Protein AF-0000000078809913 (afdb_homodimer)

InterPro domains:
  IPR000792 Transcription regulator LuxR, C-terminal [PF00196] (135-190)
  IPR000792 Transcription regulator LuxR, C-terminal [PR00038] (136-150)
  IPR000792 Transcription regulator LuxR, C-terminal [PR00038] (150-166)
  IPR000792 Transcription regulator LuxR, C-terminal [PR00038] (166-178)
  IPR000792 Transcription regulator LuxR, C-terminal [PS00622] (150-177)
  IPR000792 Transcription regulator LuxR, C-terminal [PS50043] (129-194)
  IPR000792 Transcription regulator LuxR, C-terminal [SM00421] (133-190)
  IPR000792 Transcription regulator LuxR, C-terminal [cd06170] (136-191)
  IPR016032 Signal transduction response regulator, C-terminal effector [SSF46894] (128-197)
  IPR036388 Winged helix-like DNA-binding domain superfamily [G3DSA:1.10.10.10] (109-200)

Organism: NCBI:txid997884

Sequence (408 aa):
MTMKNNEAIRIAVAENSVIIRSGLTLALKRLPNLKVQPVELLSVEALHDCLRTQYPDILVVNPTFGDYFDVVRFREETTGKGIRVVALVSSFIDANLLSKYDDSISIFDDLETLSNKITRLENIEPDTEEDGQETLSQREKEIVVCVVKGMTNKEIAEKLFLSIHTVITHRRNISKKLQIHSAAGLTIYAIVNKLVELSDVKDLMTMKNNEAIRIAVAENSVIIRSGLTLALKRLPNLKVQPVELLSVEALHDCLRTQYPDILVVNPTFGDYFDVVRFREETTGKGIRVVALVSSFIDANLLSKYDDSISIFDDLETLSNKITRLENIEPDTEEDGQETLSQREKEIVVCVVKGMTNKEIAEKLFLSIHTVITHRRNISKKLQIHSAAGLTIYAIVNKLVELSDVKDL

Nearest PDB structures (foldseek):
  7cci-assembly1_A  TM=7.708E-01  e=5.374E-04  Acinetobacter baumannii
  4kfc-assembly1_B  TM=5.614E-01  e=1.396E-04  Escherichia coli K-12
  3kyj-assembly1_B  TM=7.255E-01  e=3.305E-03  Cereibacter sphaeroides
  3qp6-assembly1_A-2  TM=6.341E-01  e=2.068E-03  Chromobacterium violaceum
  6oap-assembly1_B  TM=6.037E-01  e=5.938E-03  [Leptolyngbya] sp. JSC-1

Foldseek 3Di:
DPPLPPDAQEEEEQDQDPVLQVVVQVLQPVAPPHRHDYDYDNAPVSVVVCVVPDDGQEYEHACPRPNGDDLVVVCVVCPPVNYAYEHEDAADDDPVVRVSHPYYDYSPDDSVRVNVVVVCSSVPPVDDDPPPPLDQDPVLLLLLLCLLLVHDLVRSCVVVVHDSVVSVVSLVVNCVSVVDDDSVRSNVVCVVVVSDDPVSRPDD/DPPPPPDAQEEEEQDQDPVLQVVVQVLQCVAPPHRHDYDYDNAPVSVVVCLVPDDGQEYEHACPRPNGDDLVVVCVVCPPVNYAYEHEDAADDDPVVRLSHPYYDYSPDDSVRVNVVVVCSVVPPVDDDPPPPLDQDPVLLLLLLCLLLVHDLVRSCVVVVHDSVVSVVSLVVNCVSRVDDDSVRSNVVCVVVVSDDPVSRPDD

pLDDT: mean 79.13, std 18.29, range [27.48, 98.44]

Secondary structure (DSSP, 8-state):
------PPEEEEEE-S-HHHHHHHHHHHHT-TT--EEEEEE-SHHHHHHHHHH---SEEEE-TTSSS---HHHHHHHTTTS--EEEEEESS---HHHHTTSSEEEETT--HHHHHHHHHHHHH--S--S-TTTTSPPHHHHHHHHHHHTT--HHHHHHHTT--HHHHHHHHHHHHHHH---SHHHHHHHHHHTTSS-GGGS---/------PPEEEEEE-S-HHHHHHHHHHHHT-TT--EEEEEE-SHHHHHHHHHH---SEEEE-TTSSS---HHHHHHHTTTS--EEEEEESS---HHHHTTSSEEEETT--HHHHHHHHHHHHH--S--S-TTTTSPPHHHHHHHHHHHTT--HHHHHHHHT--HHHHHHHHHHHHHHH---SHHHHHHHHHHTTSS-GGGS---

Structure (mmCIF, N/CA/C/O backbone):
data_AF-0000000078809913-model_v1
#
loop_
_entity.id
_entity.type
_entity.pdbx_description
1 polymer 'HTH luxR-type domain-containing protein'
#
loop_
_atom_site.group_PDB
_atom_site.id
_atom_site.type_symbol
_atom_site.label_atom_id
_atom_site.label_alt_id
_atom_site.label_comp_id
_atom_site.label_asym_id
_atom_site.label_entity_id
_atom_site.label_seq_id
_atom_site.pdbx_PDB_ins_code
_atom_site.Cartn_x
_atom_site.Cartn_y
_atom_site.Cartn_z
_atom_site.occupancy
_atom_site.B_iso_or_equiv
_atom_site.auth_seq_id
_atom_site.auth_comp_id
_atom_site.auth_asym_id
_atom_site.auth_atom_id
_atom_site.pdbx_PDB_model_num
ATOM 1 N N . MET A 1 1 ? -7.301 24.984 32.375 1 28.19 1 MET A N 1
ATOM 2 C CA . MET A 1 1 ? -7.09 23.594 31.984 1 28.19 1 MET A CA 1
ATOM 3 C C . MET A 1 1 ? -7.793 23.281 30.656 1 28.19 1 MET A C 1
ATOM 5 O O . MET A 1 1 ? -9.016 23.172 30.609 1 28.19 1 MET A O 1
ATOM 9 N N . THR A 1 2 ? -7.613 23.953 29.578 1 34.75 2 THR A N 1
ATOM 10 C CA . THR A 1 2 ? -8.422 24.125 28.375 1 34.75 2 THR A CA 1
ATOM 11 C C . THR A 1 2 ? -8.867 22.781 27.828 1 34.75 2 THR A C 1
ATOM 13 O O . THR A 1 2 ? -8.055 21.875 27.656 1 34.75 2 THR A O 1
ATOM 16 N N . MET A 1 3 ? -10.133 22.406 28.078 1 35.59 3 MET A N 1
ATOM 17 C CA . MET A 1 3 ? -10.984 21.266 27.734 1 35.59 3 MET A CA 1
ATOM 18 C C . MET A 1 3 ? -10.617 20.703 26.375 1 35.59 3 MET A C 1
ATOM 20 O O . MET A 1 3 ? -10.789 21.359 25.344 1 35.59 3 MET A O 1
ATOM 24 N N . LYS A 1 4 ? -9.469 20.094 26.203 1 44.69 4 LYS A N 1
ATOM 25 C CA . LYS A 1 4 ? -9.07 19.391 24.984 1 44.69 4 LYS A CA 1
ATOM 26 C C . LYS A 1 4 ? -10.281 18.781 24.297 1 44.69 4 LYS A C 1
ATOM 28 O O . LYS A 1 4 ? -10.938 17.891 24.844 1 44.69 4 LYS A O 1
ATOM 33 N N . ASN A 1 5 ? -11.281 19.5 23.766 1 48.75 5 ASN A N 1
ATOM 34 C CA . ASN A 1 5 ? -12.602 19.25 23.203 1 48.75 5 ASN A CA 1
ATOM 35 C C . ASN A 1 5 ? -12.664 17.922 22.469 1 48.75 5 ASN A C 1
ATOM 37 O O . ASN A 1 5 ? -11.797 17.609 21.656 1 48.75 5 ASN A O 1
ATOM 41 N N . ASN A 1 6 ? -13.148 16.828 23.344 1 61 6 ASN A N 1
ATOM 42 C CA . ASN A 1 6 ? -13.633 15.492 23 1 61 6 ASN A CA 1
ATOM 43 C C . ASN A 1 6 ? -14.18 15.438 21.578 1 61 6 ASN A C 1
ATOM 45 O O . ASN A 1 6 ? -15.008 14.586 21.266 1 61 6 ASN A O 1
ATOM 49 N N . GLU A 1 7 ? -14.102 16.484 21 1 78.88 7 GLU A N 1
ATOM 50 C CA . GLU A 1 7 ? -14.758 16.484 19.703 1 78.88 7 GLU A CA 1
ATOM 51 C C . GLU A 1 7 ? -13.93 15.727 18.656 1 78.88 7 GLU A C 1
ATOM 53 O O . GLU A 1 7 ? -12.703 15.703 18.75 1 78.88 7 GLU A O 1
ATOM 58 N N . ALA A 1 8 ? -14.688 15.008 17.906 1 91.31 8 ALA A N 1
ATOM 59 C CA . ALA A 1 8 ? -14.102 14.227 16.812 1 91.31 8 ALA A CA 1
ATOM 60 C C . ALA A 1 8 ? -13.367 15.133 15.828 1 91.31 8 ALA A C 1
ATOM 62 O O . ALA A 1 8 ? -13.852 16.219 15.5 1 91.31 8 ALA A O 1
ATOM 63 N N . ILE A 1 9 ? -12.086 14.82 15.594 1 94.81 9 ILE A N 1
ATOM 64 C CA . ILE A 1 9 ? -11.297 15.539 14.602 1 94.81 9 ILE A CA 1
ATOM 65 C C . ILE A 1 9 ? -11.844 15.25 13.203 1 94.81 9 ILE A C 1
ATOM 67 O O . ILE A 1 9 ? -11.914 14.094 12.781 1 94.81 9 ILE A O 1
ATOM 71 N N . ARG A 1 10 ? -12.273 16.25 12.508 1 96.06 10 ARG A N 1
ATOM 72 C CA . ARG A 1 10 ? -12.781 16.094 11.148 1 96.06 10 ARG A CA 1
ATOM 73 C C . ARG A 1 10 ? -11.641 16.109 10.133 1 96.06 10 ARG A C 1
ATOM 75 O O . ARG A 1 10 ? -10.945 17.125 9.984 1 96.06 10 ARG A O 1
ATOM 82 N N . ILE A 1 11 ? -11.438 14.961 9.477 1 97.94 11 ILE A N 1
ATOM 83 C CA . ILE A 1 11 ? -10.359 14.828 8.5 1 97.94 11 ILE A CA 1
ATOM 84 C C . ILE A 1 11 ? -10.953 14.508 7.125 1 97.94 11 ILE A C 1
ATOM 86 O O . ILE A 1 11 ? -11.664 13.516 6.961 1 97.94 11 ILE A O 1
ATOM 90 N N . ALA A 1 12 ? -10.75 15.461 6.117 1 98.38 12 ALA A N 1
ATOM 91 C CA . ALA A 1 12 ? -11.125 15.195 4.73 1 98.38 12 ALA A CA 1
ATOM 92 C C . ALA A 1 12 ? -9.969 14.555 3.967 1 98.38 12 ALA A C 1
ATOM 94 O O . ALA A 1 12 ? -8.828 15 4.07 1 98.38 12 ALA A O 1
ATOM 95 N N . VAL A 1 13 ? -10.258 13.469 3.268 1 98.44 13 VAL A N 1
ATOM 96 C CA . VAL A 1 13 ? -9.258 12.766 2.473 1 98.44 13 VAL A CA 1
ATOM 97 C C . VAL A 1 13 ? -9.562 12.938 0.987 1 98.44 13 VAL A C 1
ATOM 99 O O . VAL A 1 13 ? -10.531 12.359 0.474 1 98.44 13 VAL A O 1
ATOM 102 N N . ALA A 1 14 ? -8.742 13.766 0.287 1 97.75 14 ALA A N 1
ATOM 103 C CA . ALA A 1 14 ? -8.875 14 -1.149 1 97.75 14 ALA A CA 1
ATOM 104 C C . ALA A 1 14 ? -7.883 13.141 -1.934 1 97.75 14 ALA A C 1
ATOM 106 O O . ALA A 1 14 ? -6.699 13.477 -2.023 1 97.75 14 ALA A O 1
ATOM 107 N N . GLU A 1 15 ? -8.359 12.031 -2.471 1 94.5 15 GLU A N 1
ATOM 108 C CA . GLU A 1 15 ? -7.566 10.992 -3.123 1 94.5 15 GLU A CA 1
ATOM 109 C C . GLU A 1 15 ? -8.391 10.25 -4.172 1 94.5 15 GLU A C 1
ATOM 111 O O . GLU A 1 15 ? -9.5 9.789 -3.889 1 94.5 15 GLU A O 1
ATOM 116 N N . ASN A 1 16 ? -7.812 10.133 -5.383 1 88.06 16 ASN A N 1
ATOM 117 C CA . ASN A 1 16 ? -8.555 9.562 -6.496 1 88.06 16 ASN A CA 1
ATOM 118 C C . ASN A 1 16 ? -8.602 8.039 -6.414 1 88.06 16 ASN A C 1
ATOM 120 O O . ASN A 1 16 ? -9.578 7.414 -6.828 1 88.06 16 ASN A O 1
ATOM 124 N N . SER A 1 17 ? -7.527 7.469 -5.926 1 89.31 17 SER A N 1
ATOM 125 C CA . SER A 1 17 ? -7.469 6.016 -5.836 1 89.31 17 SER A CA 1
ATOM 126 C C . SER A 1 17 ? -8.422 5.488 -4.766 1 89.31 17 SER A C 1
ATOM 128 O O . SER A 1 17 ? -8.32 5.859 -3.596 1 89.31 17 SER A O 1
ATOM 130 N N . VAL A 1 18 ? -9.312 4.605 -5.223 1 93.5 18 VAL A N 1
ATOM 131 C CA . VAL A 1 18 ? -10.273 4.027 -4.289 1 93.5 18 VAL A CA 1
ATOM 132 C C . VAL A 1 18 ? -9.539 3.211 -3.229 1 93.5 18 VAL A C 1
ATOM 134 O O . VAL A 1 18 ? -9.953 3.18 -2.066 1 93.5 18 VAL A O 1
ATOM 137 N N . ILE A 1 19 ? -8.484 2.561 -3.543 1 95 19 ILE A N 1
ATOM 138 C CA . ILE A 1 19 ? -7.734 1.71 -2.625 1 95 19 ILE A CA 1
ATOM 139 C C . ILE A 1 19 ? -7.047 2.572 -1.569 1 95 19 ILE A C 1
ATOM 141 O O . ILE A 1 19 ? -7.195 2.33 -0.369 1 95 19 ILE A O 1
ATOM 145 N N . ILE A 1 20 ? -6.41 3.584 -1.968 1 94.62 20 ILE A N 1
ATOM 146 C CA . ILE A 1 20 ? -5.684 4.449 -1.045 1 94.62 20 ILE A CA 1
ATOM 147 C C . ILE A 1 20 ? -6.676 5.234 -0.187 1 94.62 20 ILE A C 1
ATOM 149 O O . ILE A 1 20 ? -6.535 5.289 1.037 1 94.62 20 ILE A O 1
ATOM 153 N N . ARG A 1 21 ? -7.652 5.816 -0.848 1 97.38 21 ARG A N 1
ATOM 154 C CA . ARG A 1 21 ? -8.648 6.648 -0.176 1 97.38 21 ARG A CA 1
ATOM 155 C C . ARG A 1 21 ? -9.383 5.859 0.903 1 97.38 21 ARG A C 1
ATOM 157 O O . ARG A 1 21 ? -9.453 6.293 2.057 1 97.38 21 ARG A O 1
ATOM 164 N N . SER A 1 22 ? -9.906 4.699 0.623 1 96.56 22 SER A N 1
ATOM 165 C CA . SER A 1 22 ? -10.648 3.883 1.574 1 96.56 22 SER A CA 1
ATOM 166 C C . SER A 1 22 ? -9.734 3.322 2.658 1 96.56 22 SER A C 1
ATOM 168 O O . SER A 1 22 ? -10.125 3.244 3.826 1 96.56 22 SER A O 1
ATOM 170 N N . GLY A 1 23 ? -8.578 2.963 2.248 1 97.75 23 GLY A N 1
ATOM 171 C CA . GLY A 1 23 ? -7.613 2.459 3.215 1 97.75 23 GLY A CA 1
ATOM 172 C C . GLY A 1 23 ? -7.223 3.486 4.258 1 97.75 23 GLY A C 1
ATOM 173 O O . GLY A 1 23 ? -7.16 3.178 5.449 1 97.75 23 GLY A O 1
ATOM 174 N N . LEU A 1 24 ? -6.926 4.637 3.828 1 97.94 24 LEU A N 1
ATOM 175 C CA . LEU A 1 24 ? -6.559 5.695 4.762 1 97.94 24 LEU A CA 1
ATOM 176 C C . LEU A 1 24 ? -7.727 6.035 5.688 1 97.94 24 LEU A C 1
ATOM 178 O O . LEU A 1 24 ? -7.535 6.215 6.891 1 97.94 24 LEU A O 1
ATOM 182 N N . THR A 1 25 ? -8.953 6.152 5.137 1 97.81 25 THR A N 1
ATOM 183 C CA . THR A 1 25 ? -10.141 6.434 5.934 1 97.81 25 THR A CA 1
ATOM 184 C C . THR A 1 25 ? -10.328 5.375 7.016 1 97.81 25 THR A C 1
ATOM 186 O O . THR A 1 25 ? -10.602 5.707 8.172 1 97.81 25 THR A O 1
ATOM 189 N N . LEU A 1 26 ? -10.18 4.129 6.684 1 96.5 26 LEU A N 1
ATOM 190 C CA . LEU A 1 26 ? -10.312 3.039 7.645 1 96.5 26 LEU A CA 1
ATOM 191 C C . LEU A 1 26 ? -9.219 3.119 8.703 1 96.5 26 LEU A C 1
ATOM 193 O O . LEU A 1 26 ? -9.492 2.951 9.898 1 96.5 26 LEU A O 1
ATOM 197 N N . ALA A 1 27 ? -7.961 3.33 8.305 1 96.62 27 ALA A N 1
ATOM 198 C CA . ALA A 1 27 ? -6.844 3.447 9.234 1 96.62 27 ALA A CA 1
ATOM 199 C C . ALA A 1 27 ? -7.074 4.578 10.234 1 96.62 27 ALA A C 1
ATOM 201 O O . ALA A 1 27 ? -6.801 4.426 11.43 1 96.62 27 ALA A O 1
ATOM 202 N N . LEU A 1 28 ? -7.586 5.711 9.75 1 97.31 28 LEU A N 1
ATOM 203 C CA . LEU A 1 28 ? -7.844 6.871 10.594 1 97.31 28 LEU A CA 1
ATOM 204 C C . LEU A 1 28 ? -8.898 6.555 11.648 1 97.31 28 LEU A C 1
ATOM 206 O O . LEU A 1 28 ? -8.797 7.016 12.789 1 97.31 28 LEU A O 1
ATOM 210 N N . LYS A 1 29 ? -9.859 5.742 11.258 1 96 29 LYS A N 1
ATOM 211 C CA . LYS A 1 29 ? -10.93 5.367 12.18 1 96 29 LYS A CA 1
ATOM 212 C C . LYS A 1 29 ? -10.414 4.43 13.273 1 96 29 LYS A C 1
ATOM 214 O O . LYS A 1 29 ? -11.008 4.328 14.344 1 96 29 LYS A O 1
ATOM 219 N N . ARG A 1 30 ? -9.312 3.85 13.016 1 94.38 30 ARG A N 1
ATOM 220 C CA . ARG A 1 30 ? -8.789 2.826 13.922 1 94.38 30 ARG A CA 1
ATOM 221 C C . ARG A 1 30 ? -7.715 3.402 14.836 1 94.38 30 ARG A C 1
ATOM 223 O O . ARG A 1 30 ? -7.148 2.684 15.664 1 94.38 30 ARG A O 1
ATOM 230 N N . LEU A 1 31 ? -7.391 4.641 14.727 1 93.12 31 LEU A N 1
ATOM 231 C CA . LEU A 1 31 ? -6.316 5.227 15.523 1 93.12 31 LEU A CA 1
ATOM 232 C C . LEU A 1 31 ? -6.664 5.191 17 1 93.12 31 LEU A C 1
ATOM 234 O O . LEU A 1 31 ? -7.758 5.594 17.406 1 93.12 31 LEU A O 1
ATOM 238 N N . PRO A 1 32 ? -5.66 4.73 17.734 1 86.25 32 PRO A N 1
ATOM 239 C CA . PRO A 1 32 ? -5.91 4.648 19.172 1 86.25 32 PRO A CA 1
ATOM 240 C C . PRO A 1 32 ? -5.949 6.023 19.844 1 86.25 32 PRO A C 1
ATOM 242 O O . PRO A 1 32 ? -5.207 6.926 19.453 1 86.25 32 PRO A O 1
ATOM 245 N N . ASN A 1 33 ? -6.801 6.266 20.703 1 84.75 33 ASN A N 1
ATOM 246 C CA . ASN A 1 33 ? -6.871 7.418 21.594 1 84.75 33 ASN A CA 1
ATOM 247 C C . ASN A 1 33 ? -7.242 8.688 20.844 1 84.75 33 ASN A C 1
ATOM 249 O O . ASN A 1 33 ? -6.957 9.797 21.297 1 84.75 33 ASN A O 1
ATOM 253 N N . LEU A 1 34 ? -7.664 8.539 19.547 1 90.69 34 LEU A N 1
ATOM 254 C CA . LEU A 1 34 ? -8.109 9.68 18.75 1 90.69 34 LEU A CA 1
ATOM 255 C C . LEU A 1 34 ? -9.5 9.438 18.188 1 90.69 34 LEU A C 1
ATOM 257 O O . LEU A 1 34 ? -9.781 8.352 17.672 1 90.69 34 LEU A O 1
ATOM 261 N N . LYS A 1 35 ? -10.375 10.234 18.422 1 93.44 35 LYS A N 1
ATOM 262 C CA . LYS A 1 35 ? -11.672 10.219 17.75 1 93.44 35 LYS A CA 1
ATOM 263 C C . LYS A 1 35 ? -11.625 10.992 16.438 1 93.44 35 LYS A C 1
ATOM 265 O O . LYS A 1 35 ? -11.539 12.227 16.438 1 93.44 35 LYS A O 1
ATOM 270 N N . VAL A 1 36 ? -11.703 10.25 15.336 1 95.81 36 VAL A N 1
ATOM 271 C CA . VAL A 1 36 ? -11.562 10.852 14.016 1 95.81 36 VAL A CA 1
ATOM 272 C C . VAL A 1 36 ? -12.836 10.617 13.203 1 95.81 36 VAL A C 1
ATOM 274 O O . VAL A 1 36 ? -13.406 9.523 13.234 1 95.81 36 VAL A O 1
ATOM 277 N N . GLN A 1 37 ? -13.32 11.578 12.547 1 95.88 37 GLN A N 1
ATOM 278 C CA . GLN A 1 37 ? -14.398 11.508 11.57 1 95.88 37 GLN A CA 1
ATOM 279 C C . GLN A 1 37 ? -13.891 11.812 10.164 1 95.88 37 GLN A C 1
ATOM 281 O O . GLN A 1 37 ? -13.922 12.961 9.727 1 95.88 37 GLN A O 1
ATOM 286 N N . PRO A 1 38 ? -13.492 10.789 9.477 1 96.81 38 PRO A N 1
ATOM 287 C CA . PRO A 1 38 ? -12.977 11.008 8.125 1 96.81 38 PRO A CA 1
ATOM 288 C C . PRO A 1 38 ? -14.078 11.148 7.082 1 96.81 38 PRO A C 1
ATOM 290 O O . PRO A 1 38 ? -15.133 10.508 7.203 1 96.81 38 PRO A O 1
ATOM 293 N N . VAL A 1 39 ? -13.914 12.016 6.125 1 96.94 39 VAL A N 1
ATOM 294 C CA . VAL A 1 39 ? -14.781 12.172 4.961 1 96.94 39 VAL A CA 1
ATOM 295 C C . VAL A 1 39 ? -13.969 11.953 3.682 1 96.94 39 VAL A C 1
ATOM 297 O O . VAL A 1 39 ? -12.883 12.516 3.525 1 96.94 39 VAL A O 1
ATOM 300 N N . GLU A 1 40 ? -14.484 11.094 2.814 1 97.38 40 GLU A N 1
ATOM 301 C CA . GLU A 1 40 ? -13.797 10.805 1.559 1 97.38 40 GLU A CA 1
ATOM 302 C C . GLU A 1 40 ? -14.227 11.773 0.46 1 97.38 40 GLU A C 1
ATOM 304 O O . GLU A 1 40 ? -15.422 11.984 0.242 1 97.38 40 GLU A O 1
ATOM 309 N N . LEU A 1 41 ? -13.242 12.383 -0.205 1 97.19 41 LEU A N 1
ATOM 310 C CA . LEU A 1 41 ? -13.477 13.266 -1.342 1 97.19 41 LEU A CA 1
ATOM 311 C C . LEU A 1 41 ? -12.938 12.656 -2.629 1 97.19 41 LEU A C 1
ATOM 313 O O . LEU A 1 41 ? -11.719 12.5 -2.781 1 97.19 41 LEU A O 1
ATOM 317 N N . LEU A 1 42 ? -13.812 12.398 -3.59 1 91.81 42 LEU A N 1
ATOM 318 C CA . LEU A 1 42 ? -13.453 11.633 -4.781 1 91.81 42 LEU A CA 1
ATOM 319 C C . LEU A 1 42 ? -13.141 12.562 -5.945 1 91.81 42 LEU A C 1
ATOM 321 O O . LEU A 1 42 ? -12.609 12.125 -6.969 1 91.81 42 LEU A O 1
ATOM 325 N N . SER A 1 43 ? -13.516 13.883 -5.781 1 91.25 43 SER A N 1
ATOM 326 C CA . SER A 1 43 ? -13.352 14.828 -6.879 1 91.25 43 SER A CA 1
ATOM 327 C C . SER A 1 43 ? -13.102 16.234 -6.355 1 91.25 43 SER A C 1
ATOM 329 O O . SER A 1 43 ? -13.312 16.516 -5.172 1 91.25 43 SER A O 1
ATOM 331 N N . VAL A 1 44 ? -12.688 17.031 -7.305 1 91.44 44 VAL A N 1
ATOM 332 C CA . VAL A 1 44 ? -12.469 18.438 -6.969 1 91.44 44 VAL A CA 1
ATOM 333 C C . VAL A 1 44 ? -13.797 19.094 -6.582 1 91.44 44 VAL A C 1
ATOM 335 O O . VAL A 1 44 ? -13.844 19.922 -5.676 1 91.44 44 VAL A O 1
ATOM 338 N N . GLU A 1 45 ? -14.844 18.688 -7.227 1 94.5 45 GLU A N 1
ATOM 339 C CA . GLU A 1 45 ? -16.172 19.188 -6.887 1 94.5 45 GLU A CA 1
ATOM 340 C C . GLU A 1 45 ? -16.547 18.828 -5.457 1 94.5 45 GLU A C 1
ATOM 342 O O . GLU A 1 45 ? -17.109 19.641 -4.727 1 94.5 45 GLU A O 1
ATOM 347 N N . ALA A 1 46 ? -16.297 17.625 -5.043 1 94.81 46 ALA A N 1
ATOM 348 C CA . ALA A 1 46 ? -16.578 17.188 -3.678 1 94.81 46 ALA A CA 1
ATOM 349 C C . ALA A 1 46 ? -15.781 18 -2.666 1 94.81 46 ALA A C 1
ATOM 351 O O . ALA A 1 46 ? -16.281 18.312 -1.577 1 94.81 46 ALA A O 1
ATOM 352 N N . LEU A 1 47 ? -14.555 18.375 -2.992 1 95.94 47 LEU A N 1
ATOM 353 C CA . LEU A 1 47 ? -13.734 19.234 -2.135 1 95.94 47 LEU A CA 1
ATOM 354 C C . LEU A 1 47 ? -14.383 20.594 -1.948 1 95.94 47 LEU A C 1
ATOM 356 O O . LEU A 1 47 ? -14.5 21.078 -0.822 1 95.94 47 LEU A O 1
ATOM 360 N N . HIS A 1 48 ? -14.789 21.156 -3.072 1 93.88 48 HIS A N 1
ATOM 361 C CA . HIS A 1 48 ? -15.445 22.469 -3.004 1 93.88 48 HIS A CA 1
ATOM 362 C C . HIS A 1 48 ? -16.719 22.406 -2.166 1 93.88 48 HIS A C 1
ATOM 364 O O . HIS A 1 48 ? -16.969 23.297 -1.358 1 93.88 48 HIS A O 1
ATOM 370 N N . ASP A 1 49 ? -17.484 21.344 -2.373 1 95.56 49 ASP A N 1
ATOM 371 C CA . ASP A 1 49 ? -18.703 21.172 -1.595 1 95.56 49 ASP A CA 1
ATOM 372 C C . ASP A 1 49 ? -18.391 21.031 -0.105 1 95.56 49 ASP A C 1
ATOM 374 O O . ASP A 1 49 ? -19.094 21.609 0.731 1 95.56 49 ASP A O 1
ATOM 378 N N . CYS A 1 50 ? -17.375 20.312 0.233 1 94.62 50 CYS A N 1
ATOM 379 C CA . CYS A 1 50 ? -16.953 20.125 1.615 1 94.62 50 CYS A CA 1
ATOM 380 C C . CYS A 1 50 ? -16.594 21.453 2.258 1 94.62 50 CYS A C 1
ATOM 382 O O . CYS A 1 50 ? -16.969 21.719 3.4 1 94.62 50 CYS A O 1
ATOM 384 N N . LEU A 1 51 ? -15.938 22.359 1.512 1 93.5 51 LEU A N 1
ATOM 385 C CA . LEU A 1 51 ? -15.461 23.641 2.02 1 93.5 51 LEU A CA 1
ATOM 386 C C . LEU A 1 51 ? -16.625 24.609 2.189 1 93.5 51 LEU A C 1
ATOM 388 O O . LEU A 1 51 ? -16.484 25.625 2.881 1 93.5 51 LEU A O 1
ATOM 392 N N . ARG A 1 52 ? -17.703 24.312 1.488 1 91.38 52 ARG A N 1
ATOM 393 C CA . ARG A 1 52 ? -18.859 25.188 1.585 1 91.38 52 ARG A CA 1
ATOM 394 C C . ARG A 1 52 ? -19.766 24.781 2.75 1 91.38 52 ARG A C 1
ATOM 396 O O . ARG A 1 52 ? -20.516 25.594 3.271 1 91.38 52 ARG A O 1
ATOM 403 N N . THR A 1 53 ? -19.75 23.562 3.117 1 91 53 THR A N 1
ATOM 404 C CA . THR A 1 53 ? -20.656 23.047 4.137 1 91 53 THR A CA 1
ATOM 405 C C . THR A 1 53 ? -19.984 23.047 5.508 1 91 53 THR A C 1
ATOM 407 O O . THR A 1 53 ? -20.453 23.703 6.438 1 91 53 THR A O 1
ATOM 410 N N . GLN A 1 54 ? -18.891 22.359 5.586 1 89.12 54 GLN A N 1
ATOM 411 C CA . GLN A 1 54 ? -18.156 22.266 6.84 1 89.12 54 GLN A CA 1
ATOM 412 C C . GLN A 1 54 ? -16.672 22.062 6.582 1 89.12 54 GLN A C 1
ATOM 414 O O . GLN A 1 54 ? -16.266 21.062 5.992 1 89.12 54 GLN A O 1
ATOM 419 N N . TYR A 1 55 ? -15.938 23.062 7.172 1 92.56 55 TYR A N 1
ATOM 420 C CA . TYR A 1 55 ? -14.492 22.984 7.012 1 92.56 55 TYR A CA 1
ATOM 421 C C . TYR A 1 55 ? -13.914 21.828 7.832 1 92.56 55 TYR A C 1
ATOM 423 O O . TYR A 1 55 ? -14.281 21.641 8.992 1 92.56 55 TYR A O 1
ATOM 431 N N . PRO A 1 56 ? -13.055 21.062 7.242 1 96.25 56 PRO A N 1
ATOM 432 C CA . PRO A 1 56 ? -12.32 20.078 8.039 1 96.25 56 PRO A CA 1
ATOM 433 C C . PRO A 1 56 ? -11.219 20.703 8.891 1 96.25 56 PRO A C 1
ATOM 435 O O . PRO A 1 56 ? -10.781 21.828 8.602 1 96.25 56 PRO A O 1
ATOM 438 N N . ASP A 1 57 ? -10.906 20 9.969 1 95.56 57 ASP A N 1
ATOM 439 C CA . ASP A 1 57 ? -9.742 20.422 10.742 1 95.56 57 ASP A CA 1
ATOM 440 C C . ASP A 1 57 ? -8.445 20.141 9.977 1 95.56 57 ASP A C 1
ATOM 442 O O . ASP A 1 57 ? -7.516 20.938 10.016 1 95.56 57 ASP A O 1
ATOM 446 N N . ILE A 1 58 ? -8.414 19.031 9.312 1 97.19 58 ILE A N 1
ATOM 447 C CA . ILE A 1 58 ? -7.254 18.578 8.547 1 97.19 58 ILE A CA 1
ATOM 448 C C . ILE A 1 58 ? -7.699 18.125 7.16 1 97.19 58 ILE A C 1
ATOM 450 O O . ILE A 1 58 ? -8.68 17.375 7.031 1 97.19 58 ILE A O 1
ATOM 454 N N . LEU A 1 59 ? -7.105 18.625 6.109 1 98.12 59 LEU A N 1
ATOM 455 C CA . LEU A 1 59 ? -7.23 18.109 4.75 1 98.12 59 LEU A CA 1
ATOM 456 C C . LEU A 1 59 ? -6.004 17.297 4.359 1 98.12 59 LEU A C 1
ATOM 458 O O . LEU A 1 59 ? -4.895 17.828 4.293 1 98.12 59 LEU A O 1
ATOM 462 N N . VAL A 1 60 ? -6.164 16 4.227 1 98.31 60 VAL A N 1
ATOM 463 C CA . VAL A 1 60 ? -5.141 15.148 3.637 1 98.31 60 VAL A CA 1
ATOM 464 C C . VAL A 1 60 ? -5.383 15.016 2.135 1 98.31 60 VAL A C 1
ATOM 466 O O . VAL A 1 60 ? -6.41 14.484 1.708 1 98.31 60 VAL A O 1
ATOM 469 N N . VAL A 1 61 ? -4.398 15.547 1.335 1 97.62 61 VAL A N 1
ATOM 470 C CA . VAL A 1 61 ? -4.688 15.648 -0.091 1 97.62 61 VAL A CA 1
ATOM 471 C C . VAL A 1 61 ? -3.496 15.141 -0.9 1 97.62 61 VAL A C 1
ATOM 473 O O . VAL A 1 61 ? -2.344 15.43 -0.567 1 97.62 61 VAL A O 1
ATOM 476 N N . ASN A 1 62 ? -3.816 14.305 -1.885 1 92.62 62 ASN A N 1
ATOM 477 C CA . ASN A 1 62 ? -2.834 13.969 -2.908 1 92.62 62 ASN A CA 1
ATOM 478 C C . ASN A 1 62 ? -2.432 15.188 -3.73 1 92.62 62 ASN A C 1
ATOM 480 O O . ASN A 1 62 ? -3.287 15.852 -4.316 1 92.62 62 ASN A O 1
ATOM 484 N N . PRO A 1 63 ? -1.15 15.453 -3.779 1 88.62 63 PRO A N 1
ATOM 485 C CA . PRO A 1 63 ? -0.705 16.625 -4.535 1 88.62 63 PRO A CA 1
ATOM 486 C C . PRO A 1 63 ? -1.103 16.578 -6.008 1 88.62 63 PRO A C 1
ATOM 488 O O . PRO A 1 63 ? -1.111 17.594 -6.691 1 88.62 63 PRO A O 1
ATOM 491 N N . THR A 1 64 ? -1.444 15.367 -6.504 1 79.56 64 THR A N 1
ATOM 492 C CA . THR A 1 64 ? -1.896 15.234 -7.883 1 79.56 64 THR A CA 1
ATOM 493 C C . THR A 1 64 ? -3.406 15.016 -7.941 1 79.56 64 THR A C 1
ATOM 495 O O . THR A 1 64 ? -3.92 14.438 -8.906 1 79.56 64 THR A O 1
ATOM 498 N N . PHE A 1 65 ? -4.098 15.32 -6.887 1 89.25 65 PHE A N 1
ATOM 499 C CA . PHE A 1 65 ? -5.551 15.211 -6.84 1 89.25 65 PHE A CA 1
ATOM 500 C C . PHE A 1 65 ? -6.191 16.078 -7.914 1 89.25 65 PHE A C 1
ATOM 502 O O . PHE A 1 65 ? -5.836 17.25 -8.062 1 89.25 65 PHE A O 1
ATOM 509 N N . GLY A 1 66 ? -7.141 15.406 -8.688 1 78.25 66 GLY A N 1
ATOM 510 C CA . GLY A 1 66 ? -7.625 16.062 -9.891 1 78.25 66 GLY A CA 1
ATOM 511 C C . GLY A 1 66 ? -6.59 16.125 -10.992 1 78.25 66 GLY A C 1
ATOM 512 O O . GLY A 1 66 ? -6.062 15.102 -11.414 1 78.25 66 GLY A O 1
ATOM 513 N N . ASP A 1 67 ? -6.18 17.219 -11.453 1 66 67 ASP A N 1
ATOM 514 C CA . ASP A 1 67 ? -5.043 17.406 -12.352 1 66 67 ASP A CA 1
ATOM 515 C C . ASP A 1 67 ? -3.787 17.797 -11.57 1 66 67 ASP A C 1
ATOM 517 O O . ASP A 1 67 ? -2.723 17.203 -11.766 1 66 67 ASP A O 1
ATOM 521 N N . TYR A 1 68 ? -4.047 18.719 -10.742 1 77.62 68 TYR A N 1
ATOM 522 C CA . TYR A 1 68 ? -3.008 19.219 -9.844 1 77.62 68 TYR A CA 1
ATOM 523 C C . TYR A 1 68 ? -3.615 20.016 -8.695 1 77.62 68 TYR A C 1
ATOM 525 O O . TYR A 1 68 ? -4.445 20.906 -8.914 1 77.62 68 TYR A O 1
ATOM 533 N N . PHE A 1 69 ? -3.166 19.578 -7.504 1 90.12 69 PHE A N 1
ATOM 534 C CA . PHE A 1 69 ? -3.643 20.328 -6.344 1 90.12 69 PHE A CA 1
ATOM 535 C C . PHE A 1 69 ? -2.73 21.5 -6.051 1 90.12 69 PHE A C 1
ATOM 537 O O . PHE A 1 69 ? -1.594 21.328 -5.609 1 90.12 69 PHE A O 1
ATOM 544 N N . ASP A 1 70 ? -3.24 22.688 -6.289 1 90.88 70 ASP A N 1
ATOM 545 C CA . ASP A 1 70 ? -2.504 23.922 -6.004 1 90.88 70 ASP A CA 1
ATOM 546 C C . ASP A 1 70 ? -2.652 24.312 -4.539 1 90.88 70 ASP A C 1
ATOM 548 O O . ASP A 1 70 ? -3.586 25.04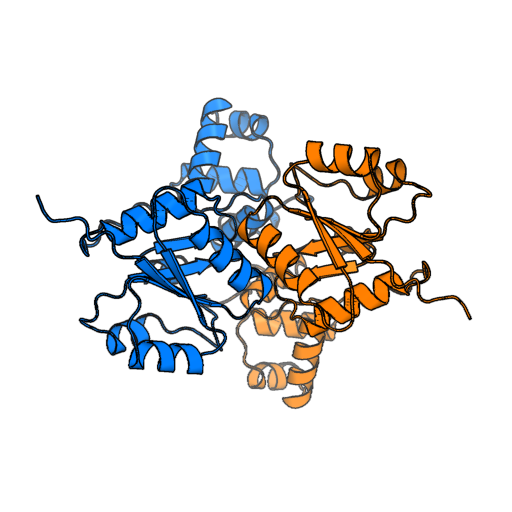7 -4.176 1 90.88 70 ASP A O 1
ATOM 552 N N . VAL A 1 71 ? -1.657 23.938 -3.713 1 94.44 71 VAL A N 1
ATOM 553 C CA . VAL A 1 71 ? -1.745 24.125 -2.27 1 94.44 71 VAL A CA 1
ATOM 554 C C . VAL A 1 71 ? -1.632 25.625 -1.942 1 94.44 71 VAL A C 1
ATOM 556 O O . VAL A 1 71 ? -2.248 26.094 -0.988 1 94.44 71 VAL A O 1
ATOM 559 N N . VAL A 1 72 ? -0.887 26.391 -2.721 1 92.25 72 VAL A N 1
ATOM 560 C CA . VAL A 1 72 ? -0.744 27.828 -2.486 1 92.25 72 VAL A CA 1
ATOM 561 C C . VAL A 1 72 ? -2.086 28.516 -2.697 1 92.25 72 VAL A C 1
ATOM 563 O O . VAL A 1 72 ? -2.533 29.297 -1.845 1 92.25 72 VAL A O 1
ATOM 566 N N . ARG A 1 73 ? -2.691 28.219 -3.838 1 92.94 73 ARG A N 1
ATOM 567 C CA . ARG A 1 73 ? -4.004 28.781 -4.125 1 92.94 73 ARG A CA 1
ATOM 568 C C . ARG A 1 73 ? -5.031 28.359 -3.084 1 92.94 73 ARG A C 1
ATOM 570 O O . ARG A 1 73 ? -5.859 29.156 -2.654 1 92.94 73 ARG A O 1
ATOM 577 N N . PHE A 1 74 ? -5.043 27.109 -2.662 1 96.31 74 PHE A N 1
ATOM 578 C CA . PHE A 1 74 ? -5.965 26.594 -1.662 1 96.31 74 PHE A CA 1
ATOM 579 C C . PHE A 1 74 ? -5.84 27.359 -0.354 1 96.31 74 PHE A C 1
ATOM 581 O O . PHE A 1 74 ? -6.844 27.734 0.256 1 96.31 74 PHE A O 1
ATOM 588 N N . ARG A 1 75 ? -4.637 27.641 0.034 1 93.06 75 ARG A N 1
ATOM 589 C CA . ARG A 1 75 ? -4.402 28.359 1.276 1 93.06 75 ARG A CA 1
ATOM 590 C C . ARG A 1 75 ? -4.945 29.781 1.189 1 93.06 75 ARG A C 1
ATOM 592 O O . ARG A 1 75 ? -5.504 30.312 2.16 1 93.06 75 ARG A O 1
ATOM 599 N N . GLU A 1 76 ? -4.734 30.328 0.019 1 93.12 76 GLU A N 1
ATOM 600 C CA . GLU A 1 76 ? -5.258 31.672 -0.184 1 93.12 76 GLU A CA 1
ATOM 601 C C . GLU A 1 76 ? -6.781 31.703 -0.074 1 93.12 76 GLU A C 1
ATOM 603 O O . GLU A 1 76 ? -7.348 32.594 0.552 1 93.12 76 GLU A O 1
ATOM 608 N N . GLU A 1 77 ? -7.387 30.688 -0.605 1 92.75 77 GLU A N 1
ATOM 609 C CA . GLU A 1 77 ? -8.844 30.625 -0.64 1 92.75 77 GLU A CA 1
ATOM 610 C C . GLU A 1 77 ? -9.414 30.266 0.73 1 92.75 77 GLU A C 1
ATOM 612 O O . GLU A 1 77 ? -10.594 30.5 1.003 1 92.75 77 GLU A O 1
ATOM 617 N N . THR A 1 78 ? -8.539 29.703 1.59 1 93.56 78 THR A N 1
ATOM 618 C CA . THR A 1 78 ? -9.039 29.25 2.883 1 93.56 78 THR A CA 1
ATOM 619 C C . THR A 1 78 ? -8.344 29.984 4.023 1 93.56 78 THR A C 1
ATOM 621 O O . THR A 1 78 ? -8.281 29.5 5.148 1 93.56 78 THR A O 1
ATOM 624 N N . THR A 1 79 ? -7.832 31.109 3.689 1 89.81 79 THR A N 1
ATOM 625 C CA . THR A 1 79 ? -7.156 31.938 4.684 1 89.81 79 THR A CA 1
ATOM 626 C C . THR A 1 79 ? -8.07 32.219 5.871 1 89.81 79 THR A C 1
ATOM 628 O O . THR A 1 79 ? -9.25 32.531 5.691 1 89.81 79 THR A O 1
ATOM 631 N N . GLY A 1 80 ? -7.527 31.922 7.133 1 88.69 80 GLY A N 1
ATOM 632 C CA . GLY A 1 80 ? -8.289 32.25 8.336 1 88.69 80 GLY A CA 1
ATOM 633 C C . GLY A 1 80 ? -9.164 31.094 8.797 1 88.69 80 GLY A C 1
ATOM 634 O O . GLY A 1 80 ? -9.797 31.172 9.852 1 88.69 80 GLY A O 1
ATOM 635 N N . LYS A 1 81 ? -9.305 30 8.07 1 91.56 81 LYS A N 1
ATOM 636 C CA . LYS A 1 81 ? -10.195 28.906 8.406 1 91.56 81 LYS A CA 1
ATOM 637 C C . LYS A 1 81 ? -9.5 27.875 9.297 1 91.56 81 LYS A C 1
ATOM 639 O O . LYS A 1 81 ? -10.148 27.016 9.891 1 91.56 81 LYS A O 1
ATOM 644 N N . GLY A 1 82 ? -8.234 27.953 9.391 1 90.44 82 GLY A N 1
ATOM 645 C CA . GLY A 1 82 ? -7.488 27.109 10.312 1 90.44 82 GLY A CA 1
ATOM 646 C C . GLY A 1 82 ? -7.352 25.672 9.844 1 90.44 82 GLY A C 1
ATOM 647 O O . GLY A 1 82 ? -7.199 24.766 10.656 1 90.44 82 GLY A O 1
ATOM 648 N N . ILE A 1 83 ? -7.523 25.453 8.594 1 95.38 83 ILE A N 1
ATOM 649 C CA . ILE A 1 83 ? -7.398 24.109 8.039 1 95.38 83 ILE A CA 1
ATOM 650 C C . ILE A 1 83 ? -5.922 23.734 7.906 1 95.38 83 ILE A C 1
ATOM 652 O O . ILE A 1 83 ? -5.141 24.484 7.312 1 95.38 83 ILE A O 1
ATOM 656 N N . ARG A 1 84 ? -5.52 22.578 8.5 1 95.94 84 ARG A N 1
ATOM 657 C CA . ARG A 1 84 ? -4.195 22.016 8.25 1 95.94 84 ARG A CA 1
ATOM 658 C C . ARG A 1 84 ? -4.188 21.188 6.973 1 95.94 84 ARG A C 1
ATOM 660 O O . ARG A 1 84 ? -5.082 20.375 6.746 1 95.94 84 ARG A O 1
ATOM 667 N N . VAL A 1 85 ? -3.195 21.453 6.105 1 96.94 85 VAL A N 1
ATOM 668 C CA . VAL A 1 85 ? -3.123 20.766 4.82 1 96.94 85 VAL A CA 1
ATOM 669 C C . VAL A 1 85 ? -1.938 19.812 4.816 1 96.94 85 VAL A C 1
ATOM 671 O O . VAL A 1 85 ? -0.788 20.234 4.965 1 96.94 85 VAL A O 1
ATOM 674 N N . VAL A 1 86 ? -2.238 18.516 4.668 1 96.62 86 VAL A N 1
ATOM 675 C CA . VAL A 1 86 ? -1.259 17.438 4.738 1 96.62 86 VAL A CA 1
ATOM 676 C C . VAL A 1 86 ? -1.146 16.766 3.375 1 96.62 86 VAL A C 1
ATOM 678 O O . VAL A 1 86 ? -2.158 16.391 2.773 1 96.62 86 VAL A O 1
ATOM 681 N N . ALA A 1 87 ? 0.08 16.625 2.883 1 94.06 87 ALA A N 1
ATOM 682 C CA . ALA A 1 87 ? 0.306 15.953 1.605 1 94.06 87 ALA A CA 1
ATOM 683 C C . ALA A 1 87 ? 0.245 14.438 1.767 1 94.06 87 ALA A C 1
ATOM 685 O O . ALA A 1 87 ? 0.905 13.875 2.643 1 94.06 87 ALA A O 1
ATOM 686 N N . LEU A 1 88 ? -0.651 13.82 1 1 93.88 88 LEU A N 1
ATOM 687 C CA . LEU A 1 88 ? -0.652 12.359 0.905 1 93.88 88 LEU A CA 1
ATOM 688 C C . LEU A 1 88 ? 0.335 11.891 -0.155 1 93.88 88 LEU A C 1
ATOM 690 O O . LEU A 1 88 ? 0.154 12.156 -1.345 1 93.88 88 LEU A O 1
ATOM 694 N N . VAL A 1 89 ? 1.314 11.117 0.296 1 83.44 89 VAL A N 1
ATOM 695 C CA . VAL A 1 89 ? 2.436 10.789 -0.579 1 83.44 89 VAL A CA 1
ATOM 696 C C . VAL A 1 89 ? 2.459 9.289 -0.855 1 83.44 89 VAL A C 1
ATOM 698 O O . VAL A 1 89 ? 2.506 8.484 0.075 1 83.44 89 VAL A O 1
ATOM 701 N N . SER A 1 90 ? 2.287 8.914 -2.061 1 74.94 90 SER A N 1
ATOM 702 C CA . SER A 1 90 ? 2.346 7.52 -2.473 1 74.94 90 SER A CA 1
ATOM 703 C C . SER A 1 90 ? 3.689 7.184 -3.111 1 74.94 90 SER A C 1
ATOM 705 O O . SER A 1 90 ? 4.059 6.016 -3.219 1 74.94 90 SER A O 1
ATOM 707 N N . SER A 1 91 ? 4.258 8.203 -3.6 1 63.78 91 SER A N 1
ATOM 708 C CA . SER A 1 91 ? 5.551 8.031 -4.258 1 63.78 91 SER A CA 1
ATOM 709 C C . SER A 1 91 ? 6.469 9.219 -3.984 1 63.78 91 SER A C 1
ATOM 711 O O . SER A 1 91 ? 6.316 9.914 -2.977 1 63.78 91 SER A O 1
ATOM 713 N N . PHE A 1 92 ? 7.227 9.539 -4.926 1 54.16 92 PHE A N 1
ATOM 714 C CA . PHE A 1 92 ? 8.203 10.617 -4.805 1 54.16 92 PHE A CA 1
ATOM 715 C C . PHE A 1 92 ? 7.539 11.977 -4.949 1 54.16 92 PHE A C 1
ATOM 717 O O . PHE A 1 92 ? 6.633 12.148 -5.773 1 54.16 92 PHE A O 1
ATOM 724 N N . ILE A 1 93 ? 7.941 12.852 -3.994 1 62.88 93 ILE A N 1
ATOM 725 C CA . ILE A 1 93 ? 7.469 14.227 -4.078 1 62.88 93 ILE A CA 1
ATOM 726 C C . ILE A 1 93 ? 8.633 15.188 -3.861 1 62.88 93 ILE A C 1
ATOM 728 O O . ILE A 1 93 ? 9.516 14.93 -3.031 1 62.88 93 ILE A O 1
ATOM 732 N N . ASP A 1 94 ? 8.594 16.234 -4.641 1 60.41 94 ASP A N 1
ATOM 733 C CA . ASP A 1 94 ? 9.602 17.297 -4.531 1 60.41 94 ASP A CA 1
ATOM 734 C C . ASP A 1 94 ? 9.57 17.938 -3.146 1 60.41 94 ASP A C 1
ATOM 736 O O . ASP A 1 94 ? 8.5 18.266 -2.633 1 60.41 94 ASP A O 1
ATOM 740 N N . ALA A 1 95 ? 10.766 18.031 -2.623 1 61.94 95 ALA A N 1
ATOM 741 C CA . ALA A 1 95 ? 10.883 18.594 -1.28 1 61.94 95 ALA A CA 1
ATOM 742 C C . ALA A 1 95 ? 10.32 20.016 -1.229 1 61.94 95 ALA A C 1
ATOM 744 O O . ALA A 1 95 ? 9.719 20.422 -0.233 1 61.94 95 ALA A O 1
ATOM 745 N N . ASN A 1 96 ? 10.625 20.719 -2.301 1 64.25 96 ASN A N 1
ATOM 746 C CA . ASN A 1 96 ? 10.117 22.078 -2.344 1 64.25 96 ASN A CA 1
ATOM 747 C C . ASN A 1 96 ? 8.594 22.109 -2.34 1 64.25 96 ASN A C 1
ATOM 749 O O . ASN A 1 96 ? 7.984 22.969 -1.692 1 64.25 96 ASN A O 1
ATOM 753 N N . LEU A 1 97 ? 8.07 21.203 -3.064 1 74.12 97 LEU A N 1
ATOM 754 C CA . LEU A 1 97 ? 6.617 21.094 -3.068 1 74.12 97 LEU A CA 1
ATOM 755 C C . LEU A 1 97 ? 6.098 20.656 -1.702 1 74.12 97 LEU A C 1
ATOM 757 O O . LEU A 1 97 ? 5.129 21.234 -1.195 1 74.12 97 LEU A O 1
ATOM 761 N N . LEU A 1 98 ? 6.773 19.703 -1.031 1 79.56 98 LEU A N 1
ATOM 762 C CA . LEU A 1 98 ? 6.352 19.156 0.253 1 79.56 98 LEU A CA 1
ATOM 763 C C . LEU A 1 98 ? 6.426 20.219 1.348 1 79.56 98 LEU A C 1
ATOM 765 O O . LEU A 1 98 ? 5.609 20.219 2.271 1 79.56 98 LEU A O 1
ATOM 769 N N . SER A 1 99 ? 7.359 21.156 1.158 1 80.62 99 SER A N 1
ATOM 770 C CA . SER A 1 99 ? 7.57 22.188 2.164 1 80.62 99 SER A CA 1
ATOM 771 C C . SER A 1 99 ? 6.375 23.125 2.246 1 80.62 99 SER A C 1
ATOM 773 O O . SER A 1 99 ? 6.223 23.875 3.225 1 80.62 99 SER A O 1
ATOM 775 N N . LYS A 1 100 ? 5.531 23.172 1.261 1 87.5 100 LYS A N 1
ATOM 776 C CA . LYS A 1 100 ? 4.367 24.047 1.228 1 87.5 100 LYS A CA 1
ATOM 777 C C . LYS A 1 100 ? 3.211 23.469 2.033 1 87.5 100 LYS A C 1
ATOM 779 O O . LYS A 1 100 ? 2.199 24.141 2.252 1 87.5 100 LYS A O 1
ATOM 784 N N . TYR A 1 101 ? 3.348 22.234 2.5 1 92.31 101 TYR A N 1
ATOM 785 C CA . TYR A 1 101 ? 2.352 21.562 3.322 1 92.31 101 TYR A CA 1
ATOM 786 C C . TYR A 1 101 ? 2.734 21.609 4.797 1 92.31 101 TYR A C 1
ATOM 788 O O . TYR A 1 101 ? 3.902 21.812 5.133 1 92.31 101 TYR A O 1
ATOM 796 N N . ASP A 1 102 ? 1.687 21.469 5.633 1 92.38 102 ASP A N 1
ATOM 797 C CA . ASP A 1 102 ? 1.945 21.469 7.07 1 92.38 102 ASP A CA 1
ATOM 798 C C . ASP A 1 102 ? 2.652 20.203 7.512 1 92.38 102 ASP A C 1
ATOM 800 O O . ASP A 1 102 ? 3.387 20.203 8.5 1 92.38 102 ASP A O 1
ATOM 804 N N . ASP A 1 103 ? 2.375 19.031 6.855 1 90.94 103 ASP A N 1
ATOM 805 C CA . ASP A 1 103 ? 2.965 17.719 7.082 1 90.94 103 ASP A CA 1
ATOM 806 C C . ASP A 1 103 ? 2.695 16.781 5.902 1 90.94 103 ASP A C 1
ATOM 808 O O . ASP A 1 103 ? 2.121 17.203 4.895 1 90.94 103 ASP A O 1
ATOM 812 N N . SER A 1 104 ? 3.135 15.633 6.074 1 91.56 104 SER A N 1
ATOM 813 C CA . SER A 1 104 ? 2.889 14.633 5.043 1 91.56 104 SER A CA 1
ATOM 814 C C . SER A 1 104 ? 2.561 13.273 5.656 1 91.56 104 SER A C 1
ATOM 816 O O . SER A 1 104 ? 2.99 12.969 6.773 1 91.56 104 SER A O 1
ATOM 818 N N . ILE A 1 105 ? 1.714 12.57 5.008 1 92.19 105 ILE A N 1
ATOM 819 C CA . ILE A 1 105 ? 1.409 11.18 5.32 1 92.19 105 ILE A CA 1
ATOM 820 C C . ILE A 1 105 ? 1.814 10.289 4.148 1 92.19 105 ILE A C 1
ATOM 822 O O . ILE A 1 105 ? 1.439 10.547 3.002 1 92.19 105 ILE A O 1
ATOM 826 N N . SER A 1 106 ? 2.629 9.352 4.457 1 86.56 106 SER A N 1
ATOM 827 C CA . SER A 1 106 ? 2.975 8.336 3.467 1 86.56 106 SER A CA 1
ATOM 828 C C . SER A 1 106 ? 1.972 7.191 3.48 1 86.56 106 SER A C 1
ATOM 830 O O . SER A 1 106 ? 1.508 6.777 4.547 1 86.56 106 SER A O 1
ATOM 832 N N . ILE A 1 107 ? 1.696 6.613 2.326 1 89.44 107 ILE A N 1
ATOM 833 C CA . ILE A 1 107 ? 0.792 5.473 2.252 1 89.44 107 ILE A CA 1
ATOM 834 C C . ILE A 1 107 ? 1.441 4.258 2.91 1 89.44 107 ILE A C 1
ATOM 836 O O . ILE A 1 107 ? 0.786 3.232 3.121 1 89.44 107 ILE A O 1
ATOM 840 N N . PHE A 1 108 ? 2.67 4.391 3.42 1 83.56 108 PHE A N 1
ATOM 841 C CA . PHE A 1 108 ? 3.381 3.285 4.051 1 83.56 108 PHE A CA 1
ATOM 842 C C . PHE A 1 108 ? 3.523 3.52 5.551 1 83.56 108 PHE A C 1
ATOM 844 O O . PHE A 1 108 ? 4.141 2.717 6.254 1 83.56 108 PHE A O 1
ATOM 851 N N . ASP A 1 109 ? 3.023 4.594 6.035 1 85.12 109 ASP A N 1
ATOM 852 C CA . ASP A 1 109 ? 3.053 4.84 7.477 1 85.12 109 ASP A CA 1
ATOM 853 C C . ASP A 1 109 ? 2.262 3.777 8.234 1 85.12 109 ASP A C 1
ATOM 855 O O . ASP A 1 109 ? 1.188 3.361 7.789 1 85.12 109 ASP A O 1
ATOM 859 N N . ASP A 1 110 ? 2.795 3.322 9.367 1 86.44 110 ASP A N 1
ATOM 860 C CA . ASP A 1 110 ? 2.002 2.461 10.242 1 86.44 110 ASP A CA 1
ATOM 861 C C . ASP A 1 110 ? 1.067 3.283 11.125 1 86.44 110 ASP A C 1
ATOM 863 O O . ASP A 1 110 ? 1.077 4.516 11.07 1 86.44 110 ASP A O 1
ATOM 867 N N . LEU A 1 111 ? 0.27 2.629 11.875 1 91.19 111 LEU A N 1
ATOM 868 C CA . LEU A 1 111 ? -0.77 3.289 12.656 1 91.19 111 LEU A CA 1
ATOM 869 C C . LEU A 1 111 ? -0.159 4.199 13.711 1 91.19 111 LEU A C 1
ATOM 871 O O . LEU A 1 111 ? -0.702 5.266 14.008 1 91.19 111 LEU A O 1
ATOM 875 N N . GLU A 1 112 ? 0.965 3.777 14.273 1 89.31 112 GLU A N 1
ATOM 876 C CA . GLU A 1 112 ? 1.629 4.594 15.281 1 89.31 112 GLU A CA 1
ATOM 877 C C . GLU A 1 112 ? 2.139 5.902 14.688 1 89.31 112 GLU A C 1
ATOM 879 O O . GLU A 1 112 ? 1.927 6.973 15.258 1 89.31 112 GLU A O 1
ATOM 884 N N . THR A 1 113 ? 2.816 5.793 13.57 1 86.69 113 THR A N 1
ATOM 885 C CA . THR A 1 113 ? 3.312 6.977 12.875 1 86.69 113 THR A CA 1
ATOM 886 C C . THR A 1 113 ? 2.162 7.906 12.5 1 86.69 113 THR A C 1
ATOM 888 O O . THR A 1 113 ? 2.242 9.117 12.703 1 86.69 113 THR A O 1
ATOM 891 N N . LEU A 1 114 ? 1.116 7.367 11.938 1 92.69 114 LEU A N 1
ATOM 892 C CA . LEU A 1 114 ? -0.068 8.133 11.562 1 92.69 114 LEU A CA 1
ATOM 893 C C . LEU A 1 114 ? -0.667 8.836 12.773 1 92.69 114 LEU A C 1
ATOM 895 O O . LEU A 1 114 ? -0.981 10.031 12.711 1 92.69 114 LEU A O 1
ATOM 899 N N . SER A 1 115 ? -0.81 8.086 13.922 1 93.94 115 SER A N 1
ATOM 900 C CA . SER A 1 115 ? -1.36 8.641 15.156 1 93.94 115 SER A CA 1
ATOM 901 C C . SER A 1 115 ? -0.528 9.812 15.656 1 93.94 115 SER A C 1
ATOM 903 O O . SER A 1 115 ? -1.074 10.852 16.047 1 93.94 115 SER A O 1
ATOM 905 N N . ASN A 1 116 ? 0.773 9.68 15.602 1 89.5 116 ASN A N 1
ATOM 906 C CA . ASN A 1 116 ? 1.68 10.727 16.062 1 89.5 116 ASN A CA 1
ATOM 907 C C . ASN A 1 116 ? 1.562 11.977 15.195 1 89.5 116 ASN A C 1
ATOM 909 O O . ASN A 1 116 ? 1.547 13.094 15.711 1 89.5 116 ASN A O 1
ATOM 913 N N . LYS A 1 117 ? 1.436 11.758 13.914 1 90.31 117 LYS A N 1
ATOM 914 C CA . LYS A 1 117 ? 1.322 12.891 13 1 90.31 117 LYS A CA 1
ATOM 915 C C . LYS A 1 117 ? 0.026 13.656 13.242 1 90.31 117 LYS A C 1
ATOM 917 O O . LYS A 1 117 ? 0.033 14.891 13.32 1 90.31 117 LYS A O 1
ATOM 922 N N . ILE A 1 118 ? -1.059 12.961 13.375 1 94.38 118 ILE A N 1
ATOM 923 C CA . ILE A 1 118 ? -2.348 13.602 13.602 1 94.38 118 ILE A CA 1
ATOM 924 C C . ILE A 1 118 ? -2.33 14.336 14.945 1 94.38 118 ILE A C 1
ATOM 926 O O . ILE A 1 118 ? -2.814 15.461 15.047 1 94.38 118 ILE A O 1
ATOM 930 N N . THR A 1 119 ? -1.775 13.695 15.977 1 91.31 119 THR A N 1
ATOM 931 C CA . THR A 1 119 ? -1.68 14.305 17.297 1 91.31 119 THR A CA 1
ATOM 932 C C . THR A 1 119 ? -0.87 15.594 17.234 1 91.31 119 THR A C 1
ATOM 934 O O . THR A 1 119 ? -1.263 16.609 17.828 1 91.31 119 THR A O 1
ATOM 937 N N . ARG A 1 120 ? 0.238 15.578 16.531 1 88.38 120 ARG A N 1
ATOM 938 C CA . ARG A 1 120 ? 1.082 16.75 16.375 1 88.38 120 ARG A CA 1
ATOM 939 C C . ARG A 1 120 ? 0.332 17.875 15.672 1 88.38 120 ARG A C 1
ATOM 941 O O . ARG A 1 120 ? 0.447 19.047 16.062 1 88.38 120 ARG A O 1
ATOM 948 N N . LEU A 1 121 ? -0.373 17.547 14.617 1 90.19 121 LEU A N 1
ATOM 949 C CA . LEU A 1 121 ? -1.104 18.531 13.828 1 90.19 121 LEU A CA 1
ATOM 950 C C . LEU A 1 121 ? -2.219 19.172 14.648 1 90.19 121 LEU A C 1
ATOM 952 O O . LEU A 1 121 ? -2.582 20.328 14.422 1 90.19 121 LEU A O 1
ATOM 956 N N . GLU A 1 122 ? -2.75 18.453 15.523 1 83.44 122 GLU A N 1
ATOM 957 C CA . GLU A 1 122 ? -3.797 18.969 16.391 1 83.44 122 GLU A CA 1
ATOM 958 C C . GLU A 1 122 ? -3.223 19.922 17.438 1 83.44 122 GLU A C 1
ATOM 960 O O . GLU A 1 122 ? -3.9 20.859 17.875 1 83.44 122 GLU A O 1
ATOM 965 N N . ASN A 1 123 ? -1.996 19.578 17.906 1 75.25 123 ASN A N 1
ATOM 966 C CA . ASN A 1 123 ? -1.399 20.344 19 1 75.25 123 ASN A CA 1
ATOM 967 C C . ASN A 1 123 ? -0.537 21.484 18.469 1 75.25 123 ASN A C 1
ATOM 969 O O . ASN A 1 123 ? -0.042 22.312 19.25 1 75.25 123 ASN A O 1
ATOM 973 N N . ILE A 1 124 ? 0.078 21.375 17.156 1 58.06 124 ILE A N 1
ATOM 974 C CA . ILE A 1 124 ? 0.947 22.422 16.625 1 58.06 124 ILE A CA 1
ATOM 975 C C . ILE A 1 124 ? 0.19 23.75 16.578 1 58.06 124 ILE A C 1
ATOM 977 O O . ILE A 1 124 ? -0.896 23.828 15.992 1 58.06 124 ILE A O 1
ATOM 981 N N . GLU A 1 125 ? 0.354 24.484 17.562 1 50.66 125 GLU A N 1
ATOM 982 C CA . GLU A 1 125 ? 0.099 25.891 17.312 1 50.66 125 GLU A CA 1
ATOM 983 C C . GLU A 1 125 ? 0.735 26.344 16 1 50.66 125 GLU A C 1
ATOM 985 O O . GLU A 1 125 ? 1.779 25.828 15.609 1 50.66 125 GLU A O 1
ATOM 990 N N . PRO A 1 126 ? 0.024 26.875 14.977 1 43.59 126 PRO A N 1
ATOM 991 C CA . PRO A 1 126 ? 0.633 27.297 13.711 1 43.59 126 PRO A CA 1
ATOM 992 C C . PRO A 1 126 ? 2.096 27.703 13.875 1 43.59 126 PRO A C 1
ATOM 994 O O . PRO A 1 126 ? 2.389 28.75 14.445 1 43.59 126 PRO A O 1
ATOM 997 N N . ASP A 1 127 ? 2.811 27.047 14.656 1 38.41 127 ASP A N 1
ATOM 998 C CA . ASP A 1 127 ? 4.145 27.594 14.891 1 38.41 127 ASP A CA 1
ATOM 999 C C . ASP A 1 127 ? 4.91 27.766 13.586 1 38.41 127 ASP A C 1
ATOM 1001 O O . ASP A 1 127 ? 4.617 27.078 12.594 1 38.41 127 ASP A O 1
ATOM 1005 N N . THR A 1 128 ? 5.848 28.734 13.516 1 36.5 128 THR A N 1
ATOM 1006 C CA . THR A 1 128 ? 6.836 29.297 12.602 1 36.5 128 THR A CA 1
ATOM 1007 C C . THR A 1 128 ? 7.66 28.188 11.945 1 36.5 128 THR A C 1
ATOM 1009 O O . THR A 1 128 ? 7.629 27.047 12.391 1 36.5 128 THR A O 1
ATOM 1012 N N . GLU A 1 129 ? 8.836 28.453 11.227 1 36.44 129 GLU A N 1
ATOM 1013 C CA . GLU A 1 129 ? 9.789 28.266 10.141 1 36.44 129 GLU A CA 1
ATOM 1014 C C . GLU A 1 129 ? 10.703 27.078 10.398 1 36.44 129 GLU A C 1
ATOM 1016 O O . GLU A 1 129 ? 11.656 26.844 9.656 1 36.44 129 GLU A O 1
ATOM 1021 N N . GLU A 1 130 ? 10.773 26.469 11.594 1 38.12 130 GLU A N 1
ATOM 1022 C CA . GLU A 1 130 ? 12.086 25.859 11.742 1 38.12 130 GLU A CA 1
ATOM 1023 C C . GLU A 1 130 ? 12.211 24.594 10.898 1 38.12 130 GLU A C 1
ATOM 1025 O O . GLU A 1 130 ? 12.727 23.578 11.359 1 38.12 130 GLU A O 1
ATOM 1030 N N . ASP A 1 131 ? 11.438 24.281 10.039 1 39.22 131 ASP A N 1
ATOM 1031 C CA . ASP A 1 131 ? 11.383 22.938 9.484 1 39.22 131 ASP A CA 1
ATOM 1032 C C . ASP A 1 131 ? 12.68 22.594 8.758 1 39.22 131 ASP A C 1
ATOM 1034 O O . ASP A 1 131 ? 12.711 22.531 7.523 1 39.22 131 ASP A O 1
ATOM 1038 N N . GLY A 1 132 ? 13.82 23.203 9.094 1 39.69 132 GLY A N 1
ATOM 1039 C CA . GLY A 1 132 ? 15.031 22.859 8.367 1 39.69 132 GLY A CA 1
ATOM 1040 C C . GLY A 1 132 ? 15.352 21.375 8.398 1 39.69 132 GLY A C 1
ATOM 1041 O O . GLY A 1 132 ? 16.438 20.969 7.977 1 39.69 132 GLY A O 1
ATOM 1042 N N . GLN A 1 133 ? 14.734 20.609 9.25 1 43.09 133 GLN A N 1
ATOM 1043 C CA . GLN A 1 133 ? 15.266 19.312 9.641 1 43.09 133 GLN A CA 1
ATOM 1044 C C . GLN A 1 133 ? 15.109 18.297 8.508 1 43.09 133 GLN A C 1
ATOM 1046 O O . GLN A 1 133 ? 15.617 17.172 8.594 1 43.09 133 GLN A O 1
ATOM 1051 N N . GLU A 1 134 ? 14.383 18.578 7.492 1 51.81 134 GLU A N 1
ATOM 1052 C CA . GLU A 1 134 ? 13.898 17.516 6.625 1 51.81 134 GLU A CA 1
ATOM 1053 C C . GLU A 1 134 ? 14.953 17.141 5.586 1 51.81 134 GLU A C 1
ATOM 1055 O O . GLU A 1 134 ? 14.703 16.281 4.727 1 51.81 134 GLU A O 1
ATOM 1060 N N . THR A 1 135 ? 16.109 17.75 5.645 1 59.25 135 THR A N 1
ATOM 1061 C CA . THR A 1 135 ? 17.047 17.406 4.586 1 59.25 135 THR A CA 1
ATOM 1062 C C . THR A 1 135 ? 18.062 16.391 5.078 1 59.25 135 THR A C 1
ATOM 1064 O O . THR A 1 135 ? 18.422 16.375 6.258 1 59.25 135 THR A O 1
ATOM 1067 N N . LEU A 1 136 ? 18.266 15.281 4.301 1 71.56 136 LEU A N 1
ATOM 1068 C CA . LEU A 1 136 ? 19.281 14.297 4.633 1 71.56 136 LEU A CA 1
ATOM 1069 C C . LEU A 1 136 ? 20.641 14.969 4.844 1 71.56 136 LEU A C 1
ATOM 1071 O O . LEU A 1 136 ? 21 15.906 4.117 1 71.56 136 LEU A O 1
ATOM 1075 N N . SER A 1 137 ? 21.266 14.664 5.973 1 73.38 137 SER A N 1
ATOM 1076 C CA . SER A 1 137 ? 22.656 15.062 6.145 1 73.38 137 SER A CA 1
ATOM 1077 C C . SER A 1 137 ? 23.547 14.461 5.062 1 73.38 137 SER A C 1
ATOM 1079 O O . SER A 1 137 ? 23.109 13.578 4.32 1 73.38 137 SER A O 1
ATOM 1081 N N . GLN A 1 138 ? 24.703 14.961 4.926 1 76 138 GLN A N 1
ATOM 1082 C CA . GLN A 1 138 ? 25.672 14.445 3.949 1 76 138 GLN A CA 1
ATOM 1083 C C . GLN A 1 138 ? 25.938 12.961 4.176 1 76 138 GLN A C 1
ATOM 1085 O O . GLN A 1 138 ? 26 12.18 3.223 1 76 138 GLN A O 1
ATOM 1090 N N . ARG A 1 139 ? 25.969 12.562 5.48 1 80.62 139 ARG A N 1
ATOM 1091 C CA . ARG A 1 139 ? 26.25 11.164 5.785 1 80.62 139 ARG A CA 1
ATOM 1092 C C . ARG A 1 139 ? 25.062 10.281 5.402 1 80.62 139 ARG A C 1
ATOM 1094 O O . ARG A 1 139 ? 25.25 9.188 4.859 1 80.62 139 ARG A O 1
ATOM 1101 N N . GLU A 1 140 ? 23.891 10.812 5.617 1 82.25 140 GLU A N 1
ATOM 1102 C CA . GLU A 1 140 ? 22.688 10.07 5.258 1 82.25 140 GLU A CA 1
ATOM 1103 C C . GLU A 1 140 ? 22.562 9.922 3.744 1 82.25 140 GLU A C 1
ATOM 1105 O O . GLU A 1 140 ? 22.141 8.867 3.252 1 82.25 140 GLU A O 1
ATOM 1110 N N . LYS A 1 141 ? 22.938 10.859 3.062 1 79.25 141 LYS A N 1
ATOM 1111 C CA . LYS A 1 141 ? 22.938 10.789 1.604 1 79.25 141 LYS A CA 1
ATOM 1112 C C . LYS A 1 141 ? 23.906 9.727 1.104 1 79.25 141 LYS A C 1
ATOM 1114 O O . LYS A 1 141 ? 23.594 8.977 0.174 1 79.25 141 LYS A O 1
ATOM 1119 N N . GLU A 1 142 ? 25.031 9.648 1.72 1 82.62 142 GLU A N 1
ATOM 1120 C CA . GLU A 1 142 ? 26.016 8.633 1.37 1 82.62 142 GLU A CA 1
ATOM 1121 C C . GLU A 1 142 ? 25.469 7.227 1.602 1 82.62 142 GLU A C 1
ATOM 1123 O O . GLU A 1 142 ? 25.688 6.328 0.786 1 82.62 142 GLU A O 1
ATOM 1128 N N . ILE A 1 143 ? 24.766 7.156 2.695 1 84.88 143 ILE A N 1
ATOM 1129 C CA . ILE A 1 143 ? 24.188 5.855 3.025 1 84.88 143 ILE A CA 1
ATOM 1130 C C . ILE A 1 143 ? 23.109 5.488 2.012 1 84.88 143 ILE A C 1
ATOM 1132 O O . ILE A 1 143 ? 23.031 4.344 1.559 1 84.88 143 ILE A O 1
ATOM 1136 N N . VAL A 1 144 ? 22.344 6.41 1.647 1 80.62 144 VAL A N 1
ATOM 1137 C CA . VAL A 1 144 ? 21.297 6.191 0.649 1 80.62 144 VAL A CA 1
ATOM 1138 C C . VAL A 1 144 ? 21.922 5.695 -0.651 1 80.62 144 VAL A C 1
ATOM 1140 O O . VAL A 1 144 ? 21.422 4.75 -1.268 1 80.62 144 VAL A O 1
ATOM 1143 N N . VAL A 1 145 ? 23.031 6.297 -1.038 1 75.19 145 VAL A N 1
ATOM 1144 C CA . VAL A 1 145 ? 23.719 5.918 -2.264 1 75.19 145 VAL A CA 1
ATOM 1145 C C . VAL A 1 145 ? 24.188 4.469 -2.164 1 75.19 145 VAL A C 1
ATOM 1147 O O . VAL A 1 145 ? 24.047 3.693 -3.111 1 75.19 145 VAL A O 1
ATOM 1150 N N . CYS A 1 146 ? 24.656 4.066 -1.009 1 79.31 146 CYS A N 1
ATOM 1151 C CA . CYS A 1 146 ? 25.156 2.705 -0.808 1 79.31 146 CYS A CA 1
ATOM 1152 C C . CYS A 1 146 ? 24 1.704 -0.859 1 79.31 146 CYS A C 1
ATOM 1154 O O . CYS A 1 146 ? 24.125 0.637 -1.463 1 79.31 146 CYS A O 1
ATOM 1156 N N . VAL A 1 147 ? 22.906 2.094 -0.255 1 77.5 147 VAL A N 1
ATOM 1157 C CA . VAL A 1 147 ? 21.734 1.22 -0.213 1 77.5 147 VAL A CA 1
ATOM 1158 C C . VAL A 1 147 ? 21.203 1.01 -1.627 1 77.5 147 VAL A C 1
ATOM 1160 O O . VAL A 1 147 ? 20.891 -0.117 -2.018 1 77.5 147 VAL A O 1
ATOM 1163 N N . VAL A 1 148 ? 21.188 2.09 -2.307 1 70.81 148 VAL A N 1
ATOM 1164 C CA . VAL A 1 148 ? 20.625 2.039 -3.654 1 70.81 148 VAL A CA 1
ATOM 1165 C C . VAL A 1 148 ? 21.547 1.234 -4.566 1 70.81 148 VAL A C 1
ATOM 1167 O O . VAL A 1 148 ? 21.094 0.608 -5.527 1 70.81 148 VAL A O 1
ATOM 1170 N N . LYS A 1 149 ? 22.766 1.202 -4.277 1 67.88 149 LYS A N 1
ATOM 1171 C CA . LYS A 1 149 ? 23.75 0.416 -5.023 1 67.88 149 LYS A CA 1
ATOM 1172 C C . LYS A 1 149 ? 23.703 -1.053 -4.613 1 67.88 149 LYS A C 1
ATOM 1174 O O . LYS A 1 149 ? 24.484 -1.866 -5.105 1 67.88 149 LYS A O 1
ATOM 1179 N N . GLY A 1 150 ? 22.75 -1.371 -3.604 1 67.5 150 GLY A N 1
ATOM 1180 C CA . GLY A 1 150 ? 22.516 -2.754 -3.227 1 67.5 150 GLY A CA 1
ATOM 1181 C C . GLY A 1 150 ? 23.422 -3.24 -2.121 1 67.5 150 GLY A C 1
ATOM 1182 O O . GLY A 1 150 ? 23.547 -4.445 -1.894 1 67.5 150 GLY A O 1
ATOM 1183 N N . MET A 1 151 ? 24.109 -2.428 -1.466 1 74.12 151 MET A N 1
ATOM 1184 C CA . MET A 1 151 ? 25.047 -2.832 -0.416 1 74.12 151 MET A CA 1
ATOM 1185 C C . MET A 1 151 ? 24.297 -3.225 0.854 1 74.12 151 MET A C 1
ATOM 1187 O O . ME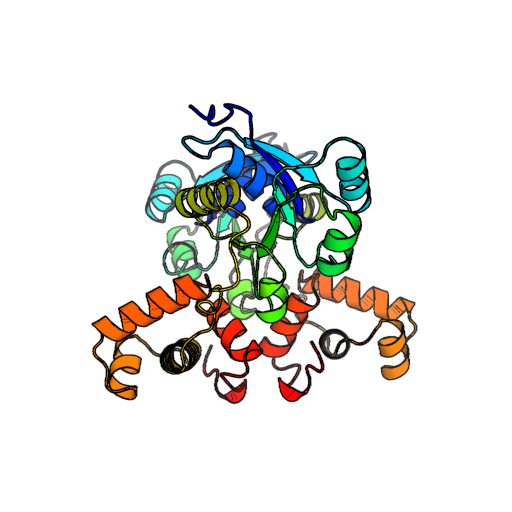T A 1 151 ? 23.281 -2.611 1.198 1 74.12 151 MET A O 1
ATOM 1191 N N . THR A 1 152 ? 24.781 -4.297 1.532 1 77.56 152 THR A N 1
ATOM 1192 C CA . THR A 1 152 ? 24.266 -4.695 2.84 1 77.56 152 THR A CA 1
ATOM 1193 C C . THR A 1 152 ? 24.75 -3.729 3.922 1 77.56 152 THR A C 1
ATOM 1195 O O . THR A 1 152 ? 25.672 -2.941 3.697 1 77.56 152 THR A O 1
ATOM 1198 N N . ASN A 1 153 ? 24.125 -3.859 5.062 1 82.81 153 ASN A N 1
ATOM 1199 C CA . ASN A 1 153 ? 24.562 -3.043 6.195 1 82.81 153 ASN A CA 1
ATOM 1200 C C . ASN A 1 153 ? 26.031 -3.268 6.52 1 82.81 153 ASN A C 1
ATOM 1202 O O . ASN A 1 153 ? 26.75 -2.322 6.852 1 82.81 153 ASN A O 1
ATOM 1206 N N . LYS A 1 154 ? 26.312 -4.465 6.477 1 86.56 154 LYS A N 1
ATOM 1207 C CA . LYS A 1 154 ? 27.703 -4.805 6.766 1 86.56 154 LYS A CA 1
ATOM 1208 C C . LYS A 1 154 ? 28.641 -4.16 5.754 1 86.56 154 LYS A C 1
ATOM 1210 O O . LYS A 1 154 ? 29.672 -3.598 6.129 1 86.56 154 LYS A O 1
ATOM 1215 N N . GLU A 1 155 ? 28.328 -4.227 4.574 1 84.75 155 GLU A N 1
ATOM 1216 C CA . GLU A 1 155 ? 29.141 -3.645 3.51 1 84.75 155 GLU A CA 1
ATOM 1217 C C . GLU A 1 155 ? 29.219 -2.127 3.639 1 84.75 155 GLU A C 1
ATOM 1219 O O . GLU A 1 155 ? 30.266 -1.531 3.434 1 84.75 155 GLU A O 1
ATOM 1224 N N . ILE A 1 156 ? 28.172 -1.59 3.871 1 87.62 156 ILE A N 1
ATOM 1225 C CA . ILE A 1 156 ? 28.109 -0.145 4.062 1 87.62 156 ILE A CA 1
ATOM 1226 C C . ILE A 1 156 ? 29.016 0.254 5.234 1 87.62 156 ILE A C 1
ATOM 1228 O O . ILE A 1 156 ? 29.75 1.236 5.152 1 87.62 156 ILE A O 1
ATOM 1232 N N . ALA A 1 157 ? 28.875 -0.481 6.363 1 91.31 157 ALA A N 1
ATOM 1233 C CA . ALA A 1 157 ? 29.688 -0.222 7.547 1 91.31 157 ALA A CA 1
ATOM 1234 C C . ALA A 1 157 ? 31.172 -0.244 7.211 1 91.31 157 ALA A C 1
ATOM 1236 O O . ALA A 1 157 ? 31.922 0.647 7.617 1 91.31 157 ALA A O 1
ATOM 1237 N N . GLU A 1 158 ? 31.594 -1.157 6.492 1 90.12 158 GLU A N 1
ATOM 1238 C CA . GLU A 1 158 ? 33 -1.299 6.098 1 90.12 158 GLU A CA 1
ATOM 1239 C C . GLU A 1 158 ? 33.438 -0.162 5.18 1 90.12 158 GLU A C 1
ATOM 1241 O O . GLU A 1 158 ? 34.5 0.413 5.355 1 90.12 158 GLU A O 1
ATOM 1246 N N . LYS A 1 159 ? 32.594 0.179 4.277 1 87.94 159 LYS A N 1
ATOM 1247 C CA . LYS A 1 159 ? 32.938 1.18 3.27 1 87.94 159 LYS A CA 1
ATOM 1248 C C . LYS A 1 159 ? 33.031 2.57 3.889 1 87.94 159 LYS A C 1
ATOM 1250 O O . LYS A 1 159 ? 33.906 3.357 3.521 1 87.94 159 LYS A O 1
ATOM 1255 N N . LEU A 1 160 ? 32.188 2.828 4.758 1 88.56 160 LEU A N 1
ATOM 1256 C CA . LEU A 1 160 ? 32.094 4.172 5.32 1 88.56 160 LEU A CA 1
ATOM 1257 C C . LEU A 1 160 ? 32.812 4.238 6.676 1 88.56 160 LEU A C 1
ATOM 1259 O O . LEU A 1 160 ? 32.719 5.262 7.363 1 88.56 160 LEU A O 1
ATOM 1263 N N . PHE A 1 161 ? 33.406 3.15 6.992 1 90.75 161 PHE A N 1
ATOM 1264 C CA . PHE A 1 161 ? 34.125 3.076 8.25 1 90.75 161 PHE A CA 1
ATOM 1265 C C . PHE A 1 161 ? 33.219 3.414 9.43 1 90.75 161 PHE A C 1
ATOM 1267 O O . PHE A 1 161 ? 33.562 4.242 10.273 1 90.75 161 PHE A O 1
ATOM 1274 N N . LEU A 1 162 ? 32.156 2.785 9.445 1 89.38 162 LEU A N 1
ATOM 1275 C CA . LEU A 1 162 ? 31.172 2.869 10.516 1 89.38 162 LEU A CA 1
ATOM 1276 C C . LEU A 1 162 ? 30.906 1.494 11.125 1 89.38 162 LEU A C 1
ATOM 1278 O O . LEU A 1 162 ? 31.297 0.474 10.555 1 89.38 162 LEU A O 1
ATOM 1282 N N . SER A 1 163 ? 30.281 1.427 12.336 1 89.44 163 SER A N 1
ATOM 1283 C CA . SER A 1 163 ? 29.766 0.171 12.867 1 89.44 163 SER A CA 1
ATOM 1284 C C . SER A 1 163 ? 28.453 -0.207 12.195 1 89.44 163 SER A C 1
ATOM 1286 O O . SER A 1 163 ? 27.719 0.66 11.703 1 89.44 163 SER A O 1
ATOM 1288 N N . ILE A 1 164 ? 28.203 -1.446 12.258 1 86.25 164 ILE A N 1
ATOM 1289 C CA . ILE A 1 164 ? 26.953 -1.939 11.695 1 86.25 164 ILE A CA 1
ATOM 1290 C C . ILE A 1 164 ? 25.781 -1.296 12.422 1 86.25 164 ILE A C 1
ATOM 1292 O O . ILE A 1 164 ? 24.766 -0.946 11.805 1 86.25 164 ILE A O 1
ATOM 1296 N N . HIS A 1 165 ? 25.906 -1.074 13.625 1 87.44 165 HIS A N 1
ATOM 1297 C CA . HIS A 1 165 ? 24.859 -0.457 14.422 1 87.44 165 HIS A CA 1
ATOM 1298 C C . HIS A 1 165 ? 24.578 0.97 13.961 1 87.44 165 HIS A C 1
ATOM 1300 O O . HIS A 1 165 ? 23.422 1.38 13.852 1 87.44 165 HIS A O 1
ATOM 1306 N N . THR A 1 166 ? 25.531 1.681 13.672 1 88 166 THR A N 1
ATOM 1307 C CA . THR A 1 166 ? 25.391 3.055 13.203 1 88 166 THR A CA 1
ATOM 1308 C C . THR A 1 166 ? 24.688 3.1 11.852 1 88 166 THR A C 1
ATOM 1310 O O . THR A 1 166 ? 23.859 3.969 11.609 1 88 166 THR A O 1
ATOM 1313 N N . VAL A 1 167 ? 25.125 2.15 11.039 1 88.56 167 VAL A N 1
ATOM 1314 C CA . VAL A 1 167 ? 24.484 2.082 9.719 1 88.56 167 VAL A CA 1
ATOM 1315 C C . VAL A 1 167 ? 22.984 1.833 9.883 1 88.56 167 VAL A C 1
ATOM 1317 O O . VAL A 1 167 ? 22.172 2.486 9.227 1 88.56 167 VAL A O 1
ATOM 1320 N N . ILE A 1 168 ? 22.75 0.957 10.758 1 81.5 168 ILE A N 1
ATOM 1321 C CA . ILE A 1 168 ? 21.359 0.621 11.008 1 81.5 168 ILE A CA 1
ATOM 1322 C C . ILE A 1 168 ? 20.609 1.853 11.523 1 81.5 168 ILE A C 1
ATOM 1324 O O . ILE A 1 168 ? 19.5 2.143 11.086 1 81.5 168 ILE A O 1
ATOM 1328 N N . THR A 1 169 ? 21.219 2.525 12.344 1 83.12 169 THR A N 1
ATOM 1329 C CA . THR A 1 169 ? 20.625 3.74 12.898 1 83.12 169 THR A CA 1
ATOM 1330 C C . THR A 1 169 ? 20.391 4.777 11.805 1 83.12 169 THR A C 1
ATOM 1332 O O . THR A 1 169 ? 19.328 5.395 11.742 1 83.12 169 THR A O 1
ATOM 1335 N N . HIS A 1 170 ? 21.406 5.008 10.883 1 84.88 170 HIS A N 1
ATOM 1336 C CA . HIS A 1 170 ? 21.266 5.969 9.789 1 84.88 170 HIS A CA 1
ATOM 1337 C C . HIS A 1 170 ? 20.141 5.566 8.844 1 84.88 170 HIS A C 1
ATOM 1339 O O . HIS A 1 170 ? 19.375 6.418 8.391 1 84.88 170 HIS A O 1
ATOM 1345 N N . ARG A 1 171 ? 20.078 4.32 8.609 1 80.38 171 ARG A N 1
ATOM 1346 C CA . ARG A 1 171 ? 19.031 3.848 7.727 1 80.38 171 ARG A CA 1
ATOM 1347 C C . ARG A 1 171 ? 17.656 4.098 8.336 1 80.38 171 ARG A C 1
ATOM 1349 O O . ARG A 1 171 ? 16.719 4.48 7.629 1 80.38 171 ARG A O 1
ATOM 1356 N N . ARG A 1 172 ? 17.625 3.91 9.562 1 73.81 172 ARG A N 1
ATOM 1357 C CA . ARG A 1 172 ? 16.375 4.188 10.266 1 73.81 172 ARG A CA 1
ATOM 1358 C C . ARG A 1 172 ? 16.016 5.668 10.188 1 73.81 172 ARG A C 1
ATOM 1360 O O . ARG A 1 172 ? 14.859 6.023 9.977 1 73.81 172 ARG A O 1
ATOM 1367 N N . ASN A 1 173 ? 17.016 6.457 10.406 1 76.75 173 ASN A N 1
ATOM 1368 C CA . ASN A 1 173 ? 16.828 7.902 10.336 1 76.75 173 ASN A CA 1
ATOM 1369 C C . ASN A 1 173 ? 16.391 8.344 8.945 1 76.75 173 ASN A C 1
ATOM 1371 O O . ASN A 1 173 ? 15.523 9.203 8.805 1 76.75 173 ASN A O 1
ATOM 1375 N N . ILE A 1 174 ? 17.094 7.801 7.961 1 77.94 174 ILE A N 1
ATOM 1376 C CA . ILE A 1 174 ? 16.781 8.109 6.57 1 77.94 174 ILE A CA 1
ATOM 1377 C C . ILE A 1 174 ? 15.32 7.766 6.285 1 77.94 174 ILE A C 1
ATOM 1379 O O . ILE A 1 174 ? 14.594 8.57 5.699 1 77.94 174 ILE A O 1
ATOM 1383 N N . SER A 1 175 ? 15.047 6.582 6.746 1 69.94 175 SER A N 1
ATOM 1384 C CA . SER A 1 175 ? 13.664 6.145 6.562 1 69.94 175 SER A CA 1
ATOM 1385 C C . SER A 1 175 ? 12.688 7.086 7.266 1 69.94 175 SER A C 1
ATOM 1387 O O . SER A 1 175 ? 11.633 7.414 6.719 1 69.94 175 SER A O 1
ATOM 1389 N N . LYS A 1 176 ? 13.047 7.48 8.367 1 64.5 176 LYS A N 1
ATOM 1390 C CA . LYS A 1 176 ? 12.203 8.391 9.141 1 64.5 176 LYS A CA 1
ATOM 1391 C C . LYS A 1 176 ? 12.094 9.75 8.453 1 64.5 176 LYS A C 1
ATOM 1393 O O . LYS A 1 176 ? 11 10.305 8.344 1 64.5 176 LYS A O 1
ATOM 1398 N N . LYS A 1 177 ? 13.281 10.234 7.934 1 68 177 LYS A N 1
ATOM 1399 C CA . LYS A 1 177 ? 13.336 11.555 7.324 1 68 177 LYS A CA 1
ATOM 1400 C C . LYS A 1 177 ? 12.594 11.578 5.988 1 68 177 LYS A C 1
ATOM 1402 O O . LYS A 1 177 ? 11.906 12.555 5.668 1 68 177 LYS A O 1
ATOM 1407 N N . LEU A 1 178 ? 12.82 10.477 5.355 1 63.66 178 LEU A N 1
ATOM 1408 C CA . LEU A 1 178 ? 12.312 10.461 3.988 1 63.66 178 LEU A CA 1
ATOM 1409 C C . LEU A 1 178 ? 10.969 9.75 3.912 1 63.66 178 LEU A C 1
ATOM 1411 O O . LEU A 1 178 ? 10.25 9.867 2.918 1 63.66 178 LEU A O 1
ATOM 1415 N N . GLN A 1 179 ? 10.82 8.953 4.984 1 54.12 179 GLN A N 1
ATOM 1416 C CA . GLN A 1 179 ? 9.641 8.102 5.066 1 54.12 179 GLN A CA 1
ATOM 1417 C C . GLN A 1 179 ? 9.578 7.129 3.895 1 54.12 179 GLN A C 1
ATOM 1419 O O . GLN A 1 179 ? 8.516 6.945 3.287 1 54.12 179 GLN A O 1
ATOM 1424 N N . ILE A 1 180 ? 10.734 6.762 3.51 1 58.91 180 ILE A N 1
ATOM 1425 C CA . ILE A 1 180 ? 10.945 5.742 2.486 1 58.91 180 ILE A CA 1
ATOM 1426 C C . ILE A 1 180 ? 11.547 4.492 3.119 1 58.91 180 ILE A C 1
ATOM 1428 O O . ILE A 1 180 ? 12.586 4.566 3.785 1 58.91 180 ILE A O 1
ATOM 1432 N N . HIS A 1 181 ? 10.852 3.42 2.979 1 54.47 181 HIS A N 1
ATOM 1433 C CA . HIS A 1 181 ? 11.297 2.217 3.678 1 54.47 181 HIS A CA 1
ATOM 1434 C C . HIS A 1 181 ? 11.711 1.129 2.693 1 54.47 181 HIS A C 1
ATOM 1436 O O . HIS A 1 181 ? 12.133 0.045 3.102 1 54.47 181 HIS A O 1
ATOM 1442 N N . SER A 1 182 ? 11.555 1.523 1.419 1 53.5 182 SER A N 1
ATOM 1443 C CA . SER A 1 182 ? 11.938 0.53 0.42 1 53.5 182 SER A CA 1
ATOM 1444 C C . SER A 1 182 ? 13.164 0.975 -0.363 1 53.5 182 SER A C 1
ATOM 1446 O O . SER A 1 182 ? 13.406 2.174 -0.529 1 53.5 182 SER A O 1
ATOM 1448 N N . ALA A 1 183 ? 13.922 -0.141 -0.729 1 56.97 183 ALA A N 1
ATOM 1449 C CA . ALA A 1 183 ? 15.109 0.124 -1.546 1 56.97 183 ALA A CA 1
ATOM 1450 C C . ALA A 1 183 ? 14.727 0.795 -2.861 1 56.97 183 ALA A C 1
ATOM 1452 O O . ALA A 1 183 ? 15.43 1.684 -3.342 1 56.97 183 ALA A O 1
ATOM 1453 N N . ALA A 1 184 ? 13.641 0.423 -3.35 1 54.03 184 ALA A N 1
ATOM 1454 C CA . ALA A 1 184 ? 13.172 1.027 -4.594 1 54.03 184 ALA A CA 1
ATOM 1455 C C . ALA A 1 184 ? 12.852 2.508 -4.402 1 54.03 184 ALA A C 1
ATOM 1457 O O . ALA A 1 184 ? 13.242 3.346 -5.219 1 54.03 184 ALA A O 1
ATOM 1458 N N . GLY A 1 185 ? 12.125 2.719 -3.361 1 58.53 185 GLY A N 1
ATOM 1459 C CA . GLY A 1 185 ? 11.844 4.109 -3.041 1 58.53 185 GLY A CA 1
ATOM 1460 C C . GLY A 1 185 ? 13.102 4.938 -2.832 1 58.53 185 GLY A C 1
ATOM 1461 O O . GLY A 1 185 ? 13.188 6.074 -3.301 1 58.53 185 GLY A O 1
ATOM 1462 N N . LEU A 1 186 ? 14.008 4.312 -2.145 1 64.38 186 LEU A N 1
ATOM 1463 C CA . LEU A 1 186 ? 15.258 5.027 -1.895 1 64.38 186 LEU A CA 1
ATOM 1464 C C . LEU A 1 186 ? 16.031 5.25 -3.193 1 64.38 186 LEU A C 1
ATOM 1466 O O . LEU A 1 186 ? 16.703 6.27 -3.35 1 64.38 186 LEU A O 1
ATOM 1470 N N . THR A 1 187 ? 15.953 4.336 -4.02 1 62.16 187 THR A N 1
ATOM 1471 C CA . THR A 1 187 ? 16.594 4.48 -5.32 1 62.16 187 THR A CA 1
ATOM 1472 C C . THR A 1 187 ? 15.992 5.656 -6.09 1 62.16 187 THR A C 1
ATOM 1474 O O . THR A 1 187 ? 16.734 6.477 -6.648 1 62.16 187 THR A O 1
ATOM 1477 N N . ILE A 1 188 ? 14.773 5.66 -6.02 1 57.28 188 ILE A N 1
ATOM 1478 C CA . ILE A 1 188 ? 14.086 6.762 -6.684 1 57.28 188 ILE A CA 1
ATOM 1479 C C . ILE A 1 188 ? 14.508 8.086 -6.051 1 57.28 188 ILE A C 1
ATOM 1481 O O . ILE A 1 188 ? 14.82 9.047 -6.754 1 57.28 188 ILE A O 1
ATOM 1485 N N . TYR A 1 189 ? 14.422 8.094 -4.785 1 63.19 189 TYR A N 1
ATOM 1486 C CA . TYR A 1 189 ? 14.859 9.289 -4.07 1 63.19 189 TYR A CA 1
ATOM 1487 C C . TYR A 1 189 ? 16.266 9.703 -4.504 1 63.19 189 TYR A C 1
ATOM 1489 O O . TYR A 1 189 ? 16.516 10.883 -4.754 1 63.19 189 TYR A O 1
ATOM 1497 N N . ALA A 1 190 ? 17.25 8.719 -4.5 1 66.69 190 ALA A N 1
ATOM 1498 C CA . ALA A 1 190 ? 18.641 8.984 -4.824 1 66.69 190 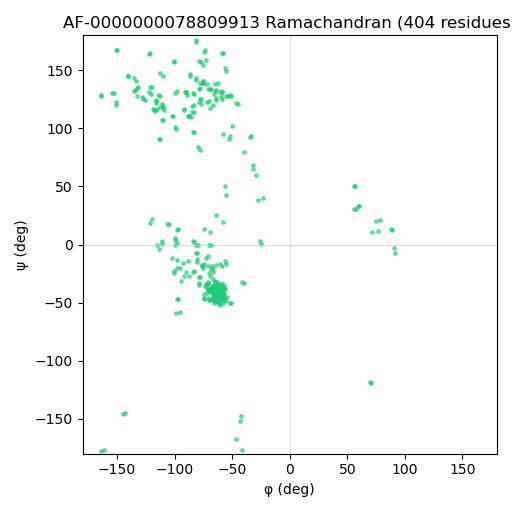ALA A CA 1
ATOM 1499 C C . ALA A 1 190 ? 18.781 9.539 -6.242 1 66.69 190 ALA A C 1
ATOM 1501 O O . ALA A 1 190 ? 19.594 10.445 -6.488 1 66.69 190 ALA A O 1
ATOM 1502 N N . ILE A 1 191 ? 17.969 9.094 -7.066 1 57.66 191 ILE A N 1
ATOM 1503 C CA . ILE A 1 191 ? 18.016 9.531 -8.461 1 57.66 191 ILE A CA 1
ATOM 1504 C C . ILE A 1 191 ? 17.469 10.953 -8.57 1 57.66 191 ILE A C 1
ATOM 1506 O O . ILE A 1 191 ? 18.094 11.828 -9.164 1 57.66 191 ILE A O 1
ATOM 1510 N N . VAL A 1 192 ? 16.438 11.078 -7.953 1 53.97 192 VAL A N 1
ATOM 1511 C CA . VAL A 1 192 ? 15.75 12.359 -8.031 1 53.97 192 VAL A CA 1
ATOM 1512 C C . VAL A 1 192 ? 16.609 13.453 -7.391 1 53.97 192 VAL A C 1
ATOM 1514 O O . VAL A 1 192 ? 16.625 14.594 -7.855 1 53.97 192 VAL A O 1
ATOM 1517 N N . ASN A 1 193 ? 17.297 13.008 -6.398 1 59.97 193 ASN A N 1
ATOM 1518 C CA . ASN A 1 193 ? 18.109 13.984 -5.68 1 59.97 193 ASN A CA 1
ATOM 1519 C C . ASN A 1 193 ? 19.562 13.961 -6.148 1 59.97 193 ASN A C 1
ATOM 1521 O O . ASN A 1 193 ? 20.453 14.477 -5.469 1 59.97 193 ASN A O 1
ATOM 1525 N N . LYS A 1 194 ? 19.75 13.281 -7.238 1 57.53 194 LYS A N 1
ATOM 1526 C CA . LYS A 1 194 ? 21.016 13.242 -7.945 1 57.53 194 LYS A CA 1
ATOM 1527 C C . LYS A 1 194 ? 22.141 12.734 -7.039 1 57.53 194 LYS A C 1
ATOM 1529 O O . LYS A 1 194 ? 23.25 13.258 -7.074 1 57.53 194 LYS A O 1
ATOM 1534 N N . LEU A 1 195 ? 21.734 11.906 -6.141 1 63.59 195 LEU A N 1
ATOM 1535 C CA . LEU A 1 195 ? 22.75 11.305 -5.285 1 63.59 195 LEU A CA 1
ATOM 1536 C C . LEU A 1 195 ? 23.469 10.172 -6.012 1 63.59 195 LEU A C 1
ATOM 1538 O O . LEU A 1 195 ? 24.578 9.789 -5.633 1 63.59 195 LEU A O 1
ATOM 1542 N N . VAL A 1 196 ? 22.844 9.586 -6.871 1 60.75 196 VAL A N 1
ATOM 1543 C CA . VAL A 1 196 ? 23.453 8.523 -7.668 1 60.75 196 VAL A CA 1
ATOM 1544 C C . VAL A 1 196 ? 23.141 8.742 -9.148 1 60.75 196 VAL A C 1
ATOM 1546 O O . VAL A 1 196 ? 22.125 9.367 -9.492 1 60.75 196 VAL A O 1
ATOM 1549 N N . GLU A 1 197 ? 24.312 8.539 -9.773 1 51.88 197 GLU A N 1
ATOM 1550 C CA . GLU A 1 197 ? 24.078 8.484 -11.211 1 51.88 197 GLU A CA 1
ATOM 1551 C C . GLU A 1 197 ? 23.453 7.148 -11.625 1 51.88 197 GLU A C 1
ATOM 1553 O O . GLU A 1 197 ? 23.672 6.133 -10.961 1 51.88 197 GLU A O 1
ATOM 1558 N N . LEU A 1 198 ? 22.578 7.258 -12.469 1 47.53 198 LEU A N 1
ATOM 1559 C CA . LEU A 1 198 ? 21.906 6.062 -12.977 1 47.53 198 LEU A CA 1
ATOM 1560 C C . LEU A 1 198 ? 22.922 4.938 -13.203 1 47.53 198 LEU A C 1
ATOM 1562 O O . LEU A 1 198 ? 22.594 3.764 -13.008 1 47.53 198 LEU A O 1
ATOM 1566 N N . SER A 1 199 ? 24.125 5.25 -13.562 1 50.62 199 SER A N 1
ATOM 1567 C CA . SER A 1 199 ? 25.203 4.289 -13.773 1 50.62 199 SER A CA 1
ATOM 1568 C C . SER A 1 199 ? 25.609 3.627 -12.461 1 50.62 199 SER A C 1
ATOM 1570 O O . SER A 1 199 ? 26.172 2.531 -12.469 1 50.62 199 SER A O 1
ATOM 1572 N N . ASP A 1 200 ? 25.328 4.301 -11.445 1 49.94 200 ASP A N 1
ATOM 1573 C CA . ASP A 1 200 ? 25.797 3.834 -10.141 1 49.94 200 ASP A CA 1
ATOM 1574 C C . ASP A 1 200 ? 24.859 2.777 -9.57 1 49.94 200 ASP A C 1
ATOM 1576 O O . ASP A 1 200 ? 25.172 2.133 -8.57 1 49.94 200 ASP A O 1
ATOM 1580 N N . VAL A 1 201 ? 23.672 2.795 -10.023 1 43.84 201 VAL A N 1
ATOM 1581 C CA . VAL A 1 201 ? 22.688 1.867 -9.477 1 43.84 201 VAL A CA 1
ATOM 1582 C C . VAL A 1 201 ? 22.875 0.483 -10.094 1 43.84 201 VAL A C 1
ATOM 1584 O O . VAL A 1 201 ? 22.812 0.323 -11.312 1 43.84 201 VAL A O 1
ATOM 1587 N N . LYS A 1 202 ? 23.859 -0.42 -9.547 1 42.25 202 LYS A N 1
ATOM 1588 C CA . LYS A 1 202 ? 24.172 -1.737 -10.094 1 42.25 202 LYS A CA 1
ATOM 1589 C C . LYS A 1 202 ? 22.906 -2.494 -10.484 1 42.25 202 LYS A C 1
ATOM 1591 O O . LYS A 1 202 ? 21.797 -2.066 -10.156 1 42.25 202 LYS A O 1
ATOM 1596 N N . ASP A 1 203 ? 23.047 -4.082 -10.414 1 36.12 203 ASP A N 1
ATOM 1597 C CA . ASP A 1 203 ? 22.219 -5.223 -10.82 1 36.12 203 ASP A CA 1
ATOM 1598 C C . ASP A 1 203 ? 20.844 -5.164 -10.18 1 36.12 203 ASP A C 1
ATOM 1600 O O . ASP A 1 203 ? 20.688 -5.477 -8.992 1 36.12 203 ASP A O 1
ATOM 1604 N N . LEU A 1 204 ? 20.234 -4.148 -10.273 1 28.05 204 LEU A N 1
ATOM 1605 C CA . LEU A 1 204 ? 18.875 -4.492 -9.828 1 28.05 204 LEU A CA 1
ATOM 1606 C C . LEU A 1 204 ? 18.297 -5.621 -10.672 1 28.05 204 LEU A C 1
ATOM 1608 O O . LEU A 1 204 ? 18.453 -5.629 -11.898 1 28.05 204 LEU A O 1
ATOM 1612 N N . MET B 1 1 ? -23.281 -27.625 -18.031 1 27.48 1 MET B N 1
ATOM 1613 C CA . MET B 1 1 ? -23.938 -26.625 -17.203 1 27.48 1 MET B CA 1
ATOM 1614 C C . MET B 1 1 ? -23 -26.125 -16.125 1 27.48 1 MET B C 1
ATOM 1616 O O . MET B 1 1 ? -23 -26.641 -15 1 27.48 1 MET B O 1
ATOM 1620 N N . THR B 1 2 ? -21.703 -26.172 -16.344 1 32.44 2 THR B N 1
ATOM 1621 C CA . THR B 1 2 ? -20.688 -26.172 -15.297 1 32.44 2 THR B CA 1
ATOM 1622 C C . THR B 1 2 ? -20.891 -25.016 -14.344 1 32.44 2 THR B C 1
ATOM 1624 O O . THR B 1 2 ? -20.891 -23.844 -14.758 1 32.44 2 THR B O 1
ATOM 1627 N N . MET B 1 3 ? -21.594 -25.266 -13.383 1 34.69 3 MET B N 1
ATOM 1628 C CA . MET B 1 3 ? -22.156 -24.406 -12.344 1 34.69 3 MET B CA 1
ATOM 1629 C C . MET B 1 3 ? -21.141 -23.344 -11.906 1 34.69 3 MET B C 1
ATOM 1631 O O . MET B 1 3 ? -20.031 -23.688 -11.5 1 34.69 3 MET B O 1
ATOM 1635 N N . LYS B 1 4 ? -20.953 -22.281 -12.617 1 44.34 4 LYS B N 1
ATOM 1636 C CA . LYS B 1 4 ? -20.156 -21.125 -12.234 1 44.34 4 LYS B CA 1
ATOM 1637 C C . LYS B 1 4 ? -20.141 -20.938 -10.719 1 44.34 4 LYS B C 1
ATOM 1639 O O . LYS B 1 4 ? -21.156 -20.578 -10.125 1 44.34 4 LYS B O 1
ATOM 1644 N N . ASN B 1 5 ? -19.672 -21.906 -9.992 1 48 5 ASN B N 1
ATOM 1645 C CA . ASN B 1 5 ? -19.719 -22.141 -8.555 1 48 5 ASN B CA 1
ATOM 1646 C C . ASN B 1 5 ? -19.641 -20.844 -7.762 1 48 5 ASN B C 1
ATOM 1648 O O . ASN B 1 5 ? -18.75 -20.016 -8.016 1 48 5 ASN B O 1
ATOM 1652 N N . ASN B 1 6 ? -20.984 -20.344 -7.48 1 60.56 6 ASN B N 1
ATOM 1653 C CA . ASN B 1 6 ? -21.422 -19.297 -6.555 1 60.56 6 ASN B CA 1
ATOM 1654 C C . ASN B 1 6 ? -20.438 -19.141 -5.398 1 60.56 6 ASN B C 1
ATOM 1656 O O . ASN B 1 6 ? -20.812 -18.672 -4.32 1 60.56 6 ASN B O 1
ATOM 1660 N N . GLU B 1 7 ? -19.5 -19.859 -5.512 1 79.44 7 GLU B N 1
ATOM 1661 C CA . GLU B 1 7 ? -18.641 -19.812 -4.328 1 79.44 7 GLU B CA 1
ATOM 1662 C C . GLU B 1 7 ? -17.781 -18.562 -4.328 1 79.44 7 GLU B C 1
ATOM 1664 O O . GLU B 1 7 ? -17.406 -18.062 -5.391 1 79.44 7 GLU B O 1
ATOM 1669 N N . ALA B 1 8 ? -17.719 -18.078 -3.172 1 91.31 8 ALA B N 1
ATOM 1670 C CA . ALA B 1 8 ? -16.922 -16.891 -2.934 1 91.31 8 ALA B CA 1
ATOM 1671 C C . ALA B 1 8 ? -15.453 -17.141 -3.297 1 91.31 8 ALA B C 1
ATOM 1673 O O . ALA B 1 8 ? -14.906 -18.203 -3.014 1 91.31 8 ALA B O 1
ATOM 1674 N N . ILE B 1 9 ? -14.914 -16.266 -4.137 1 94.94 9 ILE B N 1
ATOM 1675 C CA . ILE B 1 9 ? -13.508 -16.312 -4.496 1 94.94 9 ILE B CA 1
ATOM 1676 C C . ILE B 1 9 ? -12.648 -15.93 -3.293 1 94.94 9 ILE B C 1
ATOM 1678 O O . ILE B 1 9 ? -12.797 -14.836 -2.742 1 94.94 9 ILE B O 1
ATOM 1682 N N . ARG B 1 10 ? -11.844 -16.859 -2.855 1 96.06 10 ARG B N 1
ATOM 1683 C CA . ARG B 1 10 ? -10.945 -16.578 -1.734 1 96.06 10 ARG B CA 1
ATOM 1684 C C . ARG B 1 10 ? -9.68 -15.883 -2.203 1 96.06 10 ARG B C 1
ATOM 1686 O O . ARG B 1 10 ? -8.883 -16.453 -2.955 1 96.06 10 ARG B O 1
ATOM 1693 N N . ILE B 1 11 ? -9.5 -14.586 -1.772 1 97.94 11 ILE B N 1
ATOM 1694 C CA . ILE B 1 11 ? -8.352 -13.789 -2.17 1 97.94 11 ILE B CA 1
ATOM 1695 C C . ILE B 1 11 ? -7.531 -13.414 -0.937 1 97.94 11 ILE B C 1
ATOM 1697 O O . ILE B 1 11 ? -8.047 -12.789 -0.006 1 97.94 11 ILE B O 1
ATOM 1701 N N . ALA B 1 12 ? -6.242 -13.93 -0.875 1 98.38 12 ALA B N 1
ATOM 1702 C CA . ALA B 1 12 ? -5.324 -13.492 0.176 1 98.38 12 ALA B CA 1
ATOM 1703 C C . ALA B 1 12 ? -4.52 -12.273 -0.266 1 98.38 12 ALA B C 1
ATOM 1705 O O . ALA B 1 12 ? -4.016 -12.227 -1.39 1 98.38 12 ALA B O 1
ATOM 1706 N N . VAL B 1 13 ? -4.488 -11.258 0.593 1 98.44 13 VAL B N 1
ATOM 1707 C CA . VAL B 1 13 ? -3.754 -10.031 0.32 1 98.44 13 VAL B CA 1
ATOM 1708 C C . VAL B 1 13 ? -2.543 -9.938 1.245 1 98.44 13 VAL B C 1
ATOM 1710 O O . VAL B 1 13 ? -2.688 -9.695 2.445 1 98.44 13 VAL B O 1
ATOM 1713 N N . ALA B 1 14 ? -1.374 -10.141 0.723 1 97.75 14 ALA B N 1
ATOM 1714 C CA . ALA B 1 14 ? -0.121 -10.039 1.467 1 97.75 14 ALA B CA 1
ATOM 1715 C C . ALA B 1 14 ? 0.557 -8.695 1.225 1 97.75 14 ALA B C 1
ATOM 1717 O O . ALA B 1 14 ? 1.197 -8.492 0.191 1 97.75 14 ALA B O 1
ATOM 1718 N N . GLU B 1 15 ? 0.425 -7.805 2.145 1 94.56 15 GLU B N 1
ATOM 1719 C CA . GLU B 1 15 ? 0.841 -6.406 2.053 1 94.56 15 GLU B CA 1
ATOM 1720 C C . GLU B 1 15 ? 1.127 -5.824 3.434 1 94.56 15 GLU B C 1
ATOM 1722 O O . GLU B 1 15 ? 0.301 -5.93 4.344 1 94.56 15 GLU B O 1
ATOM 1727 N N . ASN B 1 16 ? 2.291 -5.191 3.553 1 87.81 16 ASN B N 1
ATOM 1728 C CA . ASN B 1 16 ? 2.729 -4.711 4.859 1 87.81 16 ASN B CA 1
ATOM 1729 C C . ASN B 1 16 ? 2.029 -3.406 5.238 1 87.81 16 ASN B C 1
ATOM 1731 O O . ASN B 1 16 ? 1.779 -3.152 6.418 1 87.81 16 ASN B O 1
ATOM 1735 N N . SER B 1 17 ? 1.718 -2.576 4.273 1 89.25 17 SER B N 1
ATOM 1736 C CA . SER B 1 17 ? 1.075 -1.294 4.547 1 89.25 17 SER B CA 1
ATOM 1737 C C . SER B 1 17 ? -0.38 -1.483 4.961 1 89.25 17 SER B C 1
ATOM 1739 O O . SER B 1 17 ? -1.177 -2.049 4.211 1 89.25 17 SER B O 1
ATOM 1741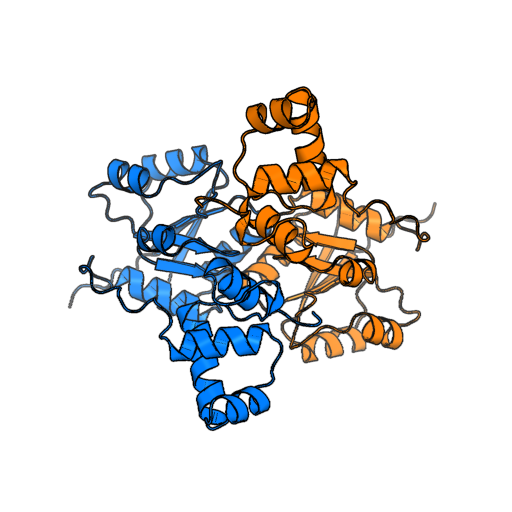 N N . VAL B 1 18 ? -0.631 -0.98 6.105 1 93.38 18 VAL B N 1
ATOM 1742 C CA . VAL B 1 18 ? -1.995 -1.096 6.609 1 93.38 18 VAL B CA 1
ATOM 1743 C C . VAL B 1 18 ? -2.953 -0.348 5.684 1 93.38 18 VAL B C 1
ATOM 1745 O O . VAL B 1 18 ? -4.086 -0.785 5.469 1 93.38 18 VAL B O 1
ATOM 1748 N N . ILE B 1 19 ? -2.621 0.775 5.145 1 95 19 ILE B N 1
ATOM 1749 C CA . ILE B 1 19 ? -3.465 1.596 4.281 1 95 19 ILE B CA 1
ATOM 1750 C C . ILE B 1 19 ? -3.756 0.848 2.982 1 95 19 ILE B C 1
ATOM 1752 O O . ILE B 1 19 ? -4.918 0.698 2.592 1 95 19 ILE B O 1
ATOM 1756 N N . ILE B 1 20 ? -2.729 0.281 2.359 1 94.75 20 ILE B N 1
ATOM 1757 C CA . ILE B 1 20 ? -2.895 -0.416 1.088 1 94.75 20 ILE B CA 1
ATOM 1758 C C . ILE B 1 20 ? -3.654 -1.722 1.312 1 94.75 20 ILE B C 1
ATOM 1760 O O . ILE B 1 20 ? -4.613 -2.021 0.598 1 94.75 20 ILE B O 1
ATOM 1764 N N . ARG B 1 21 ? -3.254 -2.441 2.316 1 97.38 21 ARG B N 1
ATOM 1765 C CA . ARG B 1 21 ? -3.838 -3.746 2.619 1 97.38 21 ARG B CA 1
ATOM 1766 C C . ARG B 1 21 ? -5.328 -3.623 2.91 1 97.38 21 ARG B C 1
ATOM 1768 O O . ARG B 1 21 ? -6.145 -4.32 2.305 1 97.38 21 ARG B O 1
ATOM 1775 N N . SER B 1 22 ? -5.727 -2.748 3.801 1 96.5 22 SER B N 1
ATOM 1776 C CA . SER B 1 22 ? -7.129 -2.568 4.168 1 96.5 22 SER B CA 1
ATOM 1777 C C . SER B 1 22 ? -7.934 -1.984 3.014 1 96.5 22 SER B C 1
ATOM 1779 O O . SER B 1 22 ? -9.086 -2.365 2.799 1 96.5 22 SER B O 1
ATOM 1781 N N . GLY B 1 23 ? -7.344 -1.041 2.301 1 97.88 23 GLY B N 1
ATOM 1782 C CA . GLY B 1 23 ? -8.008 -0.452 1.15 1 97.88 23 GLY B CA 1
ATOM 1783 C C . GLY B 1 23 ? -8.328 -1.462 0.065 1 97.88 23 GLY B C 1
ATOM 1784 O O . GLY B 1 23 ? -9.438 -1.466 -0.478 1 97.88 23 GLY B O 1
ATOM 1785 N N . LEU B 1 24 ? -7.348 -2.34 -0.266 1 98 24 LEU B N 1
ATOM 1786 C CA . LEU B 1 24 ? -7.574 -3.354 -1.29 1 98 24 LEU B CA 1
ATOM 1787 C C . LEU B 1 24 ? -8.633 -4.352 -0.84 1 98 24 LEU B C 1
ATOM 1789 O O . LEU B 1 24 ? -9.508 -4.73 -1.625 1 98 24 LEU B O 1
ATOM 1793 N N . THR B 1 25 ? -8.586 -4.746 0.452 1 97.75 25 THR B N 1
ATOM 1794 C CA . THR B 1 25 ? -9.57 -5.68 0.987 1 97.75 25 THR B CA 1
ATOM 1795 C C . THR B 1 25 ? -10.977 -5.098 0.891 1 97.75 25 THR B C 1
ATOM 1797 O O . THR B 1 25 ? -11.914 -5.785 0.475 1 97.75 25 THR B O 1
ATOM 1800 N N . LEU B 1 26 ? -11.148 -3.859 1.223 1 96.38 26 LEU B N 1
ATOM 1801 C CA . LEU B 1 26 ? -12.445 -3.189 1.134 1 96.38 26 LEU B CA 1
ATOM 1802 C C . LEU B 1 26 ? -12.906 -3.084 -0.317 1 96.38 26 LEU B C 1
ATOM 1804 O O . LEU B 1 26 ? -14.07 -3.342 -0.624 1 96.38 26 LEU B O 1
ATOM 1808 N N . ALA B 1 27 ? -12.008 -2.703 -1.231 1 96.75 27 ALA B N 1
ATOM 1809 C CA . ALA B 1 27 ? -12.336 -2.58 -2.648 1 96.75 27 ALA B CA 1
ATOM 1810 C C . ALA B 1 27 ? -12.797 -3.918 -3.223 1 96.75 27 ALA B C 1
ATOM 1812 O O . ALA B 1 27 ? -13.758 -3.973 -3.992 1 96.75 27 ALA B O 1
ATOM 1813 N N . LEU B 1 28 ? -12.141 -4.949 -2.809 1 97.38 28 LEU B N 1
ATOM 1814 C CA . LEU B 1 28 ? -12.469 -6.285 -3.289 1 97.38 28 LEU B CA 1
ATOM 1815 C C . LEU B 1 28 ? -13.867 -6.695 -2.84 1 97.38 28 LEU B C 1
ATOM 1817 O O . LEU B 1 28 ? -14.602 -7.348 -3.588 1 97.38 28 LEU B O 1
ATOM 1821 N N . LYS B 1 29 ? -14.18 -6.352 -1.66 1 96 29 LYS B N 1
ATOM 1822 C CA . LYS B 1 29 ? -15.492 -6.68 -1.113 1 96 29 LYS B CA 1
ATOM 1823 C C . LYS B 1 29 ? -16.594 -5.922 -1.844 1 96 29 LYS B C 1
ATOM 1825 O O . LYS B 1 29 ? -17.766 -6.34 -1.832 1 96 29 LYS B O 1
ATOM 1830 N N . ARG B 1 30 ? -16.266 -4.84 -2.496 1 93.94 30 ARG B N 1
ATOM 1831 C CA . ARG B 1 30 ? -17.25 -3.957 -3.119 1 93.94 30 ARG B CA 1
ATOM 1832 C C . ARG B 1 30 ? -17.391 -4.262 -4.605 1 93.94 30 ARG B C 1
ATOM 1834 O O . ARG B 1 30 ? -18.172 -3.609 -5.305 1 93.94 30 ARG B O 1
ATOM 1841 N N . LEU B 1 31 ? -16.656 -5.277 -5.125 1 93.25 31 LEU B N 1
ATOM 1842 C CA . LEU B 1 31 ? -16.703 -5.559 -6.555 1 93.25 31 LEU B CA 1
ATOM 1843 C C . LEU B 1 31 ? -18.094 -6.035 -6.973 1 93.25 31 LEU B C 1
ATOM 1845 O O . LEU B 1 31 ? -18.656 -6.926 -6.34 1 93.25 31 LEU B O 1
ATOM 1849 N N . PRO B 1 32 ? -18.531 -5.305 -8.055 1 85.69 32 PRO B N 1
ATOM 1850 C CA . PRO B 1 32 ? -19.859 -5.699 -8.523 1 85.69 32 PRO B CA 1
ATOM 1851 C C . PRO B 1 32 ? -19.875 -7.09 -9.156 1 85.69 32 PRO B C 1
ATOM 1853 O O . PRO B 1 32 ? -18.922 -7.484 -9.812 1 85.69 32 PRO B O 1
ATOM 1856 N N . ASN B 1 33 ? -20.734 -7.949 -8.883 1 85 33 ASN B N 1
ATOM 1857 C CA . ASN B 1 33 ? -21.031 -9.211 -9.547 1 85 33 ASN B CA 1
ATOM 1858 C C . ASN B 1 33 ? -20 -10.289 -9.188 1 85 33 ASN B C 1
ATOM 1860 O O . ASN B 1 33 ? -19.844 -11.266 -9.93 1 85 33 ASN B O 1
ATOM 1864 N N . LEU B 1 34 ? -19.203 -9.938 -8.164 1 90.75 34 LEU B N 1
ATOM 1865 C CA . LEU B 1 34 ? -18.25 -10.922 -7.691 1 90.75 34 LEU B CA 1
ATOM 1866 C C . LEU B 1 34 ? -18.359 -11.125 -6.188 1 90.75 34 LEU B C 1
ATOM 1868 O O . LEU B 1 34 ? -18.5 -10.156 -5.434 1 90.75 34 LEU B O 1
ATOM 1872 N N . LYS B 1 35 ? -18.531 -12.273 -5.805 1 93.56 35 LYS B N 1
ATOM 1873 C CA . LYS B 1 35 ? -18.453 -12.609 -4.387 1 93.56 35 LYS B CA 1
ATOM 1874 C C . LYS B 1 35 ? -17.016 -12.945 -3.984 1 93.56 35 LYS B C 1
ATOM 1876 O O . LYS B 1 35 ? -16.5 -14 -4.352 1 93.56 35 LYS B O 1
ATOM 1881 N N . VAL B 1 36 ? -16.438 -12.055 -3.193 1 95.81 36 VAL B N 1
ATOM 1882 C CA . VAL B 1 36 ? -15.031 -12.195 -2.83 1 95.81 36 VAL B CA 1
ATOM 1883 C C . VAL B 1 36 ? -14.898 -12.289 -1.312 1 95.81 36 VAL B C 1
ATOM 1885 O O . VAL B 1 36 ? -15.586 -11.578 -0.574 1 95.81 36 VAL B O 1
ATOM 1888 N N . GLN B 1 37 ? -14.141 -13.133 -0.836 1 95.94 37 GLN B N 1
ATOM 1889 C CA . GLN B 1 37 ? -13.742 -13.266 0.56 1 95.94 37 GLN B CA 1
ATOM 1890 C C . GLN B 1 37 ? -12.25 -12.977 0.734 1 95.94 37 GLN B C 1
ATOM 1892 O O . GLN B 1 37 ? -11.43 -13.891 0.694 1 95.94 37 GLN B O 1
ATOM 1897 N N . PRO B 1 38 ? -11.953 -11.781 0.984 1 96.88 38 PRO B N 1
ATOM 1898 C CA . PRO B 1 38 ? -10.539 -11.422 1.142 1 96.88 38 PRO B CA 1
ATOM 1899 C C . PRO B 1 38 ? -10 -11.734 2.537 1 96.88 38 PRO B C 1
ATOM 1901 O O . PRO B 1 38 ? -10.734 -11.625 3.523 1 96.88 38 PRO B O 1
ATOM 1904 N N . VAL B 1 39 ? -8.836 -12.141 2.643 1 96.94 39 VAL B N 1
ATOM 1905 C CA . VAL B 1 39 ? -8.102 -12.344 3.891 1 96.94 39 VAL B CA 1
ATOM 1906 C C . VAL B 1 39 ? -6.824 -11.5 3.879 1 96.94 39 VAL B C 1
ATOM 1908 O O . VAL B 1 39 ? -6.074 -11.516 2.9 1 96.94 39 VAL B O 1
ATOM 1911 N N . GLU B 1 40 ? -6.594 -10.766 4.949 1 97.31 40 GLU B N 1
ATOM 1912 C CA . GLU B 1 40 ? -5.41 -9.922 5.055 1 97.31 40 GLU B CA 1
ATOM 1913 C C . GLU B 1 40 ? -4.25 -10.68 5.695 1 97.31 40 GLU B C 1
ATOM 1915 O O . GLU B 1 40 ? -4.41 -11.297 6.746 1 97.31 40 GLU B O 1
ATOM 1920 N N . LEU B 1 41 ? -3.152 -10.586 5.062 1 97.19 41 LEU B N 1
ATOM 1921 C CA . LEU B 1 41 ? -1.928 -11.18 5.586 1 97.19 41 LEU B CA 1
ATOM 1922 C C . LEU B 1 41 ? -0.894 -10.109 5.902 1 97.19 41 LEU B C 1
ATOM 1924 O O . LEU B 1 41 ? -0.395 -9.438 4.996 1 97.19 41 LEU B O 1
ATOM 1928 N N . LEU B 1 42 ? -0.461 -10.062 7.16 1 91.19 42 LEU B N 1
ATOM 1929 C CA . LEU B 1 42 ? 0.366 -8.945 7.617 1 91.19 42 LEU B CA 1
ATOM 1930 C C . LEU B 1 42 ? 1.834 -9.352 7.688 1 91.19 42 LEU B C 1
ATOM 1932 O O . LEU B 1 42 ? 2.709 -8.508 7.871 1 91.19 42 LEU B O 1
ATOM 1936 N N . SER B 1 43 ? 2.088 -10.672 7.57 1 90.69 43 SER B N 1
ATOM 1937 C CA . SER B 1 43 ? 3.449 -11.172 7.727 1 90.69 43 SER B CA 1
ATOM 1938 C C . SER B 1 43 ? 3.666 -12.445 6.906 1 90.69 43 SER B C 1
ATOM 1940 O O . SER B 1 43 ? 2.705 -13.062 6.441 1 90.69 43 SER B O 1
ATOM 1942 N N . VAL B 1 44 ? 4.926 -12.758 6.816 1 91.5 44 VAL B N 1
ATOM 1943 C CA . VAL B 1 44 ? 5.297 -13.984 6.125 1 91.5 44 VAL B CA 1
ATOM 1944 C C . VAL B 1 44 ? 4.75 -15.195 6.883 1 91.5 44 VAL B C 1
ATOM 1946 O O . VAL B 1 44 ? 4.332 -16.188 6.273 1 91.5 44 VAL B O 1
ATOM 1949 N N . GLU B 1 45 ? 4.793 -15.086 8.219 1 94.12 45 GLU B N 1
ATOM 1950 C CA . GLU B 1 45 ? 4.227 -16.156 9.047 1 94.12 45 GLU B CA 1
ATOM 1951 C C . GLU B 1 45 ? 2.74 -16.344 8.758 1 94.12 45 GLU B C 1
ATOM 1953 O O . GLU B 1 45 ? 2.262 -17.469 8.656 1 94.12 45 GLU B O 1
ATOM 1958 N N . ALA B 1 46 ? 1.964 -15.297 8.594 1 95.12 46 ALA B N 1
ATOM 1959 C CA . ALA B 1 46 ? 0.539 -15.359 8.281 1 95.12 46 ALA B CA 1
ATOM 1960 C C . ALA B 1 46 ? 0.307 -16.016 6.918 1 95.12 46 ALA B C 1
ATOM 1962 O O . ALA B 1 46 ? -0.67 -16.734 6.73 1 95.12 46 ALA B O 1
ATOM 1963 N N . LEU B 1 47 ? 1.214 -15.766 5.965 1 96 47 LEU B N 1
ATOM 1964 C CA . LEU B 1 47 ? 1.138 -16.391 4.648 1 96 47 LEU B CA 1
ATOM 1965 C C . LEU B 1 47 ? 1.301 -17.906 4.754 1 96 47 LEU B C 1
ATOM 1967 O O . LEU B 1 47 ? 0.52 -18.656 4.168 1 96 47 LEU B O 1
ATOM 1971 N N . HIS B 1 48 ? 2.307 -18.266 5.539 1 93.5 48 HIS B N 1
ATOM 1972 C CA . HIS B 1 48 ? 2.539 -19.688 5.723 1 93.5 48 HIS B CA 1
ATOM 1973 C C . HIS B 1 48 ? 1.346 -20.359 6.398 1 93.5 48 HIS B C 1
ATOM 1975 O O . HIS B 1 48 ? 0.943 -21.453 6.012 1 93.5 48 HIS B O 1
ATOM 1981 N N . ASP B 1 49 ? 0.834 -19.703 7.375 1 95.5 49 ASP B N 1
ATOM 1982 C CA . ASP B 1 49 ? -0.335 -20.234 8.07 1 95.5 49 ASP B CA 1
ATOM 1983 C C . ASP B 1 49 ? -1.525 -20.359 7.121 1 95.5 49 ASP B C 1
ATOM 1985 O O . ASP B 1 49 ? -2.26 -21.344 7.168 1 95.5 49 ASP B O 1
ATOM 1989 N N . CYS B 1 50 ? -1.764 -19.375 6.309 1 94.62 50 CYS B N 1
ATOM 1990 C CA . CYS B 1 50 ? -2.846 -19.391 5.332 1 94.62 50 CYS B CA 1
ATOM 1991 C C . CYS B 1 50 ? -2.715 -20.562 4.375 1 94.62 50 CYS B C 1
ATOM 1993 O O . CYS B 1 50 ? -3.703 -21.234 4.066 1 94.62 50 CYS B O 1
ATOM 1995 N N . LEU B 1 51 ? -1.392 -20.953 3.953 1 93.06 51 LEU B N 1
ATOM 1996 C CA . LEU B 1 51 ? -1.123 -22.016 2.988 1 93.06 51 LEU B CA 1
ATOM 1997 C C . LEU B 1 51 ? -1.289 -23.375 3.629 1 93.06 51 LEU B C 1
ATOM 1999 O O . LEU B 1 51 ? -1.408 -24.391 2.928 1 93.06 51 LEU B O 1
ATOM 2003 N N . ARG B 1 52 ? -1.268 -23.344 5.004 1 91.31 52 ARG B N 1
ATOM 2004 C CA . ARG B 1 52 ? -1.419 -24.609 5.711 1 91.31 52 ARG B CA 1
ATOM 2005 C C . ARG B 1 52 ? -2.887 -24.906 6 1 91.31 52 ARG B C 1
ATOM 2007 O O . ARG B 1 52 ? -3.273 -26.062 6.164 1 91.31 52 ARG B O 1
ATOM 2014 N N . THR B 1 53 ? -3.689 -23.922 6.051 1 90.88 53 THR B N 1
ATOM 2015 C CA . THR B 1 53 ? -5.082 -24.078 6.441 1 90.88 53 THR B CA 1
ATOM 2016 C C . THR B 1 53 ? -5.988 -24.141 5.215 1 90.88 53 THR B C 1
ATOM 2018 O O . THR B 1 53 ? -6.695 -25.141 5.012 1 90.88 53 THR B O 1
ATOM 2021 N N . GLN B 1 54 ? -5.938 -23.141 4.473 1 88.75 54 GLN B N 1
ATOM 2022 C CA . GLN B 1 54 ? -6.766 -23.062 3.273 1 88.75 54 GLN B CA 1
ATOM 2023 C C . GLN B 1 54 ? -6.098 -22.219 2.193 1 88.75 54 GLN B C 1
ATOM 2025 O O . GLN B 1 54 ? -5.863 -21.031 2.387 1 88.75 54 GLN B O 1
ATOM 2030 N N . TYR B 1 55 ? -5.902 -22.953 1.102 1 92.5 55 TYR B N 1
ATOM 2031 C CA . TYR B 1 55 ? -5.273 -22.25 -0.019 1 92.5 55 TYR B CA 1
ATOM 2032 C C . TYR B 1 55 ? -6.219 -21.219 -0.621 1 92.5 55 TYR B C 1
ATOM 2034 O O . TYR B 1 55 ? -7.398 -21.5 -0.834 1 92.5 55 TYR B O 1
ATOM 2042 N N . PRO B 1 56 ? -5.824 -20.078 -0.87 1 96.31 56 PRO B N 1
ATOM 2043 C CA . PRO B 1 56 ? -6.617 -19.109 -1.628 1 96.31 56 PRO B CA 1
ATOM 2044 C C . PRO B 1 56 ? -6.68 -19.438 -3.117 1 96.31 56 PRO B C 1
ATOM 2046 O O . PRO B 1 56 ? -5.832 -20.172 -3.629 1 96.31 56 PRO B O 1
ATOM 2049 N N . ASP B 1 57 ? -7.605 -18.953 -3.734 1 95.56 57 ASP B N 1
ATOM 2050 C CA . ASP B 1 57 ? -7.668 -19.047 -5.188 1 95.56 57 ASP B CA 1
ATOM 2051 C C . ASP B 1 57 ? -6.676 -18.094 -5.84 1 95.56 57 ASP B C 1
ATOM 2053 O O . ASP B 1 57 ? -6.055 -18.422 -6.852 1 95.56 57 ASP B O 1
ATOM 2057 N N . ILE B 1 58 ? -6.672 -16.891 -5.238 1 97.06 58 ILE B N 1
ATOM 2058 C CA . ILE B 1 58 ? -5.789 -15.836 -5.727 1 97.06 58 ILE B CA 1
ATOM 2059 C C . ILE B 1 58 ? -4.973 -15.266 -4.566 1 97.06 58 ILE B C 1
ATOM 2061 O O . ILE B 1 58 ? -5.516 -14.992 -3.496 1 97.06 58 ILE B O 1
ATOM 2065 N N . LEU B 1 59 ? -3.629 -15.242 -4.738 1 98.12 59 LEU B N 1
ATOM 2066 C CA . LEU B 1 59 ? -2.738 -14.5 -3.848 1 98.12 59 LEU B CA 1
ATOM 2067 C C . LEU B 1 59 ? -2.303 -13.188 -4.488 1 98.12 59 LEU B C 1
ATOM 2069 O O . LEU B 1 59 ? -1.629 -13.188 -5.52 1 98.12 59 LEU B O 1
ATOM 2073 N N . VAL B 1 60 ? -2.82 -12.086 -3.906 1 98.38 60 VAL B N 1
ATOM 2074 C CA . VAL B 1 60 ? -2.305 -10.766 -4.262 1 98.38 60 VAL B CA 1
ATOM 2075 C C . VAL B 1 60 ? -1.184 -10.375 -3.299 1 98.38 60 VAL B C 1
ATOM 2077 O O . VAL B 1 60 ? -1.413 -10.227 -2.098 1 98.38 60 VAL B O 1
ATOM 2080 N N . VAL B 1 61 ? 0.083 -10.219 -3.908 1 97.62 61 VAL B N 1
ATOM 2081 C CA . VAL B 1 61 ? 1.221 -10.078 -3.004 1 97.62 61 VAL B CA 1
ATOM 2082 C C . VAL B 1 61 ? 2.127 -8.945 -3.49 1 97.62 61 VAL B C 1
ATOM 2084 O O . VAL B 1 61 ? 2.355 -8.797 -4.691 1 97.62 61 VAL B O 1
ATOM 2087 N N . ASN B 1 62 ? 2.439 -8.141 -2.52 1 92.62 62 ASN B N 1
ATOM 2088 C CA . ASN B 1 62 ? 3.52 -7.191 -2.764 1 92.62 62 ASN B CA 1
ATOM 2089 C C . ASN B 1 62 ? 4.848 -7.902 -3.004 1 92.62 62 ASN B C 1
ATOM 2091 O O . ASN B 1 62 ? 5.297 -8.688 -2.166 1 92.62 62 ASN B O 1
ATOM 2095 N N . PRO B 1 63 ? 5.523 -7.586 -4.137 1 88.69 63 PRO B N 1
ATOM 2096 C CA . PRO B 1 63 ? 6.793 -8.25 -4.434 1 88.69 63 PRO B CA 1
ATOM 2097 C C . PRO B 1 63 ? 7.855 -7.992 -3.367 1 88.69 63 PRO B C 1
ATOM 2099 O O . PRO B 1 63 ? 8.844 -8.727 -3.283 1 88.69 63 PRO B O 1
ATOM 2102 N N . THR B 1 64 ? 7.613 -6.953 -2.547 1 79.25 64 THR B N 1
ATOM 2103 C CA . THR B 1 64 ? 8.555 -6.668 -1.467 1 79.25 64 THR B CA 1
ATOM 2104 C C . THR B 1 64 ? 7.965 -7.074 -0.119 1 79.25 64 THR B C 1
ATOM 2106 O O . THR B 1 64 ? 8.352 -6.539 0.921 1 79.25 64 THR B O 1
ATOM 2109 N N . PHE B 1 65 ? 6.988 -7.867 -0.139 1 89.38 65 PHE B N 1
ATOM 2110 C CA . PHE B 1 65 ? 6.379 -8.375 1.087 1 89.38 65 PHE B CA 1
ATOM 2111 C C . PHE B 1 65 ? 7.402 -9.125 1.927 1 89.38 65 PHE B C 1
ATOM 2113 O O . PHE B 1 65 ? 8.133 -9.977 1.412 1 89.38 65 PHE B O 1
ATOM 2120 N N . GLY B 1 66 ? 7.395 -8.742 3.252 1 78.31 66 GLY B N 1
ATOM 2121 C CA . GLY B 1 66 ? 8.492 -9.219 4.074 1 78.31 66 GLY B CA 1
ATOM 2122 C C . GLY B 1 66 ? 9.82 -8.578 3.723 1 78.31 66 GLY B C 1
ATOM 2123 O O . GLY B 1 66 ? 9.953 -7.352 3.734 1 78.31 66 GLY B O 1
ATOM 2124 N N . ASP B 1 67 ? 10.805 -9.234 3.314 1 65.5 67 ASP B N 1
ATOM 2125 C CA . ASP B 1 67 ? 12.039 -8.711 2.75 1 65.5 67 ASP B CA 1
ATOM 2126 C C . ASP B 1 67 ? 12.008 -8.742 1.225 1 65.5 67 ASP B C 1
ATOM 2128 O O . ASP B 1 67 ? 12.328 -7.746 0.57 1 65.5 67 ASP B O 1
ATOM 2132 N N . TYR B 1 68 ? 11.586 -9.898 0.822 1 77.44 68 TYR B N 1
ATOM 2133 C CA . TYR B 1 68 ? 11.422 -10.141 -0.606 1 77.44 68 TYR B CA 1
ATOM 2134 C C . TYR B 1 68 ? 10.555 -11.375 -0.851 1 77.44 68 TYR B C 1
ATOM 2136 O O . TYR B 1 68 ? 10.781 -12.43 -0.259 1 77.44 68 TYR B O 1
ATOM 2144 N N . PHE B 1 69 ? 9.562 -11.094 -1.682 1 90.44 69 PHE B N 1
ATOM 2145 C CA . PHE B 1 69 ? 8.719 -12.227 -2.029 1 90.44 69 PHE B CA 1
ATOM 2146 C C . PHE B 1 69 ? 9.281 -12.977 -3.232 1 90.44 69 PHE B C 1
ATOM 2148 O O . PHE B 1 69 ? 9.242 -12.469 -4.355 1 90.44 69 PHE B O 1
ATOM 2155 N N . ASP B 1 70 ? 9.75 -14.164 -2.979 1 90.62 70 ASP B N 1
ATOM 2156 C CA . ASP B 1 70 ? 10.273 -15.023 -4.035 1 90.62 70 ASP B CA 1
ATOM 2157 C C . ASP B 1 70 ? 9.156 -15.797 -4.719 1 90.62 70 ASP B C 1
ATOM 2159 O O . ASP B 1 70 ? 8.812 -16.906 -4.297 1 90.62 70 ASP B O 1
ATOM 2163 N N . VAL B 1 71 ? 8.68 -15.273 -5.855 1 94.62 71 VAL B N 1
ATOM 2164 C CA . VAL B 1 71 ? 7.52 -15.844 -6.527 1 94.62 71 VAL B CA 1
ATOM 2165 C C . VAL B 1 71 ? 7.883 -17.188 -7.148 1 94.62 71 VAL B C 1
ATOM 2167 O O . VAL B 1 71 ? 7.055 -18.094 -7.199 1 94.62 71 VAL B O 1
ATOM 2170 N N . VAL B 1 72 ? 9.133 -17.375 -7.633 1 92.12 72 VAL B N 1
ATOM 2171 C CA . VAL B 1 72 ? 9.57 -18.641 -8.219 1 92.12 72 VAL B CA 1
ATOM 2172 C C . VAL B 1 72 ? 9.539 -19.734 -7.156 1 92.12 72 VAL B C 1
ATOM 2174 O O . VAL B 1 72 ? 8.984 -20.812 -7.383 1 92.12 72 VAL B O 1
ATOM 2177 N N . ARG B 1 73 ? 10.148 -19.422 -6.004 1 92.81 73 ARG B N 1
ATOM 2178 C CA . ARG B 1 73 ? 10.148 -20.375 -4.906 1 92.81 73 ARG B CA 1
ATOM 2179 C C . ARG B 1 73 ? 8.727 -20.672 -4.438 1 92.81 73 ARG B C 1
ATOM 2181 O O . ARG B 1 73 ? 8.391 -21.812 -4.133 1 92.81 73 ARG B O 1
ATOM 2188 N N . PHE B 1 74 ? 7.871 -19.688 -4.32 1 96.31 74 PHE B N 1
ATOM 2189 C CA . PHE B 1 74 ? 6.484 -19.859 -3.898 1 96.31 74 PHE B CA 1
ATOM 2190 C C . PHE B 1 74 ? 5.746 -20.812 -4.828 1 96.31 74 PHE B C 1
ATOM 2192 O O . PHE B 1 74 ? 5.012 -21.688 -4.371 1 96.31 74 PHE B O 1
ATOM 2199 N N . ARG B 1 75 ? 5.988 -20.656 -6.109 1 92.94 75 ARG B N 1
ATOM 2200 C CA . ARG B 1 75 ? 5.328 -21.516 -7.086 1 92.94 75 ARG B CA 1
ATOM 2201 C C . ARG B 1 75 ? 5.785 -22.969 -6.941 1 92.94 75 ARG B C 1
ATOM 2203 O O . ARG B 1 75 ? 4.98 -23.891 -7.086 1 92.94 75 ARG B O 1
ATOM 2210 N N . GLU B 1 76 ? 7.039 -23.062 -6.688 1 92.94 76 GLU B N 1
ATOM 2211 C CA . GLU B 1 76 ? 7.57 -24.406 -6.484 1 92.94 76 GLU B CA 1
ATOM 2212 C C . GLU B 1 76 ? 6.938 -25.078 -5.266 1 92.94 76 GLU B C 1
ATOM 2214 O O . GLU B 1 76 ? 6.586 -26.25 -5.309 1 92.94 76 GLU B O 1
ATOM 2219 N N . GLU B 1 77 ? 6.762 -24.281 -4.207 1 92.06 77 GLU B N 1
ATOM 2220 C CA . GLU B 1 77 ? 6.227 -24.797 -2.947 1 92.06 77 GLU B CA 1
ATOM 2221 C C . GLU B 1 77 ? 4.727 -25.047 -3.047 1 92.06 77 GLU B C 1
ATOM 2223 O O . GLU B 1 77 ? 4.168 -25.812 -2.254 1 92.06 77 GLU B O 1
ATOM 2228 N N . THR B 1 78 ? 4.07 -24.453 -4.09 1 93.56 78 THR B N 1
ATOM 2229 C CA . THR B 1 78 ? 2.621 -24.578 -4.18 1 93.56 78 THR B CA 1
ATOM 2230 C C . THR B 1 78 ? 2.217 -25.234 -5.496 1 93.56 78 THR B C 1
ATOM 2232 O O . THR B 1 78 ? 1.096 -25.031 -5.973 1 93.56 78 THR B O 1
ATOM 2235 N N . THR B 1 79 ? 3.186 -25.875 -6.086 1 89.62 79 THR B N 1
ATOM 2236 C CA . THR B 1 79 ? 2.936 -26.578 -7.34 1 89.62 79 THR B CA 1
ATOM 2237 C C . THR B 1 79 ? 1.718 -27.5 -7.215 1 89.62 79 THR B C 1
ATOM 2239 O O . THR B 1 79 ? 1.582 -28.219 -6.23 1 89.62 79 THR B O 1
ATOM 2242 N N . GLY B 1 80 ? 0.759 -27.375 -8.156 1 88.19 80 GLY B N 1
ATOM 2243 C CA . GLY B 1 80 ? -0.4 -28.25 -8.18 1 88.19 80 GLY B CA 1
ATOM 2244 C C . GLY B 1 80 ? -1.57 -27.719 -7.375 1 88.19 80 GLY B C 1
ATOM 2245 O O . GLY B 1 80 ? -2.658 -28.297 -7.395 1 88.19 80 GLY B O 1
ATOM 2246 N N . LYS B 1 81 ? -1.49 -26.625 -6.695 1 91.44 81 LYS B N 1
ATOM 2247 C CA . LYS B 1 81 ? -2.547 -26.109 -5.832 1 91.44 81 LYS B CA 1
ATOM 2248 C C . LYS B 1 81 ? -3.451 -25.141 -6.59 1 91.44 81 LYS B C 1
ATOM 2250 O O . LYS B 1 81 ? -4.531 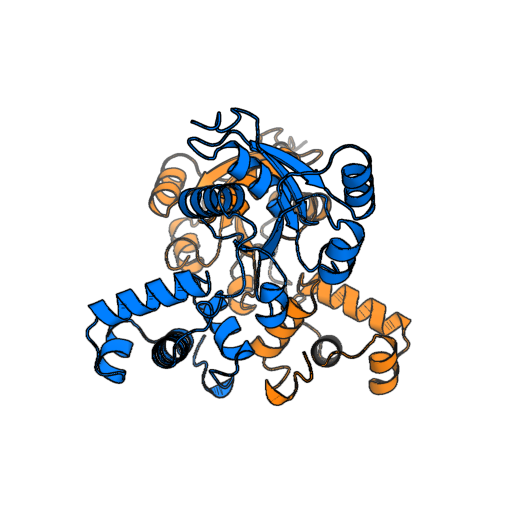-24.781 -6.117 1 91.44 81 LYS B O 1
ATOM 2255 N N . GLY B 1 82 ? -3.014 -24.703 -7.672 1 90.25 82 GLY B N 1
ATOM 2256 C CA . GLY B 1 82 ? -3.859 -23.906 -8.531 1 90.25 82 GLY B CA 1
ATOM 2257 C C . GLY B 1 82 ? -3.994 -22.469 -8.062 1 90.25 82 GLY B C 1
ATOM 2258 O O . GLY B 1 82 ? -4.996 -21.797 -8.344 1 90.25 82 GLY B O 1
ATOM 2259 N N . ILE B 1 83 ? -3.086 -22.031 -7.277 1 95.25 83 ILE B N 1
ATOM 2260 C CA . ILE B 1 83 ? -3.115 -20.656 -6.773 1 95.25 83 ILE B CA 1
ATOM 2261 C C . ILE B 1 83 ? -2.623 -19.703 -7.859 1 95.25 83 ILE B C 1
ATOM 2263 O O . ILE B 1 83 ? -1.542 -19.906 -8.422 1 95.25 83 ILE B O 1
ATOM 2267 N N . ARG B 1 84 ? -3.486 -18.672 -8.18 1 96 84 ARG B N 1
ATOM 2268 C CA . ARG B 1 84 ? -3.035 -17.578 -9.023 1 96 84 ARG B CA 1
ATOM 2269 C C . ARG B 1 84 ? -2.291 -16.531 -8.203 1 96 84 ARG B C 1
ATOM 2271 O O . ARG B 1 84 ? -2.754 -16.125 -7.137 1 96 84 ARG B O 1
ATOM 2278 N N . VAL B 1 85 ? -1.056 -16.156 -8.703 1 96.88 85 VAL B N 1
ATOM 2279 C CA . VAL B 1 85 ? -0.234 -15.195 -7.973 1 96.88 85 VAL B CA 1
ATOM 2280 C C . VAL B 1 85 ? -0.19 -13.867 -8.734 1 96.88 85 VAL B C 1
ATOM 2282 O O . VAL B 1 85 ? 0.262 -13.812 -9.875 1 96.88 85 VAL B O 1
ATOM 2285 N N . VAL B 1 86 ? -0.756 -12.805 -8.07 1 96.62 86 VAL B N 1
ATOM 2286 C CA . VAL B 1 86 ? -0.89 -11.477 -8.656 1 96.62 86 VAL B CA 1
ATOM 2287 C C . VAL B 1 86 ? 0.018 -10.492 -7.922 1 96.62 86 VAL B C 1
ATOM 2289 O O . VAL B 1 86 ? 0.009 -10.43 -6.691 1 96.62 86 VAL B O 1
ATOM 2292 N N . ALA B 1 87 ? 0.84 -9.766 -8.68 1 94.06 87 ALA B N 1
ATOM 2293 C CA . ALA B 1 87 ? 1.719 -8.758 -8.094 1 94.06 87 ALA B CA 1
ATOM 2294 C C . ALA B 1 87 ? 0.946 -7.492 -7.742 1 94.06 87 ALA B C 1
ATOM 2296 O O . ALA B 1 87 ? 0.221 -6.949 -8.578 1 94.06 87 ALA B O 1
ATOM 2297 N N . LEU B 1 88 ? 0.995 -7.152 -6.465 1 94.06 88 LEU B N 1
ATOM 2298 C CA . LEU B 1 88 ? 0.488 -5.848 -6.055 1 94.06 88 LEU B CA 1
ATOM 2299 C C . LEU B 1 88 ? 1.545 -4.77 -6.254 1 94.06 88 LEU B C 1
ATOM 2301 O O . LEU B 1 88 ? 2.59 -4.789 -5.602 1 94.06 88 LEU B O 1
ATOM 2305 N N . VAL B 1 89 ? 1.209 -3.779 -7.082 1 83.56 89 VAL B N 1
ATOM 2306 C CA . VAL B 1 89 ? 2.215 -2.818 -7.523 1 83.56 89 VAL B CA 1
ATOM 2307 C C . VAL B 1 89 ? 1.848 -1.421 -7.027 1 83.56 89 VAL B C 1
ATOM 23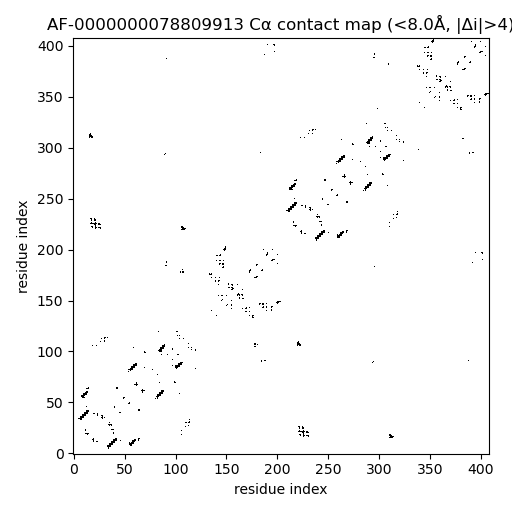09 O O . VAL B 1 89 ? 0.754 -0.924 -7.309 1 83.56 89 VAL B O 1
ATOM 2312 N N . SER B 1 90 ? 2.637 -0.901 -6.207 1 75.06 90 SER B N 1
ATOM 2313 C CA . SER B 1 90 ? 2.439 0.456 -5.707 1 75.06 90 SER B CA 1
ATOM 2314 C C . SER B 1 90 ? 3.34 1.449 -6.434 1 75.06 90 SER B C 1
ATOM 2316 O O . SER B 1 90 ? 3.102 2.658 -6.391 1 75.06 90 SER B O 1
ATOM 2318 N N . SER B 1 91 ? 4.348 0.888 -6.949 1 63.69 91 SER B N 1
ATOM 2319 C CA . SER B 1 91 ? 5.305 1.722 -7.668 1 63.69 91 SER B CA 1
ATOM 2320 C C . SER B 1 91 ? 5.895 0.979 -8.859 1 63.69 91 SER B C 1
ATOM 2322 O O . SER B 1 91 ? 5.266 0.072 -9.406 1 63.69 91 SER B O 1
ATOM 2324 N N . PHE B 1 92 ? 7.102 1.238 -9.141 1 53.84 92 PHE B N 1
ATOM 2325 C CA . PHE B 1 92 ? 7.793 0.657 -10.281 1 53.84 92 PHE B CA 1
ATOM 2326 C C . PHE B 1 92 ? 8.227 -0.774 -9.984 1 53.84 92 PHE B C 1
ATOM 2328 O O . PHE B 1 92 ? 8.656 -1.077 -8.867 1 53.84 92 PHE B O 1
ATOM 2335 N N . ILE B 1 93 ? 7.949 -1.609 -11.023 1 63.16 93 ILE B N 1
ATOM 2336 C CA . ILE B 1 93 ? 8.398 -2.992 -10.922 1 63.16 93 ILE B CA 1
ATOM 2337 C C . ILE B 1 93 ? 9.039 -3.424 -12.242 1 63.16 93 ILE B C 1
ATOM 2339 O O . ILE B 1 93 ? 8.562 -3.051 -13.32 1 63.16 93 ILE B O 1
ATOM 2343 N N . ASP B 1 94 ? 10.047 -4.211 -12.086 1 60.47 94 ASP B N 1
ATOM 2344 C CA . ASP B 1 94 ? 10.742 -4.762 -13.242 1 60.47 94 ASP B CA 1
ATOM 2345 C C . ASP B 1 94 ? 9.836 -5.691 -14.047 1 60.47 94 ASP B C 1
ATOM 2347 O O . ASP B 1 94 ? 9.148 -6.539 -13.469 1 60.47 94 ASP B O 1
ATOM 2351 N N . ALA B 1 95 ? 9.922 -5.383 -15.344 1 61.94 95 ALA B N 1
ATOM 2352 C CA . ALA B 1 95 ? 9.062 -6.168 -16.234 1 61.94 95 ALA B CA 1
ATOM 2353 C C . ALA B 1 95 ? 9.383 -7.656 -16.125 1 61.94 95 ALA B C 1
ATOM 2355 O O . ALA B 1 95 ? 8.484 -8.5 -16.203 1 61.94 95 ALA B O 1
ATOM 2356 N N . ASN B 1 96 ? 10.625 -7.887 -16.031 1 64.44 96 ASN B N 1
ATOM 2357 C CA . ASN B 1 96 ? 11.031 -9.289 -15.93 1 64.44 96 ASN B CA 1
ATOM 2358 C C . ASN B 1 96 ? 10.484 -9.93 -14.656 1 64.44 96 ASN B C 1
ATOM 2360 O O . ASN B 1 96 ? 10.086 -11.094 -14.664 1 64.44 96 ASN B O 1
ATOM 2364 N N . LEU B 1 97 ? 10.555 -9.172 -13.641 1 73.94 97 LEU B N 1
ATOM 2365 C CA . LEU B 1 97 ? 9.984 -9.672 -12.391 1 73.94 97 LEU B CA 1
ATOM 2366 C C . LEU B 1 97 ? 8.477 -9.828 -12.508 1 73.94 97 LEU B C 1
ATOM 2368 O O . LEU B 1 97 ? 7.918 -10.844 -12.078 1 73.94 97 LEU B O 1
ATOM 2372 N N . LEU B 1 98 ? 7.793 -8.867 -13.133 1 79.5 98 LEU B N 1
ATOM 2373 C CA . LEU B 1 98 ? 6.34 -8.875 -13.266 1 79.5 98 LEU B CA 1
ATOM 2374 C C . LEU B 1 98 ? 5.875 -10.047 -14.117 1 79.5 98 LEU B C 1
ATOM 2376 O O . LEU B 1 98 ? 4.801 -10.602 -13.883 1 79.5 98 LEU B O 1
ATOM 2380 N N . SER B 1 99 ? 6.742 -10.422 -15.117 1 80.69 99 SER B N 1
ATOM 2381 C CA . SER B 1 99 ? 6.395 -11.5 -16.031 1 80.69 99 SER B CA 1
ATOM 2382 C C . SER B 1 99 ? 6.273 -12.828 -15.312 1 80.69 99 SER B C 1
ATOM 2384 O O . SER B 1 99 ? 5.699 -13.781 -15.844 1 80.69 99 SER B O 1
ATOM 2386 N N . LYS B 1 100 ? 6.824 -12.969 -14.086 1 87.44 100 LYS B N 1
ATOM 2387 C CA . LYS B 1 100 ? 6.785 -14.203 -13.305 1 87.44 100 LYS B CA 1
ATOM 2388 C C . LYS B 1 100 ? 5.453 -14.352 -12.578 1 87.44 100 LYS B C 1
ATOM 2390 O O . LYS B 1 100 ? 5.164 -15.406 -12.008 1 87.44 100 LYS B O 1
ATOM 2395 N N . TYR B 1 101 ? 4.578 -13.328 -12.602 1 92.19 101 TYR B N 1
ATOM 2396 C CA . TYR B 1 101 ? 3.252 -13.336 -11.992 1 92.19 101 TYR B CA 1
ATOM 2397 C C . TYR B 1 101 ? 2.174 -13.594 -13.039 1 92.19 101 TYR B C 1
ATOM 2399 O O . TYR B 1 101 ? 2.4 -13.391 -14.234 1 92.19 101 TYR B O 1
ATOM 2407 N N . ASP B 1 102 ? 1.074 -14.055 -12.586 1 92.38 102 ASP B N 1
ATOM 2408 C CA . ASP B 1 102 ? -0.034 -14.32 -13.5 1 92.38 102 ASP B CA 1
ATOM 2409 C C . ASP B 1 102 ? -0.663 -13.016 -13.984 1 92.38 102 ASP B C 1
ATOM 2411 O O . ASP B 1 102 ? -1.229 -12.961 -15.078 1 92.38 102 ASP B O 1
ATOM 2415 N N . ASP B 1 103 ? -0.699 -11.969 -13.109 1 90.81 103 ASP B N 1
ATOM 2416 C CA . ASP B 1 103 ? -1.205 -10.625 -13.383 1 90.81 103 ASP B CA 1
ATOM 2417 C C . ASP B 1 103 ? -0.69 -9.617 -12.359 1 90.81 103 ASP B C 1
ATOM 2419 O O . ASP B 1 103 ? 0.121 -9.969 -11.5 1 90.81 103 ASP B O 1
ATOM 2423 N N . SER B 1 104 ? -1.16 -8.461 -12.539 1 91.69 104 SER B N 1
ATOM 2424 C CA . SER B 1 104 ? -0.787 -7.418 -11.586 1 91.69 104 SER B CA 1
ATOM 2425 C C . SER B 1 104 ? -1.971 -6.512 -11.266 1 91.69 104 SER B C 1
ATOM 2427 O O . SER B 1 104 ? -2.883 -6.363 -12.078 1 91.69 104 SER B O 1
ATOM 2429 N N . ILE B 1 105 ? -1.996 -6.09 -10.055 1 92.38 105 ILE B N 1
ATOM 2430 C CA . ILE B 1 105 ? -2.932 -5.062 -9.602 1 92.38 105 ILE B CA 1
ATOM 2431 C C . ILE B 1 105 ? -2.16 -3.824 -9.148 1 92.38 105 ILE B C 1
ATOM 2433 O O . ILE B 1 105 ? -1.232 -3.926 -8.344 1 92.38 105 ILE B O 1
ATOM 2437 N N . SER B 1 106 ? -2.52 -2.746 -9.758 1 86.69 106 SER B N 1
ATOM 2438 C CA . SER B 1 106 ? -1.979 -1.464 -9.312 1 86.69 106 SER B CA 1
ATOM 2439 C C . SER B 1 106 ? -2.818 -0.871 -8.188 1 86.69 106 SER B C 1
ATOM 2441 O O . SER B 1 106 ? -4.047 -0.968 -8.203 1 86.69 106 SER B O 1
ATOM 2443 N N . ILE B 1 107 ? -2.205 -0.16 -7.254 1 89.44 107 ILE B N 1
ATOM 2444 C CA . ILE B 1 107 ? -2.938 0.498 -6.176 1 89.44 107 ILE B CA 1
ATOM 2445 C C . ILE B 1 107 ? -3.742 1.668 -6.738 1 89.44 107 ILE B C 1
ATOM 2447 O O . ILE B 1 107 ? -4.57 2.252 -6.035 1 89.44 107 ILE B O 1
ATOM 2451 N N . PHE B 1 108 ? -3.646 1.91 -8.055 1 83.44 108 PHE B N 1
ATOM 2452 C CA . PHE B 1 108 ? -4.363 3.012 -8.688 1 83.44 108 PHE B CA 1
ATOM 2453 C C . PHE B 1 108 ? -5.473 2.488 -9.594 1 83.44 108 PHE B C 1
ATOM 2455 O O . PHE B 1 108 ? -6.16 3.27 -10.25 1 83.44 108 PHE B O 1
ATOM 2462 N N . ASP B 1 109 ? -5.656 1.2 -9.633 1 85.31 109 ASP B N 1
ATOM 2463 C CA . ASP B 1 109 ? -6.75 0.638 -10.422 1 85.31 109 ASP B CA 1
ATOM 2464 C C . ASP B 1 109 ? -8.109 1.067 -9.859 1 85.31 109 ASP B C 1
ATOM 2466 O O . ASP B 1 109 ? -8.297 1.108 -8.648 1 85.31 109 ASP B O 1
ATOM 2470 N N . ASP B 1 110 ? -9 1.397 -10.797 1 86.5 110 ASP B N 1
ATOM 2471 C CA . ASP B 1 110 ? -10.375 1.618 -10.344 1 86.5 110 ASP B CA 1
ATOM 2472 C C . ASP B 1 110 ? -11.117 0.295 -10.188 1 86.5 110 ASP B C 1
ATOM 2474 O O . ASP B 1 110 ? -10.562 -0.772 -10.461 1 86.5 110 ASP B O 1
ATOM 2478 N N . LEU B 1 111 ? -12.344 0.373 -9.672 1 91.12 111 LEU B N 1
ATOM 2479 C CA . LEU B 1 111 ? -13.102 -0.824 -9.344 1 91.12 111 LEU B CA 1
ATOM 2480 C C . LEU B 1 111 ? -13.398 -1.646 -10.594 1 91.12 111 LEU B C 1
ATOM 2482 O O . LEU B 1 111 ? -13.406 -2.879 -10.539 1 91.12 111 LEU B O 1
ATOM 2486 N N . GLU B 1 112 ? -13.586 -0.98 -11.711 1 89.25 112 GLU B N 1
ATOM 2487 C CA . GLU B 1 112 ? -13.867 -1.687 -12.961 1 89.25 112 GLU B CA 1
ATOM 2488 C C . GLU B 1 112 ? -12.648 -2.482 -13.43 1 89.25 112 GLU B C 1
ATOM 2490 O O . GLU B 1 112 ? -12.773 -3.654 -13.789 1 89.25 112 GLU B O 1
ATOM 2495 N N . TH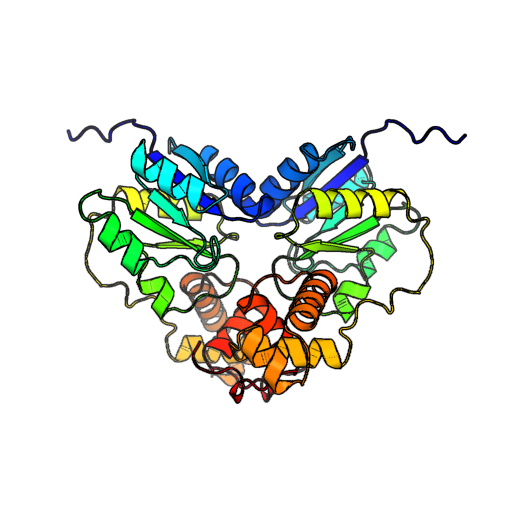R B 1 113 ? -11.531 -1.842 -13.406 1 86.94 113 THR B N 1
ATOM 2496 C CA . THR B 1 113 ? -10.281 -2.504 -13.781 1 86.94 113 THR B CA 1
ATOM 2497 C C . THR B 1 113 ? -10.008 -3.691 -12.867 1 86.94 113 THR B C 1
ATOM 2499 O O . THR B 1 113 ? -9.648 -4.773 -13.336 1 86.94 113 THR B O 1
ATOM 2502 N N . LEU B 1 114 ? -10.156 -3.477 -11.578 1 92.88 114 LEU B N 1
ATOM 2503 C CA . LEU B 1 114 ? -9.953 -4.535 -10.594 1 92.88 114 LEU B CA 1
ATOM 2504 C C . LEU B 1 114 ? -10.906 -5.703 -10.852 1 92.88 114 LEU B C 1
ATOM 2506 O O . LEU B 1 114 ? -10.484 -6.859 -10.852 1 92.88 114 LEU B O 1
ATOM 2510 N N . SER B 1 115 ? -12.188 -5.379 -11.125 1 93.94 115 SER B N 1
ATOM 2511 C CA . SER B 1 115 ? -13.195 -6.398 -11.398 1 93.94 115 SER B CA 1
ATOM 2512 C C . SER B 1 115 ? -12.828 -7.219 -12.633 1 93.94 115 SER B C 1
ATOM 2514 O O . SER B 1 115 ? -12.93 -8.445 -12.617 1 93.94 115 SER B O 1
ATOM 2516 N N . ASN B 1 116 ? -12.383 -6.586 -13.617 1 89.56 116 ASN B N 1
ATOM 2517 C CA . ASN B 1 116 ? -12.016 -7.254 -14.859 1 89.56 116 ASN B CA 1
ATOM 2518 C C . ASN B 1 116 ? -10.82 -8.188 -14.664 1 89.56 116 ASN B C 1
ATOM 2520 O O . ASN B 1 116 ? -10.805 -9.305 -15.18 1 89.56 116 ASN B O 1
ATOM 2524 N N . LYS B 1 117 ? -9.859 -7.715 -13.914 1 90.5 117 LYS B N 1
ATOM 2525 C CA . LYS B 1 117 ? -8.68 -8.531 -13.664 1 90.5 117 LYS B CA 1
ATOM 2526 C C . LYS B 1 117 ? -9.039 -9.789 -12.883 1 90.5 117 LYS B C 1
ATOM 2528 O O . LYS B 1 117 ? -8.602 -10.891 -13.234 1 90.5 117 LYS B O 1
ATOM 2533 N N . ILE B 1 118 ? -9.875 -9.633 -11.836 1 94.44 118 ILE B N 1
ATOM 2534 C CA . ILE B 1 118 ? -10.273 -10.773 -11.023 1 94.44 118 ILE B CA 1
ATOM 2535 C C . ILE B 1 118 ? -11.094 -11.75 -11.867 1 94.44 118 ILE B C 1
ATOM 2537 O O . ILE B 1 118 ? -10.898 -12.961 -11.789 1 94.44 118 ILE B O 1
ATOM 2541 N N . THR B 1 119 ? -11.969 -11.234 -12.688 1 91.25 119 THR B N 1
ATOM 2542 C CA . THR B 1 119 ? -12.789 -12.07 -13.555 1 91.25 119 THR B CA 1
ATOM 2543 C C . THR B 1 119 ? -11.922 -12.859 -14.531 1 91.25 119 THR B C 1
ATOM 2545 O O . THR B 1 119 ? -12.148 -14.055 -14.734 1 91.25 119 THR B O 1
ATOM 2548 N N . ARG B 1 120 ? -10.969 -12.203 -15.086 1 88.38 120 ARG B N 1
ATOM 2549 C CA . ARG B 1 120 ? -10.062 -12.867 -16.016 1 88.38 120 ARG B CA 1
ATOM 2550 C C . ARG B 1 120 ? -9.281 -13.977 -15.328 1 88.38 120 ARG B C 1
ATOM 2552 O O . ARG B 1 120 ? -9.07 -15.047 -15.898 1 88.38 120 ARG B O 1
ATOM 2559 N N . LEU B 1 121 ? -8.75 -13.703 -14.156 1 90.12 121 LEU B N 1
ATOM 2560 C CA . LEU B 1 121 ? -7.949 -14.664 -13.406 1 90.12 121 LEU B CA 1
ATOM 2561 C C . LEU B 1 121 ? -8.781 -15.883 -13.023 1 90.12 121 LEU B C 1
ATOM 2563 O O . LEU B 1 121 ? -8.25 -16.984 -12.891 1 90.12 121 LEU B O 1
ATOM 2567 N N . GLU B 1 122 ? -10.055 -15.648 -12.805 1 82.81 122 GLU B N 1
ATOM 2568 C CA . GLU B 1 122 ? -10.953 -16.75 -12.484 1 82.81 122 GLU B CA 1
ATOM 2569 C C . GLU B 1 122 ? -11.219 -17.625 -13.711 1 82.81 122 GLU B C 1
ATOM 2571 O O . GLU B 1 122 ? -11.445 -18.828 -13.586 1 82.81 122 GLU B O 1
ATOM 2576 N N . ASN B 1 123 ? -11.234 -16.906 -14.867 1 74.62 123 ASN B N 1
ATOM 2577 C CA . ASN B 1 123 ? -11.609 -17.609 -16.094 1 74.62 123 ASN B CA 1
ATOM 2578 C C . ASN B 1 123 ? -10.383 -18.125 -16.844 1 74.62 123 ASN B C 1
ATOM 2580 O O . ASN B 1 123 ? -10.516 -18.812 -17.859 1 74.62 123 ASN B O 1
ATOM 2584 N N . ILE B 1 124 ? -9.18 -17.344 -16.719 1 57.56 124 ILE B N 1
ATOM 2585 C CA . ILE B 1 124 ? -7.996 -17.75 -17.453 1 57.56 124 ILE B CA 1
ATOM 2586 C C . ILE B 1 124 ? -7.699 -19.219 -17.172 1 57.56 124 ILE B C 1
ATOM 2588 O O . ILE B 1 124 ? -7.551 -19.625 -16.016 1 57.56 124 ILE B O 1
ATOM 2592 N N . GLU B 1 125 ? -8.227 -19.922 -18.031 1 49.62 125 GLU B N 1
ATOM 2593 C CA . GLU B 1 125 ? -7.504 -21.188 -18.156 1 49.62 125 GLU B CA 1
ATOM 2594 C C . GLU B 1 125 ? -6 -20.953 -18.234 1 49.62 125 GLU B C 1
ATOM 2596 O O . GLU B 1 125 ? -5.551 -19.922 -18.75 1 49.62 125 GLU B O 1
ATOM 2601 N N . PRO B 1 126 ? -5.188 -21.453 -17.422 1 41.47 126 PRO B N 1
ATOM 2602 C CA . PRO B 1 126 ? -3.738 -21.266 -17.484 1 41.47 126 PRO B CA 1
ATOM 2603 C C . PRO B 1 126 ? -3.242 -20.906 -18.875 1 41.47 126 PRO B C 1
ATOM 2605 O O . PRO B 1 126 ? -3.248 -21.766 -19.766 1 41.47 126 PRO B O 1
ATOM 2608 N N . ASP B 1 127 ? -3.988 -20.094 -19.5 1 36.78 127 ASP B N 1
ATOM 2609 C CA . ASP B 1 127 ? -3.496 -19.969 -20.875 1 36.78 127 ASP B CA 1
ATOM 2610 C C . ASP B 1 127 ? -2.025 -19.547 -20.891 1 36.78 127 ASP B C 1
ATOM 2612 O O . ASP B 1 127 ? -1.531 -18.953 -19.938 1 36.78 127 ASP B O 1
ATOM 2616 N N . THR B 1 128 ? -1.397 -20 -21.891 1 34.88 128 THR B N 1
ATOM 2617 C CA . THR B 1 128 ? -0.088 -19.828 -22.5 1 34.88 128 THR B CA 1
ATOM 2618 C C . THR B 1 128 ? 0.316 -18.359 -22.5 1 34.88 128 THR B C 1
ATOM 2620 O O . THR B 1 128 ? -0.525 -17.469 -22.312 1 34.88 128 THR B O 1
ATOM 2623 N N . GLU B 1 129 ? 1.418 -17.953 -23.047 1 35.53 129 GLU B N 1
ATOM 2624 C CA . GLU B 1 129 ? 2.641 -17.172 -23.203 1 35.53 129 GLU B CA 1
ATOM 2625 C C . GLU B 1 129 ? 2.346 -15.797 -23.781 1 35.53 129 GLU B C 1
ATOM 2627 O O . GLU B 1 129 ? 3.266 -15.047 -24.109 1 35.53 129 GLU B O 1
ATOM 2632 N N . GLU B 1 130 ? 1.122 -15.547 -24.359 1 36.72 130 GLU B N 1
ATOM 2633 C CA . GLU B 1 130 ? 1.408 -14.492 -25.328 1 36.72 130 GLU B CA 1
ATOM 2634 C C . GLU B 1 130 ? 1.745 -13.18 -24.625 1 36.72 130 GLU B C 1
ATOM 2636 O O . GLU B 1 130 ? 1.265 -12.117 -25.016 1 36.72 130 GLU B O 1
ATOM 2641 N N . ASP B 1 131 ? 1.938 -13.172 -23.438 1 38.56 131 ASP B N 1
ATOM 2642 C CA . ASP B 1 131 ? 1.961 -11.898 -22.719 1 38.56 131 ASP B CA 1
ATOM 2643 C C . ASP B 1 131 ? 3.035 -10.969 -23.297 1 38.56 131 ASP B C 1
ATOM 2645 O O . ASP B 1 131 ? 4.062 -10.734 -22.641 1 38.56 131 ASP B O 1
ATOM 2649 N N . GLY B 1 132 ? 3.467 -11.25 -24.531 1 38.88 132 GLY B N 1
ATOM 2650 C CA . GLY B 1 132 ? 4.512 -10.375 -25.031 1 38.88 132 GLY B CA 1
ATOM 2651 C C . GLY B 1 132 ? 4.125 -8.906 -25 1 38.88 132 GLY B C 1
ATOM 2652 O O . GLY B 1 132 ? 4.848 -8.062 -25.531 1 38.88 132 GLY B O 1
ATOM 2653 N N . GLN B 1 133 ? 2.812 -8.641 -24.859 1 42.97 133 GLN B N 1
ATOM 2654 C CA . GLN B 1 133 ? 2.307 -7.332 -25.25 1 42.97 133 GLN B CA 1
ATOM 2655 C C . GLN B 1 133 ? 2.773 -6.254 -24.281 1 42.97 133 GLN B C 1
ATOM 2657 O O . GLN B 1 133 ? 2.559 -5.062 -24.516 1 42.97 133 GLN B O 1
ATOM 2662 N N . GLU B 1 134 ? 3.344 -6.66 -23.203 1 51.88 134 GLU B N 1
ATOM 2663 C CA . GLU B 1 134 ? 3.434 -5.695 -22.109 1 51.88 134 GLU B CA 1
ATOM 2664 C C . GLU B 1 134 ? 4.641 -4.773 -22.281 1 51.88 134 GLU B C 1
ATOM 2666 O O . GLU B 1 134 ? 4.906 -3.924 -21.438 1 51.88 134 GLU B O 1
ATOM 2671 N N . THR B 1 135 ? 5.375 -4.969 -23.422 1 58.97 135 THR B N 1
ATOM 2672 C CA . THR B 1 135 ? 6.539 -4.094 -23.531 1 58.97 135 THR B CA 1
ATOM 2673 C C . THR B 1 135 ? 6.227 -2.895 -24.422 1 58.97 135 THR B C 1
ATOM 2675 O O . THR B 1 135 ? 5.41 -2.992 -25.344 1 58.97 135 THR B O 1
ATOM 2678 N N . LEU B 1 136 ? 6.578 -1.714 -23.953 1 70.44 136 LEU B N 1
ATOM 2679 C CA . LEU B 1 136 ? 6.406 -0.514 -24.766 1 70.44 136 LEU B CA 1
ATOM 2680 C C . LEU B 1 136 ? 7.082 -0.675 -26.125 1 70.44 136 LEU B C 1
ATOM 2682 O O . LEU B 1 136 ? 8.172 -1.24 -26.219 1 70.44 136 LEU B O 1
ATOM 2686 N N . SER B 1 137 ? 6.355 -0.422 -27.219 1 73.38 137 SER B N 1
ATOM 2687 C CA . SER B 1 137 ? 6.977 -0.301 -28.531 1 73.38 137 SER B CA 1
ATOM 2688 C C . SER B 1 137 ? 8.031 0.8 -28.547 1 73.38 137 SER B C 1
ATOM 2690 O O . SER B 1 137 ? 8.125 1.589 -27.609 1 73.38 137 SER B O 1
ATOM 2692 N N . GLN B 1 138 ? 8.82 0.784 -29.531 1 76.12 138 GLN B N 1
ATOM 2693 C CA . GLN B 1 138 ? 9.844 1.814 -29.688 1 76.12 138 GLN B CA 1
ATOM 2694 C C . GLN B 1 138 ? 9.219 3.207 -29.719 1 76.12 138 GLN B C 1
ATOM 2696 O O . GLN B 1 138 ? 9.742 4.137 -29.094 1 76.12 138 GLN B O 1
ATOM 2701 N N . ARG B 1 139 ? 8.055 3.32 -30.359 1 80.5 139 ARG B N 1
ATOM 2702 C CA . ARG B 1 139 ? 7.395 4.621 -30.438 1 80.5 139 ARG B CA 1
ATOM 2703 C C . ARG B 1 139 ? 6.871 5.055 -29.078 1 80.5 139 ARG B C 1
ATOM 2705 O O . ARG B 1 139 ? 6.988 6.223 -28.703 1 80.5 139 ARG B O 1
ATOM 2712 N N . GLU B 1 140 ? 6.348 4.035 -28.312 1 81.56 140 GLU B N 1
ATOM 2713 C CA . GLU B 1 140 ? 5.848 4.344 -26.969 1 81.56 140 GLU B CA 1
ATOM 2714 C C . GLU B 1 140 ? 6.984 4.758 -26.047 1 81.56 140 GLU B C 1
ATOM 2716 O O . GLU B 1 140 ? 6.824 5.664 -25.219 1 81.56 140 GLU B O 1
ATOM 2721 N N . LYS B 1 141 ? 8.109 4.199 -26.188 1 78.81 141 LYS B N 1
ATOM 2722 C CA . LYS B 1 141 ? 9.273 4.582 -25.391 1 78.81 141 LYS B CA 1
ATOM 2723 C C . LYS B 1 141 ? 9.703 6.012 -25.703 1 78.81 141 LYS B C 1
ATOM 2725 O O . LYS B 1 141 ? 10.047 6.773 -24.797 1 78.81 141 LYS B O 1
ATOM 2730 N N . GLU B 1 142 ? 9.656 6.402 -26.984 1 82.19 142 GLU B N 1
ATOM 2731 C CA . GLU B 1 142 ? 9.992 7.766 -27.391 1 82.19 142 GLU B CA 1
ATOM 2732 C C . GLU B 1 142 ? 9.039 8.781 -26.75 1 82.19 142 GLU B C 1
ATOM 2734 O O . GLU B 1 142 ? 9.469 9.844 -26.312 1 82.19 142 GLU B O 1
ATOM 2739 N N . ILE B 1 143 ? 7.762 8.305 -26.688 1 84.88 143 ILE B N 1
ATOM 2740 C CA . ILE B 1 143 ? 6.762 9.203 -26.125 1 84.88 143 ILE B CA 1
ATOM 2741 C C . ILE B 1 143 ? 6.996 9.344 -24.625 1 84.88 143 ILE B C 1
ATOM 2743 O O . ILE B 1 143 ? 6.914 10.453 -24.078 1 84.88 143 ILE B O 1
ATOM 2747 N N . VAL B 1 144 ? 7.348 8.281 -24.016 1 80.69 144 VAL B N 1
ATOM 2748 C CA . VAL B 1 144 ? 7.637 8.312 -22.578 1 80.69 144 VAL B CA 1
ATOM 2749 C C . VAL B 1 144 ? 8.781 9.281 -22.312 1 80.69 144 VAL B C 1
ATOM 2751 O O . VAL B 1 144 ? 8.719 10.086 -21.375 1 80.69 144 VAL B O 1
ATOM 2754 N N . VAL B 1 145 ? 9.805 9.242 -23.125 1 75 145 VAL B N 1
ATOM 2755 C CA . VAL B 1 145 ? 10.969 10.109 -22.969 1 75 145 VAL B CA 1
ATOM 2756 C C . VAL B 1 145 ? 10.539 11.57 -23.094 1 75 145 VAL B C 1
ATOM 2758 O O . VAL B 1 145 ? 10.961 12.414 -22.297 1 75 145 VAL B O 1
ATOM 2761 N N . CYS B 1 146 ? 9.648 11.875 -24.016 1 78.94 146 CYS B N 1
ATOM 2762 C CA . CYS B 1 146 ? 9.188 13.242 -24.219 1 78.94 146 CYS B CA 1
ATOM 2763 C C . CYS B 1 146 ? 8.359 13.727 -23.047 1 78.94 146 CYS B C 1
ATOM 2765 O O . CYS B 1 146 ? 8.516 14.859 -22.594 1 78.94 146 CYS B O 1
ATOM 2767 N N . VAL B 1 147 ? 7.52 12.797 -22.531 1 76.94 147 VAL B N 1
ATOM 2768 C CA . VAL B 1 147 ? 6.656 13.148 -21.406 1 76.94 147 VAL B CA 1
ATOM 2769 C C . VAL B 1 147 ? 7.508 13.445 -20.172 1 76.94 147 VAL B C 1
ATOM 2771 O O . VAL B 1 147 ? 7.277 14.438 -19.484 1 76.94 147 VAL B O 1
ATOM 2774 N N . VAL B 1 148 ? 8.5 12.602 -20.031 1 70.06 148 VAL B N 1
ATOM 2775 C CA . VAL B 1 148 ? 9.344 12.734 -18.844 1 70.06 148 VAL B CA 1
ATOM 2776 C C . VAL B 1 148 ? 10.188 14 -18.953 1 70.06 148 VAL B C 1
ATOM 2778 O O . VAL B 1 148 ? 10.539 14.602 -17.938 1 70.06 148 VAL B O 1
ATOM 2781 N N . LYS B 1 149 ? 10.445 14.469 -20.141 1 67.69 149 LYS B N 1
ATOM 2782 C CA . LYS B 1 149 ? 11.188 15.703 -20.375 1 67.69 149 LYS B CA 1
ATOM 2783 C C . LYS B 1 149 ? 10.289 16.922 -20.234 1 67.69 149 LYS B C 1
ATOM 2785 O O . LYS B 1 149 ? 10.727 18.062 -20.453 1 67.69 149 LYS B O 1
ATOM 2790 N N . GLY B 1 150 ? 8.961 16.625 -19.922 1 66.38 150 GLY B N 1
ATOM 2791 C CA . GLY B 1 150 ? 8.031 17.703 -19.641 1 66.38 150 GLY B CA 1
ATOM 2792 C C . GLY B 1 150 ? 7.352 18.25 -20.875 1 66.38 150 GLY B C 1
ATOM 2793 O O . GLY B 1 150 ? 6.773 19.344 -20.844 1 66.38 150 GLY B O 1
ATOM 2794 N N . MET B 1 151 ? 7.422 17.625 -21.953 1 74.06 151 MET B N 1
ATOM 2795 C CA . MET B 1 151 ? 6.82 18.125 -23.188 1 74.06 151 MET B CA 1
ATOM 2796 C C . MET B 1 151 ? 5.309 17.938 -23.172 1 74.06 151 MET B C 1
ATOM 2798 O O . MET B 1 151 ? 4.809 16.938 -22.672 1 74.06 151 MET B O 1
ATOM 2802 N N . THR B 1 152 ? 4.59 18.953 -23.703 1 77.38 152 THR B N 1
ATOM 2803 C CA . THR B 1 152 ? 3.148 18.844 -23.891 1 77.38 152 THR B CA 1
ATOM 2804 C C . THR B 1 152 ? 2.828 17.938 -25.078 1 77.38 152 THR B C 1
ATOM 2806 O O . THR B 1 152 ? 3.709 17.609 -25.875 1 77.38 152 THR B O 1
ATOM 2809 N N . ASN B 1 153 ? 1.532 17.531 -25.141 1 82.75 153 ASN B N 1
ATOM 2810 C CA . ASN B 1 153 ? 1.106 16.719 -26.281 1 82.75 153 ASN B CA 1
ATOM 2811 C C . ASN B 1 153 ? 1.4 17.406 -27.609 1 82.75 153 ASN B C 1
ATOM 2813 O O . ASN B 1 153 ? 1.798 16.75 -28.578 1 82.75 153 ASN B O 1
ATOM 2817 N N . LYS B 1 154 ? 1.194 18.656 -27.562 1 85.81 154 LYS B N 1
ATOM 2818 C CA . LYS B 1 154 ? 1.447 19.422 -28.781 1 85.81 154 LYS B CA 1
ATOM 2819 C C . LYS B 1 154 ? 2.928 19.406 -29.141 1 85.81 154 LYS B C 1
ATOM 2821 O O . LYS B 1 154 ? 3.283 19.203 -30.297 1 85.81 154 LYS B O 1
ATOM 2826 N N . GLU B 1 155 ? 3.754 19.594 -28.25 1 83.94 155 GLU B N 1
ATOM 2827 C CA . GLU B 1 155 ? 5.199 19.594 -28.469 1 83.94 155 GLU B CA 1
ATOM 2828 C C . GLU B 1 155 ? 5.68 18.219 -28.922 1 83.94 155 GLU B C 1
ATOM 2830 O O . GLU B 1 155 ? 6.539 18.109 -29.797 1 83.94 155 GLU B O 1
ATOM 2835 N N . ILE B 1 156 ? 5.184 17.203 -28.281 1 89.12 156 ILE B N 1
ATOM 2836 C CA . ILE B 1 156 ? 5.535 15.844 -28.656 1 89.12 156 ILE B CA 1
ATOM 2837 C C . ILE B 1 156 ? 5.113 15.562 -30.094 1 89.12 156 ILE B C 1
ATOM 2839 O O . ILE B 1 156 ? 5.871 14.969 -30.859 1 89.12 156 ILE B O 1
ATOM 2843 N N . ALA B 1 157 ? 3.928 16.016 -30.469 1 91.75 157 ALA B N 1
ATOM 2844 C CA . ALA B 1 157 ? 3.412 15.844 -31.828 1 91.75 157 ALA B CA 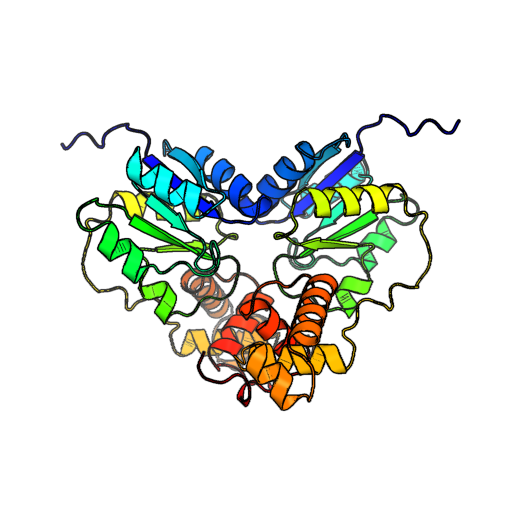1
ATOM 2845 C C . ALA B 1 157 ? 4.336 16.484 -32.844 1 91.75 157 ALA B C 1
ATOM 2847 O O . ALA B 1 157 ? 4.664 15.875 -33.875 1 91.75 157 ALA B O 1
ATOM 2848 N N . GLU B 1 158 ? 4.785 17.594 -32.625 1 89.69 158 GLU B N 1
ATOM 2849 C CA . GLU B 1 158 ? 5.676 18.328 -33.531 1 89.69 158 GLU B CA 1
ATOM 2850 C C . GLU B 1 158 ? 7.035 17.641 -33.656 1 89.69 158 GLU B C 1
ATOM 2852 O O . GLU B 1 158 ? 7.574 17.484 -34.75 1 89.69 158 GLU B O 1
ATOM 2857 N N . LYS B 1 159 ? 7.531 17.234 -32.531 1 87.38 159 LYS B N 1
ATOM 2858 C CA . LYS B 1 159 ? 8.867 16.641 -32.5 1 87.38 159 LYS B CA 1
ATOM 2859 C C . LYS B 1 159 ? 8.914 15.305 -33.219 1 87.38 159 LYS B C 1
ATOM 2861 O O . LYS B 1 159 ? 9.891 14.984 -33.906 1 87.38 159 LYS B O 1
ATOM 2866 N N . LEU B 1 160 ? 7.906 14.547 -33.031 1 89.31 160 LEU B N 1
ATOM 2867 C CA . LEU B 1 160 ? 7.91 13.18 -33.531 1 89.31 160 LEU B CA 1
ATOM 2868 C C . LEU B 1 160 ? 7.121 13.094 -34.844 1 89.31 160 LEU B C 1
ATOM 2870 O O . LEU B 1 160 ? 6.906 12.008 -35.375 1 89.31 160 LEU B O 1
ATOM 2874 N N . PHE B 1 161 ? 6.695 14.227 -35.344 1 90.44 161 PHE B N 1
ATOM 2875 C CA . PHE B 1 161 ? 5.961 14.312 -36.594 1 90.44 161 PHE B CA 1
ATOM 2876 C C . PHE B 1 161 ? 4.719 13.422 -36.562 1 90.44 161 PHE B C 1
ATOM 2878 O O . PHE B 1 161 ? 4.492 12.625 -37.469 1 90.44 161 PHE B O 1
ATOM 2885 N N . LEU B 1 162 ? 3.99 13.602 -35.5 1 90.88 162 LEU B N 1
ATOM 2886 C CA . LEU B 1 162 ? 2.707 12.938 -35.281 1 90.88 162 LEU B CA 1
ATOM 2887 C C . LEU B 1 162 ? 1.592 13.961 -35.094 1 90.88 162 LEU B C 1
ATOM 2889 O O . LEU B 1 162 ? 1.86 15.148 -34.906 1 90.88 162 LEU B O 1
ATOM 2893 N N . SER B 1 163 ? 0.318 13.539 -35.188 1 89.62 163 SER B N 1
ATOM 2894 C CA . SER B 1 163 ? -0.809 14.375 -34.781 1 89.62 163 SER B CA 1
ATOM 2895 C C . SER B 1 163 ? -0.979 14.375 -33.25 1 89.62 163 SER B C 1
ATOM 2897 O O . SER B 1 163 ? -0.575 13.43 -32.594 1 89.62 163 SER B O 1
ATOM 2899 N N . ILE B 1 164 ? -1.61 15.383 -32.844 1 86.69 164 ILE B N 1
ATOM 2900 C CA . ILE B 1 164 ? -1.889 15.484 -31.406 1 86.69 164 ILE B CA 1
ATOM 2901 C C . ILE B 1 164 ? -2.77 14.312 -30.969 1 86.69 164 ILE B C 1
ATOM 2903 O O . ILE B 1 164 ? -2.584 13.758 -29.891 1 86.69 164 ILE B O 1
ATOM 2907 N N . HIS B 1 165 ? -3.635 13.898 -31.781 1 87.06 165 HIS B N 1
ATOM 2908 C CA . HIS B 1 165 ? -4.52 12.781 -31.469 1 87.06 165 HIS B CA 1
ATOM 2909 C C . HIS B 1 165 ? -3.736 11.484 -31.312 1 87.06 165 HIS B C 1
ATOM 2911 O O . HIS B 1 165 ? -4 10.703 -30.391 1 87.06 165 HIS B O 1
ATOM 2917 N N . THR B 1 166 ? -2.803 11.219 -32.094 1 85.25 166 THR B N 1
ATOM 2918 C CA . THR B 1 166 ? -1.971 10.023 -32.031 1 85.25 166 THR B CA 1
ATOM 2919 C C . THR B 1 166 ? -1.159 10.008 -30.734 1 85.25 166 THR B C 1
ATOM 2921 O O . THR B 1 166 ? -1.019 8.969 -30.094 1 85.25 166 THR B O 1
ATOM 2924 N N . VAL B 1 167 ? -0.646 11.211 -30.406 1 87.69 167 VAL B N 1
ATOM 2925 C CA . VAL B 1 167 ? 0.117 11.312 -29.172 1 87.69 167 VAL B CA 1
ATOM 2926 C C . VAL B 1 167 ? -0.773 10.945 -27.984 1 87.69 167 VAL B C 1
ATOM 2928 O O . VAL B 1 167 ? -0.363 10.188 -27.094 1 87.69 167 VAL B O 1
ATOM 2931 N N . ILE B 1 168 ? -1.969 11.469 -28.062 1 81.44 168 ILE B N 1
ATOM 2932 C CA . ILE B 1 168 ? -2.92 11.195 -26.984 1 81.44 168 ILE B CA 1
ATOM 2933 C C . ILE B 1 168 ? -3.215 9.703 -26.922 1 81.44 168 ILE B C 1
ATOM 2935 O O . ILE B 1 168 ? -3.25 9.117 -25.844 1 81.44 168 ILE B O 1
ATOM 2939 N N . THR B 1 169 ? -3.367 9.125 -28 1 81.62 169 THR B N 1
ATOM 2940 C CA . THR B 1 169 ? -3.631 7.691 -28.062 1 81.62 169 THR B CA 1
ATOM 2941 C C . THR B 1 169 ? -2.449 6.898 -27.516 1 81.62 169 THR B C 1
ATOM 2943 O O . THR B 1 169 ? -2.631 5.957 -26.75 1 81.62 169 THR B O 1
ATOM 2946 N N . HIS B 1 170 ? -1.17 7.246 -27.906 1 85.06 170 HIS B N 1
ATOM 2947 C CA . HIS B 1 170 ? 0.014 6.559 -27.406 1 85.06 170 HIS B CA 1
ATOM 2948 C C . HIS B 1 170 ? 0.137 6.703 -25.891 1 85.06 170 HIS B C 1
ATOM 2950 O O . HIS B 1 170 ? 0.485 5.746 -25.203 1 85.06 170 HIS B O 1
ATOM 2956 N N . ARG B 1 171 ? -0.153 7.891 -25.438 1 80.31 171 ARG B N 1
ATOM 2957 C CA . ARG B 1 171 ? -0.073 8.109 -23.984 1 80.31 171 ARG B CA 1
ATOM 2958 C C . ARG B 1 171 ? -1.083 7.238 -23.25 1 80.31 171 ARG B C 1
ATOM 2960 O O . ARG B 1 171 ? -0.778 6.691 -22.188 1 80.31 171 ARG B O 1
ATOM 2967 N N . ARG B 1 172 ? -2.229 7.125 -23.828 1 73.31 172 ARG B N 1
ATOM 2968 C CA . ARG B 1 172 ? -3.242 6.258 -23.234 1 73.31 172 ARG B CA 1
ATOM 2969 C C . ARG B 1 172 ? -2.781 4.801 -23.234 1 73.31 172 ARG B C 1
ATOM 2971 O O . ARG B 1 172 ? -2.979 4.086 -22.25 1 73.31 172 ARG B O 1
ATOM 2978 N N . ASN B 1 173 ? -2.207 4.426 -24.344 1 76.81 173 ASN B N 1
ATOM 2979 C CA . ASN B 1 173 ? -1.694 3.064 -24.453 1 76.81 173 ASN B CA 1
ATOM 2980 C C . ASN B 1 173 ? -0.574 2.805 -23.438 1 76.81 173 ASN B C 1
ATOM 2982 O O . ASN B 1 173 ? -0.515 1.734 -22.828 1 76.81 173 ASN B O 1
ATOM 2986 N N . ILE B 1 174 ? 0.325 3.756 -23.391 1 77.69 174 ILE B N 1
ATOM 2987 C CA . ILE B 1 174 ? 1.437 3.656 -22.453 1 77.69 174 ILE B CA 1
ATOM 2988 C C . ILE B 1 174 ? 0.899 3.477 -21.031 1 77.69 174 ILE B C 1
ATOM 2990 O O . ILE B 1 174 ? 1.357 2.602 -20.297 1 77.69 174 ILE B O 1
ATOM 2994 N N . SER B 1 175 ? -0.044 4.363 -20.766 1 69.31 175 SER B N 1
ATOM 2995 C CA . SER B 1 175 ? -0.662 4.277 -19.438 1 69.31 175 SER B CA 1
ATOM 2996 C C . SER B 1 175 ? -1.309 2.914 -19.219 1 69.31 175 SER B C 1
ATOM 2998 O O . SER B 1 175 ? -1.21 2.342 -18.141 1 69.31 175 SER B O 1
ATOM 3000 N N . LYS B 1 176 ? -1.922 2.439 -20.203 1 64.19 176 LYS B N 1
ATOM 3001 C CA . LYS B 1 176 ? -2.576 1.136 -20.125 1 64.19 176 LYS B CA 1
ATOM 3002 C C . LYS B 1 176 ? -1.553 0.015 -19.969 1 64.19 176 LYS B C 1
ATOM 3004 O O . LYS B 1 176 ? -1.728 -0.88 -19.141 1 64.19 176 LYS B O 1
ATOM 3009 N N . LYS B 1 177 ? -0.452 0.139 -20.719 1 68.56 177 LYS B N 1
ATOM 3010 C CA . LYS B 1 177 ? 0.565 -0.908 -20.719 1 68.56 177 LYS B CA 1
ATOM 3011 C C . LYS B 1 177 ? 1.343 -0.914 -19.406 1 68.56 177 LYS B C 1
ATOM 3013 O O . LYS B 1 177 ? 1.673 -1.978 -18.875 1 68.56 177 LYS B O 1
ATOM 3018 N N . LEU B 1 178 ? 1.603 0.328 -19.047 1 63.31 178 LEU B N 1
ATOM 3019 C CA . LEU B 1 178 ? 2.496 0.442 -17.906 1 63.31 178 LEU B CA 1
ATOM 3020 C C . LEU B 1 178 ? 1.702 0.592 -16.609 1 63.31 178 LEU B C 1
ATOM 3022 O O . LEU B 1 178 ? 2.25 0.423 -15.523 1 63.31 178 LEU B O 1
ATOM 3026 N N . GLN B 1 179 ? 0.444 1.011 -16.859 1 53.44 179 GLN B N 1
ATOM 3027 C CA . GLN B 1 179 ? -0.453 1.328 -15.75 1 53.44 179 GLN B CA 1
ATOM 3028 C C . GLN B 1 179 ? 0.121 2.441 -14.875 1 53.44 179 GLN B C 1
ATOM 3030 O O . GLN B 1 179 ? 0.095 2.348 -13.648 1 53.44 179 GLN B O 1
ATOM 3035 N N . ILE B 1 180 ? 0.803 3.295 -15.531 1 58 180 ILE B N 1
ATOM 3036 C CA . ILE B 1 180 ? 1.352 4.516 -14.953 1 58 180 ILE B CA 1
ATOM 3037 C C . ILE B 1 180 ? 0.615 5.73 -15.508 1 58 180 ILE B C 1
ATOM 3039 O O . ILE B 1 180 ? 0.524 5.902 -16.719 1 58 180 ILE B O 1
ATOM 3043 N N . HIS B 1 181 ? 0.018 6.445 -14.648 1 54.28 181 HIS B N 1
ATOM 3044 C CA . HIS B 1 181 ? -0.813 7.547 -15.117 1 54.28 181 HIS B CA 1
ATOM 3045 C C . HIS B 1 181 ? -0.22 8.891 -14.711 1 54.28 181 HIS B C 1
ATOM 3047 O O . HIS B 1 181 ? -0.765 9.945 -15.055 1 54.28 181 HIS B O 1
ATOM 3053 N N . SER B 1 182 ? 0.915 8.766 -13.914 1 52.41 182 SER B N 1
ATOM 3054 C CA . SER B 1 182 ? 1.53 10.016 -13.484 1 52.41 182 SER B CA 1
ATOM 3055 C C . SER B 1 182 ? 2.867 10.242 -14.18 1 52.41 182 SER B C 1
ATOM 3057 O O . SER B 1 182 ? 3.549 9.289 -14.555 1 52.41 182 SER B O 1
ATOM 3059 N N . ALA B 1 183 ? 3.086 11.586 -14.43 1 56.59 183 ALA B N 1
ATOM 3060 C CA . ALA B 1 183 ? 4.363 11.969 -15.023 1 56.59 183 ALA B CA 1
ATOM 3061 C C . ALA B 1 183 ? 5.531 11.492 -14.164 1 56.59 183 ALA B C 1
ATOM 3063 O O . ALA B 1 183 ? 6.559 11.055 -14.688 1 56.59 183 ALA B O 1
ATOM 3064 N N . ALA B 1 184 ? 5.309 11.508 -12.898 1 53.44 184 ALA B N 1
ATOM 3065 C CA . ALA B 1 184 ? 6.355 11.039 -12 1 53.44 184 ALA B CA 1
ATOM 3066 C C . ALA B 1 184 ? 6.613 9.547 -12.172 1 53.44 184 ALA B C 1
ATOM 3068 O O . ALA B 1 184 ? 7.762 9.109 -12.25 1 53.44 184 ALA B O 1
ATOM 3069 N N . GLY B 1 185 ? 5.535 8.883 -12.195 1 58.12 185 GLY B N 1
ATOM 3070 C CA . GLY B 1 185 ? 5.672 7.453 -12.438 1 58.12 185 GLY B CA 1
ATOM 3071 C C . GLY B 1 185 ? 6.348 7.141 -13.758 1 58.12 185 GLY B C 1
ATOM 3072 O O . GLY B 1 185 ? 7.195 6.25 -13.836 1 58.12 185 GLY B O 1
ATOM 3073 N N . LEU B 1 186 ? 5.957 7.895 -14.727 1 65.06 186 LEU B N 1
ATOM 3074 C CA . LEU B 1 186 ? 6.559 7.672 -16.031 1 65.06 186 LEU B CA 1
ATOM 3075 C C . LEU B 1 186 ? 8.039 8.031 -16.016 1 65.06 186 LEU B C 1
ATOM 3077 O O . LEU B 1 186 ? 8.844 7.402 -16.719 1 65.06 186 LEU B O 1
ATOM 3081 N N . THR B 1 187 ? 8.344 9 -15.328 1 62.12 187 THR B N 1
ATOM 3082 C CA . THR B 1 187 ? 9.75 9.391 -15.195 1 62.12 187 THR B CA 1
ATOM 3083 C C . THR B 1 187 ? 10.562 8.266 -14.555 1 62.12 187 THR B C 1
ATOM 3085 O O . THR B 1 187 ? 11.641 7.918 -15.047 1 62.12 187 THR B O 1
ATOM 3088 N N . ILE B 1 188 ? 9.969 7.785 -13.578 1 57.22 188 ILE B N 1
ATOM 3089 C CA . ILE B 1 188 ? 10.625 6.676 -12.906 1 57.22 188 ILE B CA 1
ATOM 3090 C C . ILE B 1 188 ? 10.789 5.504 -13.875 1 57.22 188 ILE B C 1
ATOM 3092 O O . ILE B 1 188 ? 11.859 4.906 -13.969 1 57.22 188 ILE B O 1
ATOM 3096 N N . TYR B 1 189 ? 9.734 5.203 -14.469 1 63.53 189 TYR B N 1
ATOM 3097 C CA . TYR B 1 189 ? 9.789 4.137 -15.461 1 63.53 189 TYR B CA 1
ATOM 3098 C C . TYR B 1 189 ? 10.906 4.383 -16.469 1 63.53 189 TYR B C 1
ATOM 3100 O O . TYR B 1 189 ? 11.664 3.473 -16.797 1 63.53 189 TYR B O 1
ATOM 3108 N N . ALA B 1 190 ? 10.984 5.617 -17.078 1 66.81 190 ALA B N 1
ATOM 3109 C CA . ALA B 1 190 ? 11.961 5.977 -18.109 1 66.81 190 ALA B CA 1
ATOM 3110 C C . ALA B 1 190 ? 13.391 5.824 -17.594 1 66.81 190 ALA B C 1
ATOM 3112 O O . ALA B 1 190 ? 14.273 5.367 -18.312 1 66.81 190 ALA B O 1
ATOM 3113 N N . ILE B 1 191 ? 13.523 6.098 -16.375 1 57.91 191 ILE B N 1
ATOM 3114 C CA . ILE B 1 191 ? 14.844 6.012 -15.773 1 57.91 191 ILE B CA 1
ATOM 3115 C C . ILE B 1 191 ? 15.227 4.543 -15.57 1 57.91 191 ILE B C 1
ATOM 3117 O O . ILE B 1 191 ? 16.312 4.121 -15.969 1 57.91 191 ILE B O 1
ATOM 3121 N N . VAL B 1 192 ? 14.367 3.93 -15.086 1 53.47 192 VAL B N 1
ATOM 3122 C CA . VAL B 1 192 ? 14.609 2.527 -14.758 1 53.47 192 VAL B CA 1
ATOM 3123 C C . VAL B 1 192 ? 14.859 1.731 -16.031 1 53.47 192 VAL B C 1
ATOM 3125 O O . VAL B 1 192 ? 15.68 0.809 -16.047 1 53.47 192 VAL B O 1
ATOM 3128 N N . ASN B 1 193 ? 14.156 2.174 -17.078 1 59.5 193 ASN B N 1
ATOM 3129 C CA . ASN B 1 193 ? 14.281 1.441 -18.328 1 59.5 193 ASN B CA 1
ATOM 3130 C C . ASN B 1 193 ? 15.297 2.104 -19.266 1 59.5 193 ASN B C 1
ATOM 3132 O O . ASN B 1 193 ? 15.32 1.818 -20.453 1 59.5 193 ASN B O 1
ATOM 3136 N N . LYS B 1 194 ? 16.047 3.012 -18.656 1 57.28 194 LYS B N 1
ATOM 3137 C CA . LYS B 1 194 ? 17.156 3.676 -19.312 1 57.28 194 LYS B CA 1
ATOM 3138 C C . LYS B 1 194 ? 16.719 4.359 -20.609 1 57.28 194 LYS B C 1
ATOM 3140 O O . LYS B 1 194 ? 17.422 4.312 -21.609 1 57.28 194 LYS B O 1
ATOM 3145 N N . LEU B 1 195 ? 15.484 4.754 -20.547 1 63.56 195 LEU B N 1
ATOM 3146 C CA . LEU B 1 195 ? 15.008 5.5 -21.703 1 63.56 195 LEU B CA 1
ATOM 3147 C C . LEU B 1 195 ? 15.5 6.941 -21.672 1 63.56 195 LEU B C 1
ATOM 3149 O O . LEU B 1 195 ? 15.531 7.617 -22.703 1 63.56 195 LEU B O 1
ATOM 3153 N N . VAL B 1 196 ? 15.711 7.41 -20.516 1 60.62 196 VAL B N 1
ATOM 3154 C CA . VAL B 1 196 ? 16.25 8.758 -20.359 1 60.62 196 VAL B CA 1
ATOM 3155 C C . VAL B 1 196 ? 17.406 8.742 -19.375 1 60.62 196 VAL B C 1
ATOM 3157 O O . VAL B 1 196 ? 17.469 7.867 -18.5 1 60.62 196 VAL B O 1
ATOM 3160 N N . GLU B 1 197 ? 18.391 9.477 -19.891 1 52.66 197 GLU B N 1
ATOM 3161 C CA . GLU B 1 197 ? 19.438 9.75 -18.906 1 52.66 197 GLU B CA 1
ATOM 3162 C C . GLU B 1 197 ? 19 10.812 -17.906 1 52.66 197 GLU B C 1
ATOM 3164 O O . GLU B 1 197 ? 18.156 11.656 -18.219 1 52.66 197 GLU B O 1
ATOM 3169 N N . LEU B 1 198 ? 19.344 10.555 -16.703 1 47.66 198 LEU B N 1
ATOM 3170 C CA . LEU B 1 198 ? 19.031 11.508 -15.641 1 47.66 198 LEU B CA 1
ATOM 3171 C C . LEU B 1 198 ? 19.234 12.938 -16.109 1 47.66 198 LEU B C 1
ATOM 3173 O O . LEU B 1 198 ? 18.484 13.836 -15.727 1 47.66 198 LEU B O 1
ATOM 3177 N N . SER B 1 199 ? 20.188 13.172 -16.984 1 50.06 199 SER B N 1
ATOM 3178 C CA . SER B 1 199 ? 20.484 14.477 -17.547 1 50.06 199 SER B CA 1
ATOM 3179 C C . SER B 1 199 ? 19.359 14.961 -18.469 1 50.06 199 SER B C 1
ATOM 3181 O O . SER B 1 199 ? 19.219 16.156 -18.703 1 50.06 199 SER B O 1
ATOM 3183 N N . ASP B 1 200 ? 18.641 14.023 -18.891 1 50.41 200 ASP B N 1
ATOM 3184 C CA . ASP B 1 200 ? 17.625 14.344 -19.875 1 50.41 200 ASP B CA 1
ATOM 3185 C C . ASP B 1 200 ? 16.344 14.844 -19.203 1 50.41 200 ASP B C 1
ATOM 3187 O O . ASP B 1 200 ? 15.43 15.32 -19.891 1 50.41 200 ASP B O 1
ATOM 3191 N N . VAL B 1 201 ? 16.203 14.445 -17.969 1 44.22 201 VAL B N 1
ATOM 3192 C CA . VAL B 1 201 ? 14.977 14.82 -17.281 1 44.22 201 VAL B CA 1
ATOM 3193 C C . VAL B 1 201 ? 15.07 16.281 -16.828 1 44.22 201 VAL B C 1
ATOM 3195 O O . VAL B 1 201 ? 15.969 16.656 -16.062 1 44.22 201 VAL B O 1
ATOM 3198 N N . LYS B 1 202 ? 14.82 17.344 -17.688 1 42.97 202 LYS B N 1
ATOM 3199 C CA . LYS B 1 202 ? 14.945 18.766 -17.391 1 42.97 202 LYS B CA 1
ATOM 3200 C C . LYS B 1 202 ? 14.383 19.094 -16.016 1 42.97 202 LYS B C 1
ATOM 3202 O O . LYS B 1 202 ? 13.742 18.266 -15.383 1 42.97 202 LYS B O 1
ATOM 3207 N N . ASP B 1 203 ? 13.727 20.531 -15.891 1 36.75 203 ASP B N 1
ATOM 3208 C CA . ASP B 1 203 ? 13.203 21.438 -14.883 1 36.75 203 ASP B CA 1
ATOM 3209 C C . ASP B 1 203 ? 12.109 20.781 -14.047 1 36.75 203 ASP B C 1
ATOM 3211 O O . ASP B 1 203 ? 10.977 20.609 -14.516 1 36.75 203 ASP B O 1
ATOM 3215 N N . LEU B 1 204 ? 12.352 19.609 -13.703 1 28.67 204 LEU B N 1
ATOM 3216 C CA . LEU B 1 204 ? 11.242 19.438 -12.773 1 28.67 204 LEU B CA 1
ATOM 3217 C C . LEU B 1 204 ? 11.305 20.484 -11.656 1 28.67 204 LEU B C 1
ATOM 3219 O O . LEU B 1 204 ? 12.391 20.797 -11.164 1 28.67 204 LEU B O 1
#

Radius of gyration: 22.37 Å; Cα contacts (8 Å, |Δi|>4): 591; chains: 2; bounding box: 58×60×69 Å

Solvent-accessible surface area (backbone atoms only — not comparable to full-atom values): 22902 Å² total; per-residue (Å²): 130,80,73,78,70,87,59,60,46,33,33,35,39,35,34,71,29,58,22,48,41,50,4,44,47,53,52,48,58,64,31,79,98,48,57,51,46,65,43,86,23,73,43,64,66,48,47,54,51,39,63,71,75,55,73,42,50,30,38,38,30,28,59,58,32,80,83,60,47,56,63,68,61,50,47,64,76,43,63,91,66,70,57,42,42,26,37,40,37,76,65,91,72,56,65,75,64,53,66,76,34,80,44,70,45,46,54,66,45,48,67,67,59,49,44,51,50,53,53,45,63,72,66,53,58,91,65,85,82,74,76,70,72,67,60,76,50,74,69,46,47,51,48,48,41,39,44,38,43,65,47,48,57,62,53,45,10,63,74,69,73,46,51,50,66,53,41,53,50,46,51,50,47,46,22,64,61,65,64,39,88,41,62,65,52,40,35,50,51,29,45,76,65,63,62,36,54,78,82,55,46,55,93,116,127,80,68,77,66,86,56,59,45,35,33,34,38,34,34,74,28,55,22,49,38,50,6,46,45,52,52,48,59,64,31,80,98,47,56,49,46,64,42,83,23,73,43,64,67,48,48,52,50,38,65,70,72,55,73,41,50,30,39,38,30,27,58,58,29,80,83,60,47,56,62,70,60,49,46,64,78,43,63,90,68,71,58,41,45,26,35,42,36,76,66,90,73,55,64,73,64,52,66,76,34,80,44,71,44,51,55,66,45,50,71,67,57,50,43,50,52,54,51,43,64,73,61,52,55,88,65,81,76,73,76,68,71,65,58,74,49,75,68,45,47,54,48,47,39,38,46,40,45,65,46,49,58,64,55,45,10,65,74,69,73,48,51,51,67,56,43,52,50,44,50,50,47,45,21,65,57,66,68,39,88,42,64,65,51,41,35,49,49,29,46,76,65,64,60,35,54,79,82,54,46,56,91,116